Protein AF-A0AAD5TRG7-F1 (afdb_monomer_lite)

pLDDT: mean 75.19, std 20.37, range [29.38, 97.38]

Structure (mmCIF, N/CA/C/O backbone):
data_AF-A0AAD5TRG7-F1
#
_entry.id   AF-A0AAD5TRG7-F1
#
loop_
_atom_site.group_PDB
_atom_site.id
_atom_site.type_symbol
_atom_site.label_atom_id
_atom_site.label_alt_id
_atom_site.label_comp_id
_atom_site.label_asym_id
_atom_site.label_entity_id
_atom_site.label_seq_id
_atom_site.pdbx_PDB_ins_code
_atom_site.Cartn_x
_atom_site.Cartn_y
_atom_site.Cartn_z
_atom_site.occupancy
_atom_site.B_iso_or_equiv
_atom_site.auth_seq_id
_atom_site.auth_comp_id
_atom_site.auth_asym_id
_atom_site.auth_atom_id
_atom_site.pdbx_PDB_model_num
ATOM 1 N N . MET A 1 1 ? 11.381 8.758 -46.171 1.00 44.91 1 MET A N 1
ATOM 2 C CA . MET A 1 1 ? 11.960 9.950 -45.521 1.00 44.91 1 MET A CA 1
ATOM 3 C C . MET A 1 1 ? 13.436 9.941 -45.821 1.00 44.91 1 MET A C 1
ATOM 5 O O . MET A 1 1 ? 14.082 8.943 -45.521 1.00 44.91 1 MET A O 1
ATOM 9 N N . GLU A 1 2 ? 13.945 10.989 -46.456 1.00 61.06 2 GLU A N 1
ATOM 10 C CA . GLU A 1 2 ? 15.384 11.133 -46.651 1.00 61.06 2 GLU A CA 1
ATOM 11 C C . GLU A 1 2 ? 16.044 11.380 -45.291 1.00 61.06 2 GLU A C 1
ATOM 13 O O . GLU A 1 2 ? 15.563 12.167 -44.481 1.00 61.06 2 GLU A O 1
ATOM 18 N N . TYR A 1 3 ? 17.137 10.679 -45.004 1.00 60.59 3 TYR A N 1
ATOM 19 C CA . TYR A 1 3 ? 17.854 10.772 -43.727 1.00 60.59 3 TYR A CA 1
ATOM 20 C C . TYR A 1 3 ? 18.298 12.217 -43.397 1.00 60.59 3 TYR A C 1
ATOM 22 O O . TYR A 1 3 ? 18.387 12.605 -42.233 1.00 60.59 3 TYR A O 1
ATOM 30 N N . SER A 1 4 ? 18.499 13.035 -44.435 1.00 63.75 4 SER A N 1
ATOM 31 C CA . SER A 1 4 ? 18.755 14.478 -44.382 1.00 63.75 4 SER A CA 1
ATOM 32 C C . SER A 1 4 ? 17.608 15.272 -43.750 1.00 63.75 4 SER A C 1
ATOM 34 O O . SER A 1 4 ? 17.866 16.125 -42.903 1.00 63.75 4 SER A O 1
ATOM 36 N N . SER A 1 5 ? 16.348 14.977 -44.091 1.00 67.31 5 SER A N 1
ATOM 37 C CA . SER A 1 5 ? 15.188 15.696 -43.545 1.00 67.31 5 SER A CA 1
ATOM 38 C C . SER A 1 5 ? 15.029 15.441 -42.046 1.00 67.31 5 SER A C 1
ATOM 40 O O . SER A 1 5 ? 14.686 16.341 -41.290 1.00 67.31 5 SER A O 1
ATOM 42 N N . TYR A 1 6 ? 15.342 14.221 -41.606 1.00 65.19 6 TYR A N 1
ATOM 43 C CA . TYR A 1 6 ? 15.293 13.830 -40.200 1.00 65.19 6 TYR A CA 1
ATOM 44 C C . TYR A 1 6 ? 16.375 14.532 -39.359 1.00 65.19 6 TYR A C 1
ATOM 46 O O . TYR A 1 6 ? 16.110 14.999 -38.252 1.00 65.19 6 TYR A O 1
ATOM 54 N N . LEU A 1 7 ? 17.592 14.659 -39.891 1.00 64.44 7 LEU A N 1
ATOM 55 C CA . LEU A 1 7 ? 18.682 15.365 -39.215 1.00 64.44 7 LEU A CA 1
ATOM 56 C C . LEU A 1 7 ? 18.485 16.878 -39.181 1.00 64.44 7 LEU A C 1
ATOM 58 O O . LEU A 1 7 ? 18.868 17.504 -38.195 1.00 64.44 7 LEU A O 1
ATOM 62 N N . LEU A 1 8 ? 17.871 17.451 -40.219 1.00 70.19 8 LEU A N 1
ATOM 63 C CA . LEU A 1 8 ? 17.460 18.853 -40.224 1.00 70.19 8 LEU A CA 1
ATOM 64 C C . LEU A 1 8 ? 16.401 19.121 -39.151 1.00 70.19 8 LEU A C 1
ATOM 66 O O . LEU A 1 8 ? 16.556 20.070 -38.390 1.00 70.19 8 LEU A O 1
ATOM 70 N N . ASP A 1 9 ? 15.407 18.243 -39.004 1.00 65.50 9 ASP A N 1
ATOM 71 C CA . ASP A 1 9 ? 14.415 18.324 -37.921 1.00 65.50 9 ASP A CA 1
ATOM 72 C C . ASP A 1 9 ? 15.067 18.243 -36.527 1.00 65.50 9 ASP A C 1
ATOM 74 O O . ASP A 1 9 ? 14.677 18.953 -35.594 1.00 65.50 9 ASP A O 1
ATOM 78 N N . LEU A 1 10 ? 16.094 17.400 -36.378 1.00 61.62 10 LEU A N 1
ATOM 79 C CA . LEU A 1 10 ? 16.851 17.232 -35.133 1.00 61.62 10 LEU A CA 1
ATOM 80 C C . LEU A 1 10 ? 17.718 18.457 -34.824 1.00 61.62 10 LEU A C 1
ATOM 82 O O . LEU A 1 10 ? 17.729 18.937 -33.693 1.00 61.62 10 LEU A O 1
ATOM 86 N N . ALA A 1 11 ? 18.412 18.992 -35.829 1.00 70.69 11 ALA A N 1
ATOM 87 C CA . ALA A 1 11 ? 19.201 20.213 -35.709 1.00 70.69 11 ALA A CA 1
ATOM 88 C C . ALA A 1 11 ? 18.313 21.430 -35.403 1.00 70.69 11 ALA A C 1
ATOM 90 O O . ALA A 1 11 ? 18.676 22.251 -34.562 1.00 70.69 11 ALA A O 1
ATOM 91 N N . TRP A 1 12 ? 17.126 21.501 -36.013 1.00 71.94 12 TRP A N 1
ATOM 92 C CA . TRP A 1 12 ? 16.129 22.539 -35.755 1.00 71.94 12 TRP A CA 1
ATOM 93 C C . TRP A 1 12 ? 15.561 22.456 -34.335 1.00 71.94 12 TRP A C 1
ATOM 95 O O . TRP A 1 12 ? 15.418 23.466 -33.652 1.00 71.94 12 TRP A O 1
ATOM 105 N N . SER A 1 13 ? 15.290 21.240 -33.854 1.00 66.31 13 SER A N 1
ATOM 106 C CA . SER A 1 13 ? 14.778 21.009 -32.498 1.00 66.31 13 SER A CA 1
ATOM 107 C C . SER A 1 13 ? 15.827 21.271 -31.406 1.00 66.31 13 SER A C 1
ATOM 109 O O . SER A 1 13 ? 15.465 21.515 -30.255 1.00 66.31 13 SER A O 1
ATOM 111 N N . PHE A 1 14 ? 17.124 21.222 -31.740 1.00 70.44 14 PHE A N 1
ATOM 112 C CA . PHE A 1 14 ? 18.233 21.369 -30.791 1.00 70.44 14 PHE A CA 1
ATOM 113 C C . PHE A 1 14 ? 19.359 22.261 -31.349 1.00 70.44 14 PHE A C 1
ATOM 115 O O . PHE A 1 14 ? 20.471 21.775 -31.583 1.00 70.44 14 PHE A O 1
ATOM 122 N N . PRO A 1 15 ? 19.127 23.577 -31.509 1.00 81.12 15 PRO A N 1
ATOM 123 C CA . PRO A 1 15 ? 20.058 24.473 -32.203 1.00 81.12 15 PRO A CA 1
ATOM 124 C C . PRO A 1 15 ? 21.448 24.519 -31.549 1.00 81.12 15 PRO A C 1
ATOM 126 O O . PRO A 1 15 ? 22.464 24.492 -32.236 1.00 81.12 15 PRO A O 1
ATOM 129 N N . GLN A 1 16 ? 21.514 24.460 -30.215 1.00 83.50 16 GLN A N 1
ATOM 130 C CA . GLN A 1 16 ? 22.774 24.405 -29.458 1.00 83.50 16 GLN A CA 1
ATOM 131 C C . GLN A 1 16 ? 23.610 23.130 -29.699 1.00 83.50 16 GLN A C 1
ATOM 133 O O . GLN A 1 16 ? 24.803 23.106 -29.414 1.00 83.50 16 GLN A O 1
ATOM 138 N N . HIS A 1 17 ? 23.003 22.058 -30.218 1.00 80.00 17 HIS A N 1
ATOM 139 C CA . HIS A 1 17 ? 23.680 20.801 -30.552 1.00 80.00 17 HIS A CA 1
ATOM 140 C C . HIS A 1 17 ? 23.803 20.579 -32.066 1.00 80.00 17 HIS A C 1
ATOM 142 O O . HIS A 1 17 ? 24.417 19.596 -32.484 1.00 80.00 17 HIS A O 1
ATOM 148 N N . ALA A 1 18 ? 23.275 21.490 -32.891 1.00 80.19 18 ALA A N 1
ATOM 149 C CA . ALA A 1 18 ? 23.314 21.393 -34.346 1.00 80.19 18 ALA A CA 1
ATOM 150 C C . ALA A 1 18 ? 24.739 21.208 -34.912 1.00 80.19 18 ALA A C 1
ATOM 152 O O . ALA A 1 18 ? 24.901 20.336 -35.768 1.00 80.19 18 ALA A O 1
ATOM 153 N N . PRO A 1 19 ? 25.796 21.891 -34.410 1.00 87.38 19 PRO A N 1
ATOM 154 C CA . PRO A 1 19 ? 27.161 21.660 -34.893 1.00 87.38 19 PRO A CA 1
ATOM 155 C C . PRO A 1 19 ? 27.653 20.231 -34.630 1.00 87.38 19 PRO A C 1
ATOM 157 O O . PRO A 1 19 ? 28.277 19.615 -35.494 1.00 87.38 19 PRO A O 1
ATOM 160 N N . ALA A 1 20 ? 27.329 19.666 -33.461 1.00 78.31 20 ALA A N 1
ATOM 161 C CA . ALA A 1 20 ? 27.700 18.298 -33.111 1.00 78.31 20 ALA A CA 1
ATOM 162 C C . ALA A 1 20 ? 26.941 17.282 -33.978 1.00 78.31 20 ALA A C 1
ATOM 164 O O . ALA A 1 20 ? 27.562 16.379 -34.539 1.00 78.31 20 ALA A O 1
ATOM 165 N N . ILE A 1 21 ? 25.629 17.473 -34.156 1.00 71.06 21 ILE A N 1
ATOM 166 C CA . ILE A 1 21 ? 24.780 16.641 -35.023 1.00 71.06 21 ILE A CA 1
ATOM 167 C C . ILE A 1 21 ? 25.307 16.661 -36.463 1.00 71.06 21 ILE A C 1
ATOM 169 O O . ILE A 1 21 ? 25.491 15.603 -37.065 1.00 71.06 21 ILE A O 1
ATOM 173 N N . TYR A 1 22 ? 25.627 17.846 -36.990 1.00 82.50 22 TYR A N 1
ATOM 174 C CA . TYR A 1 22 ? 26.198 18.003 -38.324 1.00 82.50 22 TYR A CA 1
ATOM 175 C C . TYR A 1 22 ? 27.572 17.335 -38.447 1.00 82.50 22 TYR A C 1
ATOM 177 O O . TYR A 1 22 ? 27.841 16.675 -39.445 1.00 82.50 22 TYR A O 1
ATOM 185 N N . SER A 1 23 ? 28.426 17.436 -37.421 1.00 83.06 23 SER A N 1
ATOM 186 C CA . SER A 1 23 ? 29.747 16.792 -37.414 1.00 83.06 23 SER A CA 1
ATOM 187 C C . SER A 1 23 ? 29.665 15.260 -37.421 1.00 83.06 23 SER A C 1
ATOM 189 O O . SER A 1 23 ? 30.438 14.592 -38.105 1.00 83.06 23 SER A O 1
ATOM 191 N N . VAL A 1 24 ? 28.705 14.687 -36.688 1.00 74.06 24 VAL A N 1
ATOM 192 C CA . VAL A 1 24 ? 28.459 13.241 -36.674 1.00 74.06 24 VAL A CA 1
ATOM 193 C C . VAL A 1 24 ? 27.887 12.810 -38.016 1.00 74.06 24 VAL A C 1
ATOM 195 O O . VAL A 1 24 ? 28.336 11.810 -38.575 1.00 74.06 24 VAL A O 1
ATOM 198 N N . PHE A 1 25 ? 26.949 13.580 -38.570 1.00 79.88 25 PHE A N 1
ATOM 199 C CA . PHE A 1 25 ? 26.397 13.322 -39.893 1.00 79.88 25 PHE A CA 1
ATOM 200 C C . PHE A 1 25 ? 27.468 13.359 -40.980 1.00 79.88 25 PHE A C 1
ATOM 202 O O . PHE A 1 25 ? 27.561 12.407 -41.744 1.00 79.88 25 PHE A O 1
ATOM 209 N N . SER A 1 26 ? 28.301 14.398 -41.034 1.00 82.00 26 SER A N 1
ATOM 210 C CA . SER A 1 26 ? 29.326 14.537 -42.070 1.00 82.00 26 SER A CA 1
ATOM 211 C C . SER A 1 26 ? 30.368 13.423 -41.991 1.00 82.00 26 SER A C 1
ATOM 213 O O . SER A 1 26 ? 30.709 12.842 -43.020 1.00 82.00 26 SER A O 1
ATOM 215 N N . ARG A 1 27 ? 30.803 13.037 -40.782 1.00 83.31 27 ARG A N 1
ATOM 216 C CA . ARG A 1 27 ? 31.694 11.882 -40.569 1.00 83.31 27 ARG A CA 1
ATOM 217 C C . ARG A 1 27 ? 31.041 10.566 -40.976 1.00 83.31 27 ARG A C 1
ATOM 219 O O . ARG A 1 27 ? 31.675 9.755 -41.640 1.00 83.31 27 ARG A O 1
ATOM 226 N N . THR A 1 28 ? 29.777 10.364 -40.611 1.00 76.19 28 THR A N 1
ATOM 227 C CA . THR A 1 28 ? 29.028 9.152 -40.974 1.00 76.19 28 THR A CA 1
ATOM 228 C C . THR A 1 28 ? 28.806 9.091 -42.481 1.00 76.19 28 THR A C 1
ATOM 230 O O . THR A 1 28 ? 28.996 8.042 -43.079 1.00 76.19 28 THR A O 1
ATOM 233 N N . HIS A 1 29 ? 28.468 10.212 -43.116 1.00 82.25 29 HIS A N 1
ATOM 234 C CA . HIS A 1 29 ? 28.292 10.310 -44.559 1.00 82.25 29 HIS A CA 1
ATOM 235 C C . HIS A 1 29 ? 29.607 10.056 -45.297 1.00 82.25 29 HIS A C 1
ATOM 237 O O . HIS A 1 29 ? 29.609 9.286 -46.246 1.00 82.25 29 HIS A O 1
ATOM 243 N N . ALA A 1 30 ? 30.722 10.639 -44.842 1.00 85.00 30 ALA A N 1
ATOM 244 C CA . ALA A 1 30 ? 32.050 10.400 -45.408 1.00 85.00 30 ALA A CA 1
ATOM 245 C C . ALA A 1 30 ? 32.504 8.940 -45.244 1.00 85.00 30 ALA A C 1
ATOM 247 O O . ALA A 1 30 ? 33.086 8.361 -46.157 1.00 85.00 30 ALA A O 1
ATOM 248 N N . PHE A 1 31 ? 32.211 8.325 -44.096 1.00 84.88 31 PHE A N 1
ATOM 249 C CA . PHE A 1 31 ? 32.462 6.903 -43.875 1.00 84.88 31 PHE A CA 1
ATOM 250 C C . PHE A 1 31 ? 31.591 6.034 -44.785 1.00 84.88 31 PHE A C 1
ATOM 252 O O . PHE A 1 31 ? 32.095 5.151 -45.460 1.00 84.88 31 PHE A O 1
ATOM 259 N N . VAL A 1 32 ? 30.285 6.295 -44.855 1.00 76.38 32 VAL A N 1
ATOM 260 C CA . VAL A 1 32 ? 29.378 5.534 -45.721 1.00 76.38 32 VAL A CA 1
ATOM 261 C C . VAL A 1 32 ? 29.752 5.723 -47.187 1.00 76.38 32 VAL A C 1
ATOM 263 O O . VAL A 1 32 ? 29.713 4.757 -47.940 1.00 76.38 32 VAL A O 1
ATOM 266 N N . SER A 1 33 ? 30.145 6.927 -47.606 1.00 85.44 33 SER A N 1
ATOM 267 C CA . SER A 1 33 ? 30.532 7.204 -48.988 1.00 85.44 33 SER A CA 1
ATOM 268 C C . SER A 1 33 ? 31.862 6.557 -49.374 1.00 85.44 33 SER A C 1
ATOM 270 O O . SER A 1 33 ? 32.014 6.232 -50.552 1.00 85.44 33 SER A O 1
ATOM 272 N N . SER A 1 34 ? 32.768 6.309 -48.419 1.00 91.88 34 SER A N 1
ATOM 273 C CA . SER A 1 34 ? 34.026 5.589 -48.657 1.00 91.88 34 SER A CA 1
ATOM 274 C C . SER A 1 34 ? 33.858 4.070 -48.781 1.00 91.88 34 SER A C 1
ATOM 276 O O . SER A 1 34 ? 34.762 3.396 -49.276 1.00 91.88 34 SER A O 1
ATOM 278 N N . LEU A 1 35 ? 32.705 3.516 -48.388 1.00 89.38 35 LEU A N 1
ATOM 279 C CA . LEU A 1 35 ? 32.387 2.103 -48.600 1.00 89.38 35 LEU A CA 1
ATOM 280 C C . LEU A 1 35 ? 32.164 1.806 -50.091 1.00 89.38 35 LEU A C 1
ATOM 282 O O . LEU A 1 35 ? 31.644 2.635 -50.846 1.00 89.38 35 LEU A O 1
ATOM 286 N N . SER A 1 36 ? 32.497 0.581 -50.511 1.00 95.06 36 SER A N 1
ATOM 287 C CA . SER A 1 36 ? 32.238 0.129 -51.881 1.00 95.06 36 SER A CA 1
ATOM 288 C C . SER A 1 36 ? 30.732 0.151 -52.202 1.00 95.06 36 SER A C 1
ATOM 290 O O . SER A 1 36 ? 29.904 0.009 -51.293 1.00 95.06 36 SER A O 1
ATOM 292 N N . PRO A 1 37 ? 30.338 0.307 -53.483 1.00 92.69 37 PRO A N 1
ATOM 293 C CA . PRO A 1 37 ? 28.930 0.329 -53.886 1.00 92.69 37 PRO A CA 1
ATOM 294 C C . PRO A 1 37 ? 28.114 -0.853 -53.339 1.00 92.69 37 PRO A C 1
ATOM 296 O O . PRO A 1 37 ? 27.009 -0.650 -52.833 1.00 92.69 37 PRO A O 1
ATOM 299 N N . ASP A 1 38 ? 28.694 -2.055 -53.338 1.00 92.00 38 ASP A N 1
ATOM 300 C CA . ASP A 1 38 ? 28.055 -3.268 -52.821 1.00 92.00 38 ASP A CA 1
ATOM 301 C C . ASP A 1 38 ? 27.820 -3.213 -51.308 1.00 92.00 38 ASP A C 1
ATOM 303 O O . ASP A 1 38 ? 26.739 -3.560 -50.826 1.00 92.00 38 ASP A O 1
ATOM 307 N N . VAL A 1 39 ? 28.807 -2.739 -50.541 1.00 83.94 39 VAL A N 1
ATOM 308 C CA . VAL A 1 39 ? 28.686 -2.603 -49.082 1.00 83.94 39 VAL A CA 1
ATOM 309 C C . VAL A 1 39 ? 27.678 -1.509 -48.727 1.00 83.94 39 VAL A C 1
ATOM 311 O O . VAL A 1 39 ? 26.886 -1.695 -47.799 1.00 83.94 39 VAL A O 1
ATOM 314 N N . ARG A 1 40 ? 27.629 -0.407 -49.489 1.00 85.75 40 ARG A N 1
ATOM 315 C CA . ARG A 1 40 ? 26.602 0.640 -49.331 1.00 85.75 40 ARG A CA 1
ATOM 316 C C . ARG A 1 40 ? 25.201 0.103 -49.599 1.00 85.75 40 ARG A C 1
ATOM 318 O O . ARG A 1 40 ? 24.313 0.334 -48.785 1.00 85.75 40 ARG A O 1
ATOM 325 N N . SER A 1 41 ? 25.015 -0.653 -50.682 1.00 85.00 41 SER A N 1
ATOM 326 C CA . SER A 1 41 ? 23.733 -1.281 -51.029 1.00 85.00 41 SER A CA 1
ATOM 327 C C . SER A 1 41 ? 23.256 -2.244 -49.932 1.00 85.00 41 SER A C 1
ATOM 329 O O . SER A 1 41 ? 22.124 -2.138 -49.452 1.00 85.00 41 SER A O 1
ATOM 331 N N . ARG A 1 42 ? 24.145 -3.117 -49.433 1.00 84.19 42 ARG A N 1
ATOM 332 C CA . ARG A 1 42 ? 23.829 -4.043 -48.329 1.00 84.19 42 ARG A CA 1
ATOM 333 C C . ARG A 1 42 ? 23.514 -3.313 -47.025 1.00 84.19 42 ARG A C 1
ATOM 335 O O . ARG A 1 42 ? 22.559 -3.677 -46.345 1.00 84.19 42 ARG A O 1
ATOM 342 N N . SER A 1 43 ? 24.273 -2.269 -46.695 1.00 72.69 43 SER A N 1
ATOM 343 C CA . SER A 1 43 ? 24.054 -1.463 -45.487 1.00 72.69 43 SER A CA 1
ATOM 344 C C . SER A 1 43 ? 22.738 -0.685 -45.553 1.00 72.69 43 SER A C 1
ATOM 346 O O . SER A 1 43 ? 21.997 -0.653 -44.574 1.00 72.69 43 SER A O 1
ATOM 348 N N . ALA A 1 44 ? 22.401 -0.115 -46.715 1.00 77.31 44 ALA A N 1
ATOM 349 C CA . ALA A 1 44 ? 21.124 0.555 -46.948 1.00 77.31 44 ALA A CA 1
ATOM 350 C C . ALA A 1 44 ? 19.941 -0.423 -46.853 1.00 77.31 44 ALA A C 1
ATOM 352 O O . ALA A 1 44 ? 18.943 -0.118 -46.199 1.00 77.31 44 ALA A O 1
ATOM 353 N N . SER A 1 45 ? 20.071 -1.623 -47.428 1.00 79.56 45 SER A N 1
ATOM 354 C CA . SER A 1 45 ? 19.065 -2.682 -47.312 1.00 79.56 45 SER A CA 1
ATOM 355 C C . SER A 1 45 ? 18.892 -3.138 -45.856 1.00 79.56 45 SER A C 1
ATOM 357 O O . SER A 1 45 ? 17.769 -3.135 -45.352 1.00 79.56 45 SER A O 1
ATOM 359 N N . ALA A 1 46 ? 19.981 -3.404 -45.126 1.00 69.56 46 ALA A N 1
ATOM 360 C CA . ALA A 1 46 ? 19.941 -3.757 -43.705 1.00 69.56 46 ALA A CA 1
ATOM 361 C C . ALA A 1 46 ? 19.293 -2.659 -42.843 1.00 69.56 46 ALA A C 1
ATOM 363 O O . ALA A 1 46 ? 18.434 -2.957 -42.012 1.00 69.56 46 ALA A O 1
ATOM 364 N N . ALA A 1 47 ? 19.639 -1.388 -43.078 1.00 69.38 47 ALA A N 1
ATOM 365 C CA . ALA A 1 47 ? 19.023 -0.253 -42.398 1.00 69.38 47 ALA A CA 1
ATOM 366 C C . ALA A 1 47 ? 17.520 -0.150 -42.705 1.00 69.38 47 ALA A C 1
ATOM 368 O O . ALA A 1 47 ? 16.718 0.027 -41.789 1.00 69.38 47 ALA A O 1
ATOM 369 N N . SER A 1 48 ? 17.114 -0.325 -43.967 1.00 73.88 48 SER A N 1
ATOM 370 C CA . SER A 1 48 ? 15.698 -0.303 -44.358 1.00 73.88 48 SER A CA 1
ATOM 371 C C . SER A 1 48 ? 14.895 -1.439 -43.709 1.00 73.88 48 SER A C 1
ATOM 373 O O . SER A 1 48 ? 13.789 -1.211 -43.212 1.00 73.88 48 SER A O 1
ATOM 375 N N . THR A 1 49 ? 15.480 -2.638 -43.614 1.00 75.38 49 THR A N 1
ATOM 376 C CA . THR A 1 49 ? 14.884 -3.793 -42.933 1.00 75.38 49 THR A CA 1
ATOM 377 C C . THR A 1 49 ? 14.767 -3.543 -41.434 1.00 75.38 49 THR A C 1
ATOM 379 O O . THR A 1 49 ? 13.708 -3.794 -40.862 1.00 75.38 49 THR A O 1
ATOM 382 N N . ALA A 1 50 ? 15.802 -2.987 -40.798 1.00 62.19 50 ALA A N 1
ATOM 383 C CA . ALA A 1 50 ? 15.770 -2.627 -39.382 1.00 62.19 50 ALA A CA 1
ATOM 384 C C . ALA A 1 50 ? 14.683 -1.581 -39.084 1.00 62.19 50 ALA A C 1
ATOM 386 O O . ALA A 1 50 ? 13.912 -1.749 -38.140 1.00 62.19 50 ALA A O 1
ATOM 387 N N . VAL A 1 51 ? 14.557 -0.545 -39.923 1.00 69.44 51 VAL A N 1
ATOM 388 C CA . VAL A 1 51 ? 13.498 0.473 -39.811 1.00 69.44 51 VAL A CA 1
ATOM 389 C C . VAL A 1 51 ? 12.110 -0.146 -40.002 1.00 69.44 51 VAL A C 1
ATOM 391 O O . VAL A 1 51 ? 11.198 0.143 -39.225 1.00 69.44 51 VAL A O 1
ATOM 394 N N . SER A 1 52 ? 11.934 -1.026 -40.992 1.00 70.88 52 SER A N 1
ATOM 395 C CA . SER A 1 52 ? 10.666 -1.725 -41.235 1.00 70.88 52 SER A CA 1
ATOM 396 C C . SER A 1 52 ? 10.272 -2.609 -40.048 1.00 70.88 52 SER A C 1
ATOM 398 O O . SER A 1 52 ? 9.150 -2.499 -39.540 1.00 70.88 52 SER A O 1
ATOM 400 N N . LEU A 1 53 ? 11.211 -3.413 -39.540 1.00 65.44 53 LEU A N 1
ATOM 401 C CA . LEU A 1 53 ? 11.004 -4.313 -38.408 1.00 65.44 53 LEU A CA 1
ATOM 402 C C . LEU A 1 53 ? 10.695 -3.539 -37.124 1.00 65.44 53 LEU A C 1
ATOM 404 O O . LEU A 1 53 ? 9.726 -3.872 -36.441 1.00 65.44 53 LEU A O 1
ATOM 408 N N . ALA A 1 54 ? 11.429 -2.454 -36.859 1.00 60.59 54 ALA A N 1
ATOM 409 C CA . ALA A 1 54 ? 11.123 -1.531 -35.772 1.00 60.59 54 ALA A CA 1
ATOM 410 C C . ALA A 1 54 ? 9.702 -0.969 -35.922 1.00 60.59 54 ALA A C 1
ATOM 412 O O . ALA A 1 54 ? 8.899 -1.107 -35.006 1.00 60.59 54 ALA A O 1
ATOM 413 N N . SER A 1 55 ? 9.335 -0.443 -37.098 1.00 66.56 55 SER A N 1
ATOM 414 C CA . SER A 1 55 ? 8.001 0.130 -37.342 1.00 66.56 55 SER A CA 1
ATOM 415 C C . SER A 1 55 ? 6.852 -0.881 -37.200 1.00 66.56 55 SER A C 1
ATOM 417 O O . SER A 1 55 ? 5.742 -0.516 -36.800 1.00 66.56 55 SER A O 1
ATOM 419 N N . SER A 1 56 ? 7.094 -2.152 -37.534 1.00 72.56 56 SER A N 1
ATOM 420 C CA . SER A 1 56 ? 6.121 -3.240 -37.400 1.00 72.56 56 SER A CA 1
ATOM 421 C C . SER A 1 56 ? 5.969 -3.658 -35.939 1.00 72.56 56 SER A C 1
ATOM 423 O O . SER A 1 56 ? 4.846 -3.720 -35.431 1.00 72.56 56 SER A O 1
ATOM 425 N N . ALA A 1 57 ? 7.089 -3.850 -35.233 1.00 65.12 57 ALA A N 1
ATOM 426 C CA . ALA A 1 57 ? 7.110 -4.134 -33.801 1.00 65.12 57 ALA A CA 1
ATOM 427 C C . ALA A 1 57 ? 6.410 -3.026 -33.004 1.00 65.12 57 ALA A C 1
ATOM 429 O O . ALA A 1 57 ? 5.594 -3.313 -32.135 1.00 65.12 57 ALA A O 1
ATOM 430 N N . THR A 1 58 ? 6.628 -1.764 -33.373 1.00 67.00 58 THR A N 1
ATOM 431 C CA . THR A 1 58 ? 5.897 -0.616 -32.836 1.00 67.00 58 THR A CA 1
ATOM 432 C C . THR A 1 58 ? 4.398 -0.715 -33.040 1.00 67.00 58 THR A C 1
ATOM 434 O O . THR A 1 58 ? 3.645 -0.524 -32.093 1.00 67.00 58 THR A O 1
ATOM 437 N N . ARG A 1 59 ? 3.943 -0.916 -34.285 1.00 71.62 59 ARG A N 1
ATOM 438 C CA . ARG A 1 59 ? 2.509 -0.901 -34.602 1.00 71.62 59 ARG A CA 1
ATOM 439 C C . ARG A 1 59 ? 1.791 -2.012 -33.852 1.00 71.62 59 ARG A C 1
ATOM 441 O O . ARG A 1 59 ? 0.750 -1.757 -33.252 1.00 71.62 59 ARG A O 1
ATOM 448 N N . LYS A 1 60 ? 2.400 -3.200 -33.807 1.00 75.50 60 LYS A N 1
ATOM 449 C CA . LYS A 1 60 ? 1.926 -4.316 -32.985 1.00 75.50 60 LYS A CA 1
ATOM 450 C C . LYS A 1 60 ? 1.950 -3.961 -31.500 1.00 75.50 60 LYS A C 1
ATOM 452 O O . LYS A 1 60 ? 0.952 -4.165 -30.826 1.00 75.50 60 LYS A O 1
ATOM 457 N N . GLY A 1 61 ? 3.033 -3.362 -31.008 1.00 71.88 61 GLY A N 1
ATOM 458 C CA . GLY A 1 61 ? 3.154 -2.906 -29.624 1.00 71.88 61 GLY A CA 1
ATOM 459 C C . GLY A 1 61 ? 2.085 -1.885 -29.234 1.00 71.88 61 GLY A C 1
ATOM 460 O O . GLY A 1 61 ? 1.496 -2.013 -28.170 1.00 71.88 61 GLY A O 1
ATOM 461 N N . ARG A 1 62 ? 1.764 -0.923 -30.107 1.00 71.94 62 ARG A N 1
ATOM 462 C CA . ARG A 1 62 ? 0.699 0.065 -29.894 1.00 71.94 62 ARG A CA 1
ATOM 463 C C . ARG A 1 62 ? -0.680 -0.574 -29.922 1.00 71.94 62 ARG A C 1
ATOM 465 O O . ARG A 1 62 ? -1.490 -0.229 -29.078 1.00 71.94 62 ARG A O 1
ATOM 472 N N . TYR A 1 63 ? -0.929 -1.488 -30.857 1.00 76.38 63 TYR A N 1
ATOM 473 C CA . TYR A 1 63 ? -2.184 -2.234 -30.905 1.00 76.38 63 TYR A CA 1
ATOM 474 C C . TYR A 1 63 ? -2.381 -3.068 -29.635 1.00 76.38 63 TYR A C 1
ATOM 476 O O . TYR A 1 63 ? -3.448 -3.033 -29.039 1.00 76.38 63 TYR A O 1
ATOM 484 N N . VAL A 1 64 ? -1.336 -3.766 -29.177 1.00 72.94 64 VAL A N 1
ATOM 485 C CA . VAL A 1 64 ? -1.361 -4.514 -27.913 1.00 72.94 64 VAL A CA 1
ATOM 486 C C . VAL A 1 64 ? -1.537 -3.563 -26.732 1.00 72.94 64 VAL A C 1
ATOM 488 O O . VAL A 1 64 ? -2.360 -3.831 -25.869 1.00 72.94 64 VAL A O 1
ATOM 491 N N . TYR A 1 65 ? -0.826 -2.432 -26.702 1.00 75.62 65 TYR A N 1
ATOM 492 C CA . TYR A 1 65 ? -0.983 -1.404 -25.673 1.00 75.62 65 TYR A CA 1
ATOM 493 C C . TYR A 1 65 ? -2.425 -0.906 -25.612 1.00 75.62 65 TYR A C 1
ATOM 495 O O . TYR A 1 65 ? -3.009 -0.923 -24.536 1.00 75.62 65 TYR A O 1
ATOM 503 N N . SER A 1 66 ? -3.001 -0.473 -26.740 1.00 76.88 66 SER A N 1
ATOM 504 C CA . SER A 1 66 ? -4.365 0.055 -26.785 1.00 76.88 66 SER A CA 1
ATOM 505 C C . SER A 1 66 ? -5.361 -1.029 -26.418 1.00 76.88 66 SER A C 1
ATOM 507 O O . SER A 1 66 ? -6.116 -0.836 -25.481 1.00 76.88 66 SER A O 1
ATOM 509 N N . ALA A 1 67 ? -5.266 -2.216 -27.024 1.00 80.19 67 ALA A N 1
ATOM 510 C CA . ALA A 1 67 ? -6.146 -3.337 -26.707 1.00 80.19 67 ALA A CA 1
ATOM 511 C C . ALA A 1 67 ? -6.101 -3.704 -25.216 1.00 80.19 67 ALA A C 1
ATOM 513 O O . ALA A 1 67 ? -7.139 -3.935 -24.604 1.00 80.19 67 ALA A O 1
ATOM 514 N N . VAL A 1 68 ? -4.909 -3.709 -24.610 1.00 75.50 68 VAL A N 1
ATOM 515 C CA . VAL A 1 68 ? -4.762 -3.941 -23.173 1.00 75.50 68 VAL A CA 1
ATOM 516 C C . VAL A 1 68 ? -5.359 -2.779 -22.385 1.00 75.50 68 VAL A C 1
ATOM 518 O O . VAL A 1 68 ? -6.118 -3.010 -21.456 1.00 75.50 68 VAL A O 1
ATOM 521 N N . MET A 1 69 ? -5.050 -1.528 -22.706 1.00 78.94 69 MET A N 1
ATOM 522 C CA . MET A 1 69 ? -5.518 -0.370 -21.933 1.00 78.94 69 MET A CA 1
ATOM 523 C C . MET A 1 69 ? -7.026 -0.117 -22.048 1.00 78.94 69 MET A C 1
ATOM 525 O O . MET A 1 69 ? -7.610 0.395 -21.086 1.00 78.94 69 MET A O 1
ATOM 529 N N . ASP A 1 70 ? -7.623 -0.530 -23.165 1.00 82.88 70 ASP A N 1
ATOM 530 C CA . ASP A 1 70 ? -9.049 -0.445 -23.485 1.00 82.88 70 ASP A CA 1
ATOM 531 C C . ASP A 1 70 ? -9.868 -1.568 -22.835 1.00 82.88 70 ASP A C 1
ATOM 533 O O . ASP A 1 70 ? -11.100 -1.532 -22.889 1.00 82.88 70 ASP A O 1
ATOM 537 N N . PHE A 1 71 ? -9.228 -2.550 -22.178 1.00 82.00 71 PHE A N 1
ATOM 538 C CA . PHE A 1 71 ? -9.972 -3.524 -21.383 1.00 82.00 71 PHE A CA 1
ATOM 539 C C . PHE A 1 71 ? -10.863 -2.800 -20.362 1.00 82.00 71 PHE A C 1
ATOM 541 O O . PHE A 1 71 ? -10.400 -1.873 -19.678 1.00 82.00 71 PHE A O 1
ATOM 548 N N . PRO A 1 72 ? -12.140 -3.214 -20.251 1.00 79.88 72 PRO A N 1
ATOM 549 C CA . PRO A 1 72 ? -13.116 -2.523 -19.433 1.00 79.88 72 PRO A CA 1
ATOM 550 C C . PRO A 1 72 ? -12.630 -2.460 -17.990 1.00 79.88 72 PRO A C 1
ATOM 552 O O . PRO A 1 72 ? -12.243 -3.462 -17.389 1.00 79.88 72 PRO A O 1
ATOM 555 N N . GLN A 1 73 ? -12.643 -1.252 -17.434 1.00 80.56 73 GLN A N 1
ATOM 556 C CA . GLN A 1 73 ? -12.266 -1.050 -16.047 1.00 80.56 73 GLN A CA 1
ATOM 557 C C . GLN A 1 73 ? -13.429 -1.473 -15.165 1.00 80.56 73 GLN A C 1
ATOM 559 O O . GLN A 1 73 ? -14.522 -0.916 -15.265 1.00 80.56 73 GLN A O 1
ATOM 564 N N . THR A 1 74 ? -13.185 -2.419 -14.266 1.00 82.62 74 THR A N 1
ATOM 565 C CA . THR A 1 74 ? -14.132 -2.708 -13.194 1.00 82.62 74 THR A CA 1
ATOM 566 C C . THR A 1 74 ? -14.229 -1.467 -12.306 1.00 82.62 74 THR A C 1
ATOM 568 O O . THR A 1 74 ? -13.199 -1.030 -11.778 1.00 82.62 74 THR A O 1
ATOM 571 N N . PRO A 1 75 ? -15.426 -0.873 -12.128 1.00 86.31 75 PRO A N 1
ATOM 572 C CA . PRO A 1 75 ? -15.605 0.210 -11.173 1.00 86.31 75 PRO A CA 1
ATOM 573 C C . PRO A 1 75 ? -15.062 -0.217 -9.801 1.00 86.31 75 PRO A C 1
ATOM 575 O O . PRO A 1 75 ? -15.268 -1.372 -9.423 1.00 86.31 75 PRO A O 1
ATOM 578 N N . PRO A 1 76 ? -14.379 0.664 -9.047 1.00 84.56 76 PRO A N 1
ATOM 579 C CA . PRO A 1 76 ? -13.741 0.289 -7.782 1.00 84.56 76 PRO A CA 1
ATOM 580 C C . PRO A 1 76 ? -14.692 -0.392 -6.788 1.00 84.56 76 PRO A C 1
ATOM 582 O O . PRO A 1 76 ? -14.291 -1.338 -6.121 1.00 84.56 76 PRO A O 1
ATOM 585 N N . GLU A 1 77 ? -15.954 0.038 -6.767 1.00 85.56 77 GLU A N 1
ATOM 586 C CA . GLU A 1 77 ? -17.041 -0.482 -5.921 1.00 85.56 77 GLU A CA 1
ATOM 587 C C . GLU A 1 77 ? -17.593 -1.840 -6.376 1.00 85.56 77 GLU A C 1
ATOM 589 O O . GLU A 1 77 ? -18.285 -2.520 -5.630 1.00 85.56 77 GLU A O 1
ATOM 594 N N . LYS A 1 78 ? -17.318 -2.243 -7.621 1.00 89.62 78 LYS A N 1
ATOM 595 C CA . LYS A 1 78 ? -17.736 -3.539 -8.182 1.00 89.62 78 LYS A CA 1
ATOM 596 C C . LYS A 1 78 ? -16.604 -4.558 -8.179 1.00 89.62 78 LYS A C 1
ATOM 598 O O . LYS A 1 78 ? -16.743 -5.637 -8.760 1.00 89.62 78 LYS A O 1
ATOM 603 N N . TRP A 1 79 ? -15.464 -4.217 -7.584 1.00 94.62 79 TRP A N 1
ATOM 604 C CA . TRP A 1 79 ? -14.339 -5.128 -7.533 1.00 94.62 79 TRP A CA 1
ATOM 605 C C . TRP A 1 79 ? -14.674 -6.349 -6.682 1.00 94.62 79 TRP A C 1
ATOM 607 O O . TRP A 1 79 ? -15.268 -6.256 -5.606 1.00 94.62 79 TRP A O 1
ATOM 617 N N . ARG A 1 80 ? -14.255 -7.511 -7.175 1.00 94.94 80 ARG A N 1
ATOM 618 C CA . ARG A 1 80 ? -14.362 -8.773 -6.459 1.00 94.94 80 ARG A CA 1
ATOM 619 C C . ARG A 1 80 ? -12.969 -9.270 -6.149 1.00 94.94 80 ARG A C 1
ATOM 621 O O . ARG A 1 80 ? -12.115 -9.319 -7.032 1.00 94.94 80 ARG A O 1
ATOM 628 N N . GLN A 1 81 ? -12.781 -9.660 -4.898 1.00 95.44 81 GLN A N 1
ATOM 629 C CA . GLN A 1 81 ? -11.557 -10.296 -4.460 1.00 95.44 81 GLN A CA 1
ATOM 630 C C . GLN A 1 81 ? -11.281 -11.549 -5.303 1.00 95.44 81 GLN A C 1
ATOM 632 O O . GLN A 1 81 ? -12.196 -12.356 -5.507 1.00 95.44 81 GLN A O 1
ATOM 637 N N . PRO A 1 82 ? -10.036 -11.745 -5.769 1.00 95.81 82 PRO A N 1
ATOM 638 C CA . PRO A 1 82 ? -9.643 -12.987 -6.410 1.00 95.81 82 PRO A CA 1
ATOM 639 C C . PRO A 1 82 ? -9.900 -14.216 -5.532 1.00 95.81 82 PRO A C 1
ATOM 641 O O . PRO A 1 82 ? -9.963 -14.142 -4.302 1.00 95.81 82 PRO A O 1
ATOM 644 N N . SER A 1 83 ? -10.037 -15.380 -6.165 1.00 96.38 83 SER A N 1
ATOM 645 C CA . SER A 1 83 ? -10.356 -16.609 -5.441 1.00 96.38 83 SER A CA 1
ATOM 646 C C . SER A 1 83 ? -9.277 -16.962 -4.410 1.00 96.38 83 SER A C 1
ATOM 648 O O . SER A 1 83 ? -8.078 -16.740 -4.611 1.00 96.38 83 SER A O 1
ATOM 650 N N . ARG A 1 84 ? -9.699 -17.585 -3.302 1.00 96.56 84 ARG A N 1
ATOM 651 C CA . ARG A 1 84 ? -8.789 -18.066 -2.250 1.00 96.56 84 ARG A CA 1
ATOM 652 C C . ARG A 1 84 ? -7.738 -19.045 -2.777 1.00 96.56 84 ARG A C 1
ATOM 654 O O . ARG A 1 84 ? -6.617 -19.058 -2.274 1.00 96.56 84 ARG A O 1
ATOM 661 N N . LEU A 1 85 ? -8.088 -19.814 -3.810 1.00 95.69 85 LEU A N 1
ATOM 662 C CA . LEU A 1 85 ? -7.183 -20.746 -4.486 1.00 95.69 85 LEU A CA 1
ATOM 663 C C . LEU A 1 85 ? -5.989 -20.042 -5.139 1.00 95.69 85 LEU A C 1
ATOM 665 O O . LEU A 1 85 ? -4.922 -20.635 -5.217 1.00 95.69 85 LEU A O 1
ATOM 669 N N . VAL A 1 86 ? -6.147 -18.789 -5.572 1.00 94.81 86 VAL A N 1
ATOM 670 C CA . VAL A 1 86 ? -5.055 -17.989 -6.146 1.00 94.81 86 VAL A CA 1
ATOM 671 C C . VAL A 1 86 ? -4.331 -17.198 -5.059 1.00 94.81 86 VAL A C 1
ATOM 673 O O . VAL A 1 86 ? -3.104 -17.222 -4.990 1.00 94.81 86 VAL A O 1
ATOM 676 N N . LEU A 1 87 ? -5.074 -16.514 -4.184 1.00 95.94 87 LEU A N 1
ATOM 677 C CA . LEU A 1 87 ? -4.475 -15.596 -3.210 1.00 95.94 87 LEU A CA 1
ATOM 678 C C . LEU A 1 87 ? -3.698 -16.306 -2.104 1.00 95.94 87 LEU A C 1
ATOM 680 O O . LEU A 1 87 ? -2.648 -15.818 -1.704 1.00 95.94 87 LEU A O 1
ATOM 684 N N . SER A 1 88 ? -4.166 -17.455 -1.611 1.00 97.00 88 SER A N 1
ATOM 685 C CA . SER A 1 88 ? -3.486 -18.165 -0.521 1.00 97.00 88 SER A CA 1
ATOM 686 C C . SER A 1 88 ? -2.082 -18.664 -0.885 1.00 97.00 88 SER A C 1
ATOM 688 O O . SER A 1 88 ? -1.149 -18.350 -0.138 1.00 97.00 88 SER A O 1
ATOM 690 N N . PRO A 1 89 ? -1.869 -19.389 -2.003 1.00 97.38 89 PRO A N 1
ATOM 691 C CA . PRO A 1 89 ? -0.518 -19.778 -2.392 1.00 97.38 89 PRO A CA 1
ATOM 692 C C . PRO A 1 89 ? 0.334 -18.560 -2.746 1.00 97.38 89 PRO A C 1
ATOM 694 O O . PRO A 1 89 ? 1.491 -18.506 -2.339 1.00 97.38 89 PRO A O 1
ATOM 697 N N . LEU A 1 90 ? -0.231 -17.555 -3.423 1.00 95.62 90 LEU A N 1
ATOM 698 C CA . LEU A 1 90 ? 0.509 -16.345 -3.772 1.00 95.62 90 LEU A CA 1
ATOM 699 C C . LEU A 1 90 ? 0.990 -15.587 -2.529 1.00 95.62 90 LEU A C 1
ATOM 701 O O . LEU A 1 90 ? 2.165 -15.250 -2.451 1.00 95.62 90 LEU A O 1
ATOM 705 N N . ALA A 1 91 ? 0.125 -15.375 -1.535 1.00 96.75 91 ALA A N 1
ATOM 706 C CA . ALA A 1 91 ? 0.487 -14.723 -0.279 1.00 96.75 91 ALA A CA 1
ATOM 707 C C . ALA A 1 91 ? 1.618 -15.475 0.438 1.00 96.75 91 ALA A C 1
ATOM 709 O O . ALA A 1 91 ? 2.569 -14.864 0.915 1.00 96.75 91 ALA A O 1
ATOM 710 N N . ARG A 1 92 ? 1.573 -16.813 0.454 1.00 96.50 92 ARG A N 1
ATOM 711 C CA . ARG A 1 92 ? 2.649 -17.636 1.030 1.00 96.50 92 ARG A CA 1
ATOM 712 C C . ARG A 1 92 ? 3.953 -17.540 0.241 1.00 96.50 92 ARG A C 1
ATOM 714 O O . ARG A 1 92 ? 5.010 -17.515 0.856 1.00 96.50 92 ARG A O 1
ATOM 721 N N . ILE A 1 93 ? 3.896 -17.462 -1.089 1.00 94.75 93 ILE A N 1
ATOM 722 C CA . ILE A 1 93 ? 5.080 -17.239 -1.935 1.00 94.75 93 ILE A CA 1
ATOM 723 C C . ILE A 1 93 ? 5.676 -15.856 -1.660 1.00 94.75 93 ILE A C 1
ATOM 725 O O . ILE A 1 93 ? 6.890 -15.733 -1.510 1.00 94.75 93 ILE A O 1
ATOM 729 N N . VAL A 1 94 ? 4.832 -14.829 -1.541 1.00 94.06 94 VAL A N 1
ATOM 730 C CA . VAL A 1 94 ? 5.275 -13.479 -1.181 1.00 94.06 94 VAL A CA 1
ATOM 731 C C . VAL A 1 94 ? 5.960 -13.494 0.180 1.00 94.06 94 VAL A C 1
ATOM 733 O O . VAL A 1 94 ? 7.065 -12.985 0.275 1.00 94.06 94 VAL A O 1
ATOM 736 N N . LEU A 1 95 ? 5.382 -14.134 1.201 1.00 94.06 95 LEU A N 1
ATOM 737 C CA . LEU A 1 95 ? 5.991 -14.213 2.537 1.00 94.06 95 LEU A CA 1
ATOM 738 C C . LEU A 1 95 ? 7.197 -15.157 2.622 1.00 94.06 95 LEU A C 1
ATOM 740 O O . LEU A 1 95 ? 8.029 -15.015 3.513 1.00 94.06 95 LEU A O 1
ATOM 744 N N . LEU A 1 96 ? 7.328 -16.107 1.695 1.00 90.88 96 LEU A N 1
ATOM 745 C CA . LEU A 1 96 ? 8.552 -16.892 1.537 1.00 90.88 96 LEU A CA 1
ATOM 746 C C . LEU A 1 96 ? 9.701 -16.008 1.037 1.00 90.88 96 LEU A C 1
ATOM 748 O O . LEU A 1 96 ? 10.839 -16.177 1.474 1.00 90.88 96 LEU A O 1
ATOM 752 N N . TRP A 1 97 ? 9.405 -15.086 0.117 1.00 88.94 97 TRP A N 1
ATOM 753 C CA . TRP A 1 97 ? 10.375 -14.119 -0.392 1.00 88.94 97 TRP A CA 1
ATOM 754 C C . TRP A 1 97 ? 10.607 -12.987 0.614 1.00 88.94 97 TRP A C 1
ATOM 756 O O . TRP A 1 97 ? 11.736 -12.602 0.856 1.00 88.94 97 TRP A O 1
ATOM 766 N N . MET A 1 98 ? 9.560 -12.500 1.268 1.00 92.12 98 MET A N 1
ATOM 767 C CA . MET A 1 98 ? 9.580 -11.384 2.208 1.00 92.12 98 MET A CA 1
ATOM 768 C C . MET A 1 98 ? 9.153 -11.894 3.585 1.00 92.12 98 MET A C 1
ATOM 770 O O . MET A 1 98 ? 7.982 -11.761 3.939 1.00 92.12 98 MET A O 1
ATOM 774 N N . PRO A 1 99 ? 10.053 -12.527 4.356 1.00 93.12 99 PRO A N 1
ATOM 775 C CA . PRO A 1 99 ? 9.682 -13.093 5.644 1.00 93.12 99 PRO A CA 1
ATOM 776 C C . PRO A 1 99 ? 9.254 -11.984 6.605 1.00 93.12 99 PRO A C 1
ATOM 778 O O . PRO A 1 99 ? 9.995 -11.025 6.814 1.00 93.12 99 PRO A O 1
ATOM 781 N N . VAL A 1 100 ? 8.073 -12.137 7.205 1.00 95.44 100 VAL A N 1
ATOM 782 C CA . VAL A 1 100 ? 7.508 -11.185 8.171 1.00 95.44 100 VAL A CA 1
ATOM 783 C C . VAL A 1 100 ? 7.286 -11.873 9.515 1.00 95.44 100 VAL A C 1
ATOM 785 O O . VAL A 1 100 ? 6.679 -12.944 9.574 1.00 95.44 100 VAL A O 1
ATOM 788 N N . VAL A 1 101 ? 7.741 -11.244 10.596 1.00 96.31 101 VAL A N 1
ATOM 789 C CA . VAL A 1 101 ? 7.252 -11.486 11.957 1.00 96.31 101 VAL A CA 1
ATOM 790 C C . VAL A 1 101 ? 6.083 -10.539 12.182 1.00 96.31 101 VAL A C 1
ATOM 792 O O . VAL A 1 101 ? 6.228 -9.336 11.991 1.00 96.31 101 VAL A O 1
ATOM 795 N N . GLN A 1 102 ? 4.916 -11.073 12.527 1.00 96.06 102 GLN A N 1
ATOM 796 C CA . GLN A 1 102 ? 3.711 -10.272 12.717 1.00 96.06 102 GLN A CA 1
ATOM 797 C C . GLN A 1 102 ? 3.160 -10.430 14.130 1.00 96.06 102 GLN A C 1
ATOM 799 O O . GLN A 1 102 ? 3.074 -11.548 14.638 1.00 96.06 102 GLN A O 1
ATOM 804 N N . GLU A 1 103 ? 2.714 -9.324 14.712 1.00 96.88 103 GLU A N 1
ATOM 805 C CA . GLU A 1 103 ? 2.057 -9.280 16.014 1.00 96.88 103 GLU A CA 1
ATOM 806 C C . GLU A 1 103 ? 0.724 -8.547 15.943 1.00 96.88 103 GLU A C 1
ATOM 808 O O . GLU A 1 103 ? 0.559 -7.579 15.201 1.00 96.88 103 GLU A O 1
ATOM 813 N N . TRP A 1 104 ? -0.233 -9.028 16.729 1.00 96.38 104 TRP A N 1
ATOM 814 C CA . TRP A 1 104 ? -1.601 -8.533 16.758 1.00 96.38 104 TRP A CA 1
ATOM 815 C C . TRP A 1 104 ? -2.005 -8.329 18.215 1.00 96.38 104 TRP A C 1
ATOM 817 O O . TRP A 1 104 ? -2.030 -9.296 18.971 1.00 96.38 104 TRP A O 1
ATOM 827 N N . GLU A 1 105 ? -2.313 -7.093 18.604 1.00 93.62 105 GLU A N 1
ATOM 828 C CA . GLU A 1 105 ? -2.737 -6.781 19.980 1.00 93.62 105 GLU A CA 1
ATOM 829 C C . GLU A 1 105 ? -4.196 -7.180 20.249 1.00 93.62 105 GLU A C 1
ATOM 831 O O . GLU A 1 105 ? -4.549 -7.511 21.377 1.00 93.62 105 GLU A O 1
ATOM 836 N N . GLY A 1 106 ? -5.046 -7.158 19.216 1.00 85.31 106 GLY A N 1
ATOM 837 C CA . GLY A 1 106 ? -6.481 -7.427 19.322 1.00 85.31 106 GLY A CA 1
ATOM 838 C C . GLY A 1 106 ? -6.947 -8.670 18.561 1.00 85.31 106 GLY A C 1
ATOM 839 O O . GLY A 1 106 ? -6.262 -9.193 17.675 1.00 85.31 106 GLY A O 1
ATOM 840 N N . THR A 1 107 ? -8.161 -9.122 18.879 1.00 83.38 107 THR A N 1
ATOM 841 C CA . THR A 1 107 ? -8.866 -10.146 18.103 1.00 83.38 107 THR A CA 1
ATOM 842 C C . THR A 1 107 ? -9.366 -9.567 16.780 1.00 83.38 107 THR A C 1
ATOM 844 O O . THR A 1 107 ? -9.772 -8.410 16.683 1.00 83.38 107 THR A O 1
ATOM 847 N N . THR A 1 108 ? -9.326 -10.378 15.723 1.00 80.75 108 THR A N 1
ATOM 848 C CA . THR A 1 108 ? -9.774 -9.969 14.383 1.00 80.75 108 THR A CA 1
ATOM 849 C C . THR A 1 108 ? -11.255 -10.218 14.137 1.00 80.75 108 THR A C 1
ATOM 851 O O . THR A 1 108 ? -11.745 -9.827 13.086 1.00 80.75 108 THR A O 1
ATOM 854 N N . THR A 1 109 ? -11.966 -10.831 15.087 1.00 79.06 109 THR A N 1
ATOM 855 C CA . THR A 1 109 ? -13.391 -11.181 14.975 1.00 79.06 109 THR A CA 1
ATOM 856 C C . THR A 1 109 ? -14.252 -9.972 14.620 1.00 79.06 109 THR A C 1
ATOM 858 O O . THR A 1 109 ? -15.084 -10.055 13.724 1.00 79.06 109 THR A O 1
ATOM 861 N N . ASP A 1 110 ? -13.974 -8.813 15.219 1.00 73.25 110 ASP A N 1
ATOM 862 C CA . ASP A 1 110 ? -14.730 -7.581 14.952 1.00 73.25 110 ASP A CA 1
ATOM 863 C C . ASP A 1 110 ? -14.457 -6.983 13.563 1.00 73.25 110 ASP A C 1
ATOM 865 O O . ASP A 1 110 ? -15.219 -6.146 13.080 1.00 73.25 110 ASP A O 1
ATOM 869 N N . LEU A 1 111 ? -13.351 -7.377 12.925 1.00 82.62 111 LEU A N 1
ATOM 870 C CA . LEU A 1 111 ? -12.954 -6.885 11.606 1.00 82.62 111 LEU A CA 1
ATOM 871 C C . LEU A 1 111 ? -13.607 -7.690 10.476 1.00 82.62 111 LEU A C 1
ATOM 873 O O . LEU A 1 111 ? -13.554 -7.264 9.330 1.00 82.62 111 LEU A O 1
ATOM 877 N N . GLU A 1 112 ? -14.182 -8.862 10.752 1.00 74.62 112 GLU A N 1
ATOM 878 C CA . GLU A 1 112 ? -14.693 -9.745 9.694 1.00 74.62 112 GLU A CA 1
ATOM 879 C C . GLU A 1 112 ? -16.031 -9.272 9.111 1.00 74.62 112 GLU A C 1
ATOM 881 O O . GLU A 1 112 ? -16.306 -9.506 7.928 1.00 74.62 112 GLU A O 1
ATOM 886 N N . GLU A 1 113 ? -16.843 -8.585 9.920 1.00 77.06 113 GLU A N 1
ATOM 887 C CA . GLU A 1 113 ? -18.191 -8.145 9.543 1.00 77.06 113 GLU A CA 1
ATOM 888 C C . GLU A 1 113 ? -18.220 -6.763 8.887 1.00 77.06 113 GLU A C 1
ATOM 890 O O . GLU A 1 113 ? -19.023 -6.515 7.986 1.00 77.06 113 GLU A O 1
ATOM 895 N N . LYS A 1 114 ? -17.346 -5.853 9.326 1.00 79.25 114 LYS A N 1
ATOM 896 C CA . LYS A 1 114 ? -17.285 -4.469 8.851 1.00 79.25 114 LYS A CA 1
ATOM 897 C C . LYS A 1 114 ? -15.893 -4.199 8.297 1.00 79.25 114 LYS A C 1
ATOM 899 O O . LYS A 1 114 ? -14.901 -4.533 8.937 1.00 79.25 114 LYS A O 1
ATOM 904 N N . GLY A 1 115 ? -15.819 -3.590 7.111 1.00 92.69 115 GLY A N 1
ATOM 905 C CA . GLY A 1 115 ? -14.544 -3.169 6.525 1.00 92.69 115 GLY A CA 1
ATOM 906 C C . GLY A 1 115 ? -13.712 -2.360 7.527 1.00 92.69 115 GLY A C 1
ATOM 907 O O . GLY A 1 115 ? -14.261 -1.706 8.410 1.00 92.69 115 GLY A O 1
ATOM 908 N N . ALA A 1 116 ? -12.388 -2.413 7.405 1.00 96.31 116 ALA A N 1
ATOM 909 C CA . ALA A 1 116 ? -11.468 -1.751 8.329 1.00 96.31 116 ALA A CA 1
ATOM 910 C C . ALA A 1 116 ? -10.491 -0.833 7.595 1.00 96.31 116 ALA A C 1
ATOM 912 O O . ALA A 1 116 ? -10.060 -1.147 6.482 1.00 96.31 116 ALA A O 1
ATOM 913 N N . LEU A 1 117 ? -10.104 0.267 8.241 1.00 97.12 117 LEU A N 1
ATOM 914 C CA . LEU A 1 117 ? -9.095 1.191 7.733 1.00 97.12 117 LEU A CA 1
ATOM 915 C C . LEU A 1 117 ? -7.760 0.951 8.444 1.00 97.12 117 LEU A C 1
ATOM 917 O O . LEU A 1 117 ? -7.560 1.391 9.574 1.00 97.12 117 LEU A O 1
ATOM 921 N N . TYR A 1 118 ? -6.840 0.257 7.783 1.00 97.06 118 TYR A N 1
ATOM 922 C CA . TYR A 1 118 ? -5.479 0.047 8.270 1.00 97.06 118 TYR A CA 1
ATOM 923 C C . TYR A 1 118 ? -4.643 1.290 7.989 1.00 97.06 118 TYR A C 1
ATOM 925 O O . TYR A 1 118 ? -4.502 1.689 6.834 1.00 97.06 118 TYR A O 1
ATOM 933 N N . VAL A 1 119 ? -4.090 1.898 9.035 1.00 96.44 119 VAL A N 1
ATOM 934 C CA . VAL A 1 119 ? -3.330 3.147 8.923 1.00 96.44 119 VAL A CA 1
ATOM 935 C C . VAL A 1 119 ? -1.885 2.898 9.303 1.00 96.44 119 VAL A C 1
ATOM 937 O O . VAL A 1 119 ? -1.611 2.470 10.421 1.00 96.44 119 VAL A O 1
ATOM 940 N N . LEU A 1 120 ? -0.980 3.195 8.374 1.00 95.00 120 LEU A N 1
ATOM 941 C CA . LEU A 1 120 ? 0.466 3.077 8.551 1.00 95.00 120 LEU A CA 1
ATOM 942 C C . LEU A 1 120 ? 1.134 4.445 8.463 1.00 95.00 120 LEU A C 1
ATOM 944 O O . LEU A 1 120 ? 0.552 5.387 7.927 1.00 95.00 120 LEU A O 1
ATOM 948 N N . GLU A 1 121 ? 2.357 4.570 8.971 1.00 91.00 121 GLU A N 1
ATOM 949 C CA . GLU A 1 121 ? 3.155 5.780 8.771 1.00 91.00 121 GLU A CA 1
ATOM 950 C C . GLU A 1 121 ? 3.676 5.875 7.332 1.00 91.00 121 GLU A C 1
ATOM 952 O O . GLU A 1 121 ? 4.046 4.883 6.700 1.00 91.00 121 GLU A O 1
ATOM 957 N N . GLU A 1 122 ? 3.727 7.095 6.801 1.00 79.81 122 GLU A N 1
ATOM 958 C CA . GLU A 1 122 ? 4.398 7.372 5.537 1.00 79.81 122 GLU A CA 1
ATOM 959 C C . GLU A 1 122 ? 5.922 7.362 5.747 1.00 79.81 122 GLU A C 1
ATOM 961 O O . GLU A 1 122 ? 6.535 8.363 6.105 1.00 79.81 122 GLU A O 1
ATOM 966 N N . GLY A 1 123 ? 6.545 6.198 5.566 1.00 68.25 123 GLY A N 1
ATOM 967 C CA . GLY A 1 123 ? 8.002 6.054 5.698 1.00 68.25 123 GLY A CA 1
ATOM 968 C C . GLY A 1 123 ? 8.594 4.824 5.011 1.00 68.25 123 GLY A C 1
ATOM 969 O O . GLY A 1 123 ? 9.810 4.618 5.022 1.00 68.25 123 GLY A O 1
ATOM 970 N N . HIS A 1 124 ? 7.756 3.991 4.399 1.00 66.12 124 HIS A N 1
ATOM 971 C CA . HIS A 1 124 ? 8.204 2.770 3.746 1.00 66.12 124 HIS A CA 1
ATOM 972 C C . HIS A 1 124 ? 8.693 3.070 2.330 1.00 66.12 124 HIS A C 1
ATOM 974 O O . HIS A 1 124 ? 8.109 3.885 1.616 1.00 66.12 124 HIS A O 1
ATOM 980 N N . VAL A 1 125 ? 9.794 2.426 1.925 1.00 61.78 125 VAL A N 1
ATOM 981 C CA . VAL A 1 125 ? 10.419 2.599 0.605 1.00 61.78 125 VAL A CA 1
ATOM 982 C C . VAL A 1 125 ? 9.402 2.260 -0.485 1.00 61.78 125 VAL A C 1
ATOM 984 O O . VAL A 1 125 ? 9.224 1.104 -0.852 1.00 61.78 125 VAL A O 1
ATOM 987 N N . TYR A 1 126 ? 8.736 3.299 -0.995 1.00 69.00 126 TYR A N 1
ATOM 988 C CA . TYR A 1 126 ? 7.939 3.313 -2.221 1.00 69.00 126 TYR A CA 1
ATOM 989 C C . TYR A 1 126 ? 6.885 2.192 -2.323 1.00 69.00 126 TYR A C 1
ATOM 991 O O . TYR A 1 126 ? 6.610 1.697 -3.415 1.00 69.00 126 TYR A O 1
ATOM 999 N N . GLY A 1 127 ? 6.309 1.772 -1.191 1.00 81.06 127 GLY A N 1
ATOM 1000 C CA . GLY A 1 127 ? 5.307 0.702 -1.139 1.00 81.06 127 GLY A CA 1
ATOM 1001 C C . GLY A 1 127 ? 5.863 -0.706 -1.383 1.00 81.06 127 GLY A C 1
ATOM 1002 O O . GLY A 1 127 ? 5.101 -1.616 -1.706 1.00 81.06 127 GLY A O 1
ATOM 1003 N N . LEU A 1 128 ? 7.178 -0.922 -1.261 1.00 87.62 128 LEU A N 1
ATOM 1004 C CA . LEU A 1 128 ? 7.781 -2.256 -1.394 1.00 87.62 128 LEU A CA 1
ATOM 1005 C C . LEU A 1 128 ? 7.411 -3.203 -0.248 1.00 87.62 128 LEU A C 1
ATOM 1007 O O . LEU A 1 128 ? 7.492 -4.415 -0.412 1.00 87.62 128 LEU A O 1
ATOM 1011 N N . ASP A 1 129 ? 6.998 -2.667 0.894 1.00 90.62 129 ASP A N 1
ATOM 1012 C CA . ASP A 1 129 ? 6.392 -3.387 2.014 1.00 90.62 129 ASP A CA 1
ATOM 1013 C C . ASP A 1 129 ? 4.965 -3.859 1.695 1.00 90.62 129 ASP A C 1
ATOM 1015 O O . ASP A 1 129 ? 4.500 -4.853 2.260 1.00 90.62 129 ASP A O 1
ATOM 1019 N N . ALA A 1 130 ? 4.280 -3.194 0.755 1.00 92.31 130 ALA A N 1
ATOM 1020 C CA . ALA A 1 130 ? 2.876 -3.442 0.470 1.00 92.31 130 ALA A CA 1
ATOM 1021 C C . ALA A 1 130 ? 2.590 -4.912 0.119 1.00 92.31 130 ALA A C 1
ATOM 1023 O O . ALA A 1 130 ? 1.671 -5.462 0.719 1.00 92.31 130 ALA A O 1
ATOM 1024 N N . PRO A 1 131 ? 3.330 -5.617 -0.762 1.00 94.25 131 PRO A N 1
ATOM 1025 C CA . PRO A 1 131 ? 3.045 -7.026 -1.042 1.00 94.25 131 PRO A CA 1
ATOM 1026 C C . PRO A 1 131 ? 3.052 -7.907 0.214 1.00 94.25 131 PRO A C 1
ATOM 1028 O O . PRO A 1 131 ? 2.151 -8.729 0.392 1.00 94.25 131 PRO A O 1
ATOM 1031 N N . ALA A 1 132 ? 4.032 -7.713 1.102 1.00 95.00 132 ALA A N 1
ATOM 1032 C CA . ALA A 1 132 ? 4.142 -8.462 2.349 1.00 95.00 132 ALA A CA 1
ATOM 1033 C C . ALA A 1 132 ? 3.001 -8.108 3.317 1.00 95.00 132 ALA A C 1
ATOM 1035 O O . ALA A 1 132 ? 2.372 -9.007 3.875 1.00 95.00 132 ALA A O 1
ATOM 1036 N N . LEU A 1 133 ? 2.673 -6.818 3.437 1.00 95.75 133 LEU A N 1
ATOM 1037 C CA . LEU A 1 133 ? 1.560 -6.324 4.246 1.00 95.75 133 LEU A CA 1
ATOM 1038 C C . LEU A 1 133 ? 0.217 -6.904 3.775 1.00 95.75 133 LEU A C 1
ATOM 1040 O O . LEU A 1 133 ? -0.539 -7.452 4.573 1.00 95.75 133 LEU A O 1
ATOM 1044 N N . HIS A 1 134 ? -0.061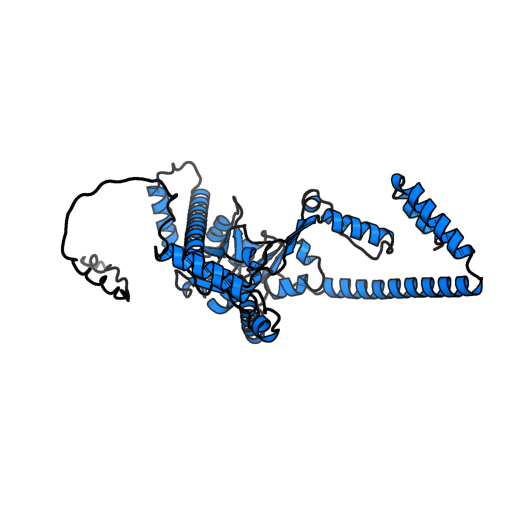 -6.855 2.470 1.00 95.81 134 HIS A N 1
ATOM 1045 C CA . HIS A 1 134 ? -1.282 -7.412 1.881 1.00 95.81 134 HIS A CA 1
ATOM 1046 C C . HIS A 1 134 ? -1.373 -8.922 2.100 1.00 95.81 134 HIS A C 1
ATOM 1048 O O . HIS A 1 134 ? -2.451 -9.431 2.404 1.00 95.81 134 HIS A O 1
ATOM 1054 N N . ALA A 1 135 ? -0.256 -9.642 1.965 1.00 97.12 135 ALA A N 1
ATOM 1055 C CA . ALA A 1 135 ? -0.204 -11.078 2.207 1.00 97.12 135 ALA A CA 1
ATOM 1056 C C . ALA A 1 135 ? -0.489 -11.422 3.678 1.00 97.12 135 ALA A C 1
ATOM 1058 O O . ALA A 1 135 ? -1.274 -12.332 3.946 1.00 97.12 135 ALA A O 1
ATOM 1059 N N . VAL A 1 136 ? 0.102 -10.677 4.618 1.00 97.31 136 VAL A N 1
ATOM 1060 C CA . VAL A 1 136 ? -0.151 -10.799 6.061 1.00 97.31 136 VAL A CA 1
ATOM 1061 C C . VAL A 1 136 ? -1.626 -10.562 6.379 1.00 97.31 136 VAL A C 1
ATOM 1063 O O . VAL A 1 136 ? -2.270 -11.429 6.972 1.00 97.31 136 VAL A O 1
ATOM 1066 N N . LEU A 1 137 ? -2.176 -9.431 5.929 1.00 96.31 137 LEU A N 1
ATOM 1067 C CA . LEU A 1 137 ? -3.570 -9.067 6.170 1.00 96.31 137 LEU A CA 1
ATOM 1068 C C . LEU A 1 137 ? -4.516 -10.115 5.583 1.00 96.31 137 LEU A C 1
ATOM 1070 O O . LEU A 1 137 ? -5.377 -10.624 6.293 1.00 96.31 137 LEU A O 1
ATOM 1074 N N . TYR A 1 138 ? -4.295 -10.523 4.331 1.00 96.94 138 TYR A N 1
ATOM 1075 C CA . TYR A 1 138 ? -5.113 -11.534 3.670 1.00 96.94 138 TYR A CA 1
ATOM 1076 C C . TYR A 1 138 ? -5.086 -12.887 4.388 1.00 96.94 138 TYR A C 1
ATOM 1078 O O . TYR A 1 138 ? -6.128 -13.518 4.554 1.00 96.94 138 TYR A O 1
ATOM 1086 N N . LEU A 1 139 ? -3.912 -13.362 4.812 1.00 96.69 139 LEU A N 1
ATOM 1087 C CA . LEU A 1 139 ? -3.813 -14.642 5.517 1.00 96.69 139 LEU A CA 1
ATOM 1088 C C . LEU A 1 139 ? -4.430 -14.583 6.915 1.00 96.69 139 LEU A C 1
ATOM 1090 O O . LEU A 1 139 ? -4.907 -15.613 7.391 1.00 96.69 139 LEU A O 1
ATOM 1094 N N . LYS A 1 140 ? -4.431 -13.409 7.556 1.00 95.56 140 LYS A N 1
ATOM 1095 C CA . LYS A 1 140 ? -5.036 -13.214 8.873 1.00 95.56 140 LYS A CA 1
ATOM 1096 C C . LYS A 1 140 ? -6.559 -13.090 8.804 1.00 95.56 140 LYS A C 1
ATOM 1098 O O . LYS A 1 140 ? -7.236 -13.726 9.599 1.00 95.56 140 LYS A O 1
ATOM 1103 N N . THR A 1 141 ? -7.086 -12.281 7.889 1.00 94.56 141 THR A N 1
ATOM 1104 C CA . THR A 1 141 ? -8.515 -11.914 7.854 1.00 94.56 141 THR A CA 1
ATOM 1105 C C . THR A 1 141 ? -9.306 -12.656 6.777 1.00 94.56 141 THR A C 1
ATOM 1107 O O . THR A 1 141 ? -10.529 -12.586 6.734 1.00 94.56 141 THR A O 1
ATOM 1110 N N . GLY A 1 142 ? -8.631 -13.317 5.832 1.00 95.50 142 GLY A N 1
ATOM 1111 C CA . GLY A 1 142 ? -9.256 -13.873 4.626 1.00 95.50 142 GLY A CA 1
ATOM 1112 C C . GLY A 1 142 ? -9.724 -12.815 3.615 1.00 95.50 142 GLY A C 1
ATOM 1113 O O . GLY A 1 142 ? -10.245 -13.174 2.550 1.00 95.50 142 GLY A O 1
ATOM 1114 N N . LYS A 1 143 ? -9.529 -11.525 3.917 1.00 95.62 143 LYS A N 1
ATOM 1115 C CA . LYS A 1 143 ? -9.960 -10.380 3.112 1.00 95.62 143 LYS A CA 1
ATOM 1116 C C . LYS A 1 143 ? -8.740 -9.663 2.548 1.00 95.62 143 LYS A C 1
ATOM 1118 O O . LYS A 1 143 ? -7.819 -9.293 3.270 1.00 95.62 143 LYS A O 1
ATOM 1123 N N . LEU A 1 144 ? -8.726 -9.474 1.237 1.00 96.06 144 LEU A N 1
ATOM 1124 C CA . LEU A 1 144 ? -7.695 -8.707 0.560 1.00 96.06 144 LEU A CA 1
ATOM 1125 C C . LEU A 1 144 ? -8.049 -7.226 0.669 1.00 96.06 144 LEU A C 1
ATOM 1127 O O . LEU A 1 144 ? -9.148 -6.808 0.299 1.00 96.06 144 LEU A O 1
ATOM 1131 N N . VAL A 1 145 ? -7.109 -6.451 1.190 1.00 96.31 145 VAL A N 1
ATOM 1132 C CA . VAL A 1 145 ? -7.289 -5.018 1.389 1.00 96.31 145 VAL A CA 1
ATOM 1133 C C . VAL A 1 145 ? -7.149 -4.255 0.073 1.00 96.31 145 VAL A C 1
ATOM 1135 O O . VAL A 1 145 ? -6.393 -4.632 -0.823 1.00 96.31 145 VAL A O 1
ATOM 1138 N N . ARG A 1 146 ? -7.923 -3.183 -0.052 1.00 96.31 146 ARG A N 1
ATOM 1139 C CA . ARG A 1 146 ? -7.818 -2.182 -1.110 1.00 96.31 146 ARG A CA 1
ATOM 1140 C C . ARG A 1 146 ? -6.750 -1.175 -0.711 1.00 96.31 146 ARG A C 1
ATOM 1142 O O . ARG A 1 146 ? -6.539 -0.930 0.472 1.00 96.31 146 ARG A O 1
ATOM 1149 N N . PHE A 1 147 ? -6.094 -0.570 -1.685 1.00 94.69 147 PHE A N 1
ATOM 1150 C CA . PHE A 1 147 ? -5.032 0.391 -1.407 1.00 94.69 147 PHE A CA 1
ATOM 1151 C C . PHE A 1 147 ? -4.945 1.430 -2.512 1.00 94.69 147 PHE A C 1
ATOM 1153 O O . PHE A 1 147 ? -5.195 1.138 -3.687 1.00 94.69 147 PHE A O 1
ATOM 1160 N N . SER A 1 148 ? -4.597 2.648 -2.128 1.00 92.25 148 SER A N 1
ATOM 1161 C CA . SER A 1 148 ? -4.332 3.720 -3.073 1.00 92.25 148 SER A CA 1
ATOM 1162 C C . SER A 1 148 ? -2.936 3.573 -3.656 1.00 92.25 148 SER A C 1
ATOM 1164 O O . SER A 1 148 ? -1.967 3.319 -2.944 1.00 92.25 148 SER A O 1
ATOM 1166 N N . VAL A 1 149 ? -2.824 3.760 -4.965 1.00 90.38 149 VAL A N 1
ATOM 1167 C CA . VAL A 1 149 ? -1.541 3.811 -5.669 1.00 90.38 149 VAL A CA 1
ATOM 1168 C C . VAL A 1 149 ? -1.498 5.081 -6.503 1.00 90.38 149 VAL A C 1
ATOM 1170 O O . VAL A 1 149 ? -2.529 5.525 -7.023 1.00 90.38 149 VAL A O 1
ATOM 1173 N N . ASP A 1 150 ? -0.301 5.652 -6.654 1.00 86.69 150 ASP A N 1
ATOM 1174 C CA . ASP A 1 150 ? -0.083 6.803 -7.526 1.00 86.69 150 ASP A CA 1
ATOM 1175 C C . ASP A 1 150 ? -0.679 6.525 -8.927 1.00 86.69 150 ASP A C 1
ATOM 1177 O O . ASP A 1 150 ? -0.359 5.488 -9.534 1.00 86.69 150 ASP A O 1
ATOM 1181 N N . PRO A 1 151 ? -1.526 7.431 -9.460 1.00 86.88 151 PRO A N 1
ATOM 1182 C CA . PRO A 1 151 ? -2.133 7.307 -10.782 1.00 86.88 151 PRO A CA 1
ATOM 1183 C C . PRO A 1 151 ? -1.160 6.978 -11.925 1.00 86.88 151 PRO A C 1
ATOM 1185 O O . PRO A 1 151 ? -1.588 6.406 -12.930 1.00 86.88 151 PRO A O 1
ATOM 1188 N N . VAL A 1 152 ? 0.134 7.299 -11.803 1.00 82.19 152 VAL A N 1
ATOM 1189 C CA . VAL A 1 152 ? 1.159 6.948 -12.798 1.00 82.19 152 VAL A CA 1
ATOM 1190 C C . VAL A 1 152 ? 1.250 5.440 -13.037 1.00 82.19 152 VAL A C 1
ATOM 1192 O O . VAL A 1 152 ? 1.399 5.012 -14.182 1.00 82.19 152 VAL A O 1
ATOM 1195 N N . HIS A 1 153 ? 1.065 4.617 -12.001 1.00 84.19 153 HIS A N 1
ATOM 1196 C CA . HIS A 1 153 ? 1.127 3.160 -12.127 1.00 84.19 153 HIS A CA 1
ATOM 1197 C C . HIS A 1 153 ? -0.015 2.616 -12.996 1.00 84.19 153 HIS A C 1
ATOM 1199 O O . HIS A 1 153 ? 0.159 1.633 -13.714 1.00 84.19 153 HIS A O 1
ATOM 1205 N N . PHE A 1 154 ? -1.161 3.301 -13.026 1.00 85.50 154 PHE A N 1
ATOM 1206 C CA . PHE A 1 154 ? -2.302 2.927 -13.866 1.00 85.50 154 PHE A CA 1
ATOM 1207 C C . PHE A 1 154 ? -2.115 3.294 -15.344 1.00 85.50 154 PHE A C 1
ATOM 1209 O O . PHE A 1 154 ? -2.989 3.000 -16.159 1.00 85.50 154 PHE A O 1
ATOM 1216 N N . ARG A 1 155 ? -0.989 3.919 -15.712 1.00 81.25 155 ARG A N 1
ATOM 1217 C CA . ARG A 1 155 ? -0.621 4.218 -17.106 1.00 81.25 155 ARG A CA 1
ATOM 1218 C C . ARG A 1 155 ? 0.279 3.149 -17.731 1.00 81.25 155 ARG A C 1
ATOM 1220 O O . ARG A 1 155 ? 0.493 3.176 -18.944 1.00 81.25 155 ARG A O 1
ATOM 1227 N N . ILE A 1 156 ? 0.797 2.224 -16.920 1.00 77.62 156 ILE A N 1
ATOM 1228 C CA . ILE A 1 156 ? 1.665 1.131 -17.362 1.00 77.62 156 ILE A CA 1
ATOM 1229 C C . ILE A 1 156 ? 0.780 -0.064 -17.777 1.00 77.62 156 ILE A C 1
ATOM 1231 O O . ILE A 1 156 ? 0.019 -0.573 -16.946 1.00 77.62 156 ILE A O 1
ATOM 1235 N N . PRO A 1 157 ? 0.850 -0.534 -19.038 1.00 74.25 157 PRO A N 1
ATOM 1236 C CA . PRO A 1 157 ? 0.052 -1.660 -19.526 1.00 74.25 157 PRO A CA 1
ATOM 1237 C C . PRO A 1 157 ? 0.314 -2.929 -18.744 1.00 74.25 157 PRO A C 1
ATOM 1239 O O . PRO A 1 157 ? 1.442 -3.162 -18.314 1.00 74.25 157 PRO A O 1
ATOM 1242 N N . ALA A 1 158 ? -0.717 -3.769 -18.630 1.00 83.25 158 ALA A N 1
ATOM 1243 C CA . ALA A 1 158 ? -0.747 -4.995 -17.827 1.00 83.25 158 ALA A CA 1
ATOM 1244 C C . ALA A 1 158 ? -0.545 -4.759 -16.320 1.00 83.25 158 ALA A C 1
ATOM 1246 O O . ALA A 1 158 ? -1.333 -5.269 -15.532 1.00 83.25 158 ALA A O 1
ATOM 1247 N N . TRP A 1 159 ? 0.417 -3.927 -15.915 1.00 86.88 159 TRP A N 1
ATOM 1248 C CA . TRP A 1 159 ? 0.643 -3.512 -14.535 1.00 86.88 159 TRP A CA 1
ATOM 1249 C C . TRP A 1 159 ? -0.593 -2.854 -13.923 1.00 86.88 159 TRP A C 1
ATOM 1251 O O . TRP A 1 159 ? -1.011 -3.245 -12.839 1.00 86.88 159 TRP A O 1
ATOM 1261 N N . LYS A 1 160 ? -1.256 -1.949 -14.655 1.00 88.00 160 LYS A N 1
ATOM 1262 C CA . LYS A 1 160 ? -2.563 -1.395 -14.273 1.00 88.00 160 LYS A CA 1
ATOM 1263 C C . LYS A 1 160 ? -3.572 -2.490 -13.910 1.00 88.00 160 LYS A C 1
ATOM 1265 O O . LYS A 1 160 ? -4.201 -2.419 -12.861 1.00 88.00 160 LYS A O 1
ATOM 1270 N N . HIS A 1 161 ? -3.738 -3.485 -14.780 1.00 87.75 161 HIS A N 1
ATOM 1271 C CA . HIS A 1 161 ? -4.727 -4.553 -14.595 1.00 87.75 161 HIS A CA 1
ATOM 1272 C C . HIS A 1 161 ? -4.348 -5.484 -13.461 1.00 87.75 161 HIS A C 1
ATOM 1274 O O . HIS A 1 161 ? -5.214 -5.898 -12.703 1.00 87.75 161 HIS A O 1
ATOM 1280 N N . LEU A 1 162 ? -3.055 -5.764 -13.310 1.00 90.25 162 LEU A N 1
ATOM 1281 C CA . LEU A 1 162 ? -2.524 -6.532 -12.196 1.00 90.25 162 LEU A CA 1
ATOM 1282 C C . LEU A 1 162 ? -2.800 -5.821 -10.865 1.00 90.25 162 LEU A C 1
ATOM 1284 O O . LEU A 1 162 ? -3.329 -6.425 -9.938 1.00 90.25 162 LEU A O 1
ATOM 1288 N N . LEU A 1 163 ? -2.521 -4.519 -10.794 1.00 93.00 163 LEU A N 1
ATOM 1289 C CA . LEU A 1 163 ? -2.829 -3.684 -9.638 1.00 93.00 163 LEU A CA 1
ATOM 1290 C C . LEU A 1 163 ? -4.335 -3.669 -9.339 1.00 93.00 163 LEU A C 1
ATOM 1292 O O . LEU A 1 163 ? -4.739 -3.928 -8.207 1.00 93.00 163 LEU A O 1
ATOM 1296 N N . GLN A 1 164 ? -5.179 -3.432 -10.348 1.00 93.06 164 GLN A N 1
ATOM 1297 C CA . GLN A 1 164 ? -6.640 -3.450 -10.194 1.00 93.06 164 GLN A CA 1
ATOM 1298 C C . GLN A 1 164 ? -7.157 -4.818 -9.734 1.00 93.06 164 GLN A C 1
ATOM 1300 O O . GLN A 1 164 ? -8.030 -4.879 -8.868 1.00 93.06 164 GLN A O 1
ATOM 1305 N N . TYR A 1 165 ? -6.601 -5.906 -10.272 1.00 92.38 165 TYR A N 1
ATOM 1306 C CA . TYR A 1 165 ? -6.907 -7.275 -9.867 1.00 92.38 165 TYR A CA 1
ATOM 1307 C C . TYR A 1 165 ? -6.617 -7.491 -8.377 1.00 92.38 165 TYR A C 1
ATOM 1309 O O . TYR A 1 165 ? -7.441 -8.081 -7.681 1.00 92.38 165 TYR A O 1
ATOM 1317 N N . PHE A 1 166 ? -5.515 -6.933 -7.865 1.00 94.62 166 PHE A N 1
ATOM 1318 C CA . PHE A 1 166 ? -5.106 -7.065 -6.464 1.00 94.62 166 PHE A CA 1
ATOM 1319 C C . PHE A 1 166 ? -5.705 -6.067 -5.481 1.00 94.62 166 PHE A C 1
ATOM 1321 O O . PHE A 1 166 ? -5.397 -6.162 -4.300 1.00 94.62 166 PHE A O 1
ATOM 1328 N N . GLY A 1 167 ? -6.560 -5.140 -5.903 1.00 94.12 167 GLY A N 1
ATOM 1329 C CA . GLY A 1 167 ? -7.167 -4.217 -4.942 1.00 94.12 167 GLY A CA 1
ATOM 1330 C C . GLY A 1 167 ? -6.865 -2.741 -5.164 1.00 94.12 167 GLY A C 1
ATOM 1331 O O . GLY A 1 167 ? -7.466 -1.902 -4.495 1.00 94.12 167 GLY A O 1
ATOM 1332 N N . ALA A 1 168 ? -5.940 -2.410 -6.064 1.00 94.81 168 ALA A N 1
ATOM 1333 C CA . ALA A 1 168 ? -5.420 -1.057 -6.166 1.00 94.81 168 ALA A CA 1
ATOM 1334 C C . ALA A 1 168 ? -6.444 -0.082 -6.756 1.00 94.81 168 ALA A C 1
ATOM 1336 O O . ALA A 1 168 ? -7.181 -0.398 -7.701 1.00 94.81 168 ALA A O 1
ATOM 1337 N N . VAL A 1 169 ? -6.422 1.147 -6.249 1.00 94.12 169 VAL A N 1
ATOM 1338 C CA . VAL A 1 169 ? -7.256 2.259 -6.704 1.00 94.12 169 VAL A CA 1
ATOM 1339 C C . VAL A 1 169 ? -6.373 3.477 -6.997 1.00 94.12 169 VAL A C 1
ATOM 1341 O O . VAL A 1 169 ? -5.401 3.710 -6.283 1.00 94.12 169 VAL A O 1
ATOM 1344 N N . PRO A 1 170 ? -6.641 4.240 -8.073 1.00 91.56 170 PRO A N 1
ATOM 1345 C CA . PRO A 1 170 ? -5.853 5.428 -8.382 1.00 91.56 170 PRO A CA 1
ATOM 1346 C C . PRO A 1 170 ? -6.171 6.559 -7.397 1.00 91.56 170 PRO A C 1
ATOM 1348 O O . PRO A 1 170 ? -7.255 7.144 -7.474 1.00 91.56 170 PRO A O 1
ATOM 1351 N N . GLY A 1 171 ? -5.203 6.877 -6.534 1.00 86.44 171 GLY A N 1
ATOM 1352 C CA . GLY A 1 171 ? -5.272 7.958 -5.546 1.00 86.44 171 GLY A CA 1
ATOM 1353 C C . GLY A 1 171 ? -6.292 7.763 -4.414 1.00 86.44 171 GLY A C 1
ATOM 1354 O O . GLY A 1 171 ? -7.089 6.828 -4.411 1.00 86.44 171 GLY A O 1
ATOM 1355 N N . ASP A 1 172 ? -6.280 8.711 -3.475 1.00 81.88 172 ASP A N 1
ATOM 1356 C CA . ASP A 1 172 ? -6.985 8.614 -2.186 1.00 81.88 172 ASP A CA 1
ATOM 1357 C C . ASP A 1 172 ? -8.440 9.093 -2.195 1.00 81.88 172 ASP A C 1
ATOM 1359 O O . ASP A 1 172 ? -9.211 8.781 -1.291 1.00 81.88 172 ASP A O 1
ATOM 1363 N N . ALA A 1 173 ? -8.861 9.827 -3.229 1.00 80.62 173 ALA A N 1
ATOM 1364 C CA . ALA A 1 173 ? -10.192 10.444 -3.288 1.00 80.62 173 ALA A CA 1
ATOM 1365 C C . ALA A 1 173 ? -11.358 9.433 -3.247 1.00 80.62 173 ALA A C 1
ATOM 1367 O O . ALA A 1 173 ? -12.513 9.815 -3.088 1.00 80.62 173 ALA A O 1
ATOM 1368 N N . LYS A 1 174 ? -11.065 8.143 -3.420 1.00 88.75 174 LYS A N 1
ATOM 1369 C CA . LYS A 1 174 ? -12.049 7.056 -3.458 1.00 88.75 174 LYS A CA 1
ATOM 1370 C C . LYS A 1 174 ? -12.127 6.271 -2.151 1.00 88.75 174 LYS A C 1
ATOM 1372 O O . LYS A 1 174 ? -12.986 5.406 -2.029 1.00 88.75 174 LYS A O 1
ATOM 1377 N N . THR A 1 175 ? -11.267 6.552 -1.175 1.00 92.88 175 THR A N 1
ATOM 1378 C CA . THR A 1 175 ? -11.234 5.808 0.090 1.00 92.88 175 THR A CA 1
ATOM 1379 C C . THR A 1 175 ? -12.582 5.809 0.827 1.00 92.88 175 THR A C 1
ATOM 1381 O O . THR A 1 175 ? -13.027 4.721 1.192 1.00 92.88 175 THR A O 1
ATOM 1384 N N . PRO A 1 176 ? -13.312 6.936 0.968 1.00 93.94 176 PRO A N 1
ATOM 1385 C CA . PRO A 1 176 ? -14.615 6.936 1.643 1.00 93.94 176 PRO A CA 1
ATOM 1386 C C . PRO A 1 176 ? -15.657 6.029 0.984 1.00 93.94 176 PRO A C 1
ATOM 1388 O O . PRO A 1 176 ? -16.392 5.331 1.683 1.00 93.94 176 PRO A O 1
ATOM 1391 N N . SER A 1 177 ? -15.715 5.987 -0.354 1.00 93.88 177 SER A N 1
ATOM 1392 C CA . SER A 1 177 ? -16.682 5.130 -1.051 1.00 93.88 177 SER A CA 1
ATOM 1393 C C . SER A 1 177 ? -16.321 3.650 -0.935 1.00 93.88 177 SER A C 1
ATOM 1395 O O . SER A 1 177 ? -17.209 2.814 -0.786 1.00 93.88 177 SER A O 1
ATOM 1397 N N . LEU A 1 178 ? -15.025 3.316 -0.910 1.00 95.25 178 LEU A N 1
ATOM 1398 C CA . LEU A 1 178 ? -14.563 1.949 -0.652 1.00 95.25 178 LEU A CA 1
ATOM 1399 C C . LEU A 1 178 ? -14.912 1.489 0.768 1.00 95.25 178 LEU A C 1
ATOM 1401 O O . LEU A 1 178 ? -15.410 0.378 0.942 1.00 95.25 178 LEU A O 1
ATOM 1405 N N . LEU A 1 179 ? -14.684 2.341 1.769 1.00 95.25 179 LEU A N 1
ATOM 1406 C CA . LEU A 1 179 ? -15.027 2.048 3.162 1.00 95.25 179 LEU A CA 1
ATOM 1407 C C . LEU A 1 179 ? -16.544 1.897 3.341 1.00 95.25 179 LEU A C 1
ATOM 1409 O O . LEU A 1 179 ? -16.994 0.935 3.957 1.00 95.25 179 LEU A O 1
ATOM 1413 N N . SER A 1 180 ? -17.333 2.776 2.717 1.00 94.25 180 SER A N 1
ATOM 1414 C CA . SER A 1 180 ? -18.804 2.697 2.719 1.00 94.25 180 SER A CA 1
ATOM 1415 C C . SER A 1 180 ? -19.328 1.415 2.062 1.00 94.25 180 SER A C 1
ATOM 1417 O O . SER A 1 180 ? -20.349 0.878 2.478 1.00 94.25 180 SER A O 1
ATOM 1419 N N . ALA A 1 181 ? -18.618 0.893 1.057 1.00 93.50 181 ALA A N 1
ATOM 1420 C CA . ALA A 1 181 ? -18.924 -0.388 0.421 1.00 93.50 181 ALA A CA 1
ATOM 1421 C C . ALA A 1 181 ? -18.458 -1.612 1.242 1.00 93.50 181 ALA A C 1
ATOM 1423 O O . ALA A 1 181 ? -18.597 -2.748 0.785 1.00 93.50 181 ALA A O 1
ATOM 1424 N N . GLY A 1 182 ? -17.901 -1.402 2.439 1.00 94.31 182 GLY A N 1
ATOM 1425 C CA . GLY A 1 182 ? -17.462 -2.464 3.344 1.00 94.31 182 GLY A CA 1
ATOM 1426 C C . GLY A 1 182 ? -16.107 -3.077 2.988 1.00 94.31 182 GLY A C 1
ATOM 1427 O O . GLY A 1 182 ? -15.766 -4.143 3.500 1.00 94.31 182 GLY A O 1
ATOM 1428 N N . TYR A 1 183 ? -15.315 -2.440 2.120 1.00 96.12 183 TYR A N 1
ATOM 1429 C CA . TYR A 1 183 ? -13.967 -2.919 1.834 1.00 96.12 183 TYR A CA 1
ATOM 1430 C C . TYR A 1 183 ? -13.002 -2.583 2.971 1.00 96.12 183 TYR A C 1
ATOM 1432 O O . TYR A 1 183 ? -13.063 -1.518 3.580 1.00 96.12 183 TYR A O 1
ATOM 1440 N N . HIS A 1 184 ? -12.037 -3.472 3.193 1.00 96.94 184 HIS A N 1
ATOM 1441 C CA . HIS A 1 184 ? -10.847 -3.140 3.963 1.00 96.94 184 HIS A CA 1
ATOM 1442 C C . HIS A 1 184 ? -9.930 -2.255 3.127 1.00 96.94 184 HIS A C 1
ATOM 1444 O O . HIS A 1 184 ? -9.716 -2.554 1.951 1.00 96.94 184 HIS A O 1
ATOM 1450 N N . VAL A 1 185 ? -9.364 -1.208 3.718 1.00 96.75 185 VAL A N 1
ATOM 1451 C CA . VAL A 1 185 ? -8.484 -0.265 3.023 1.00 96.75 185 VAL A CA 1
ATOM 1452 C C . VAL A 1 185 ? -7.191 -0.081 3.808 1.00 96.75 185 VAL A C 1
ATOM 1454 O O . VAL A 1 185 ? -7.223 0.067 5.024 1.00 96.75 185 VAL A O 1
ATOM 1457 N N . VAL A 1 186 ? -6.057 -0.077 3.113 1.00 96.25 186 VAL A N 1
ATOM 1458 C CA . VAL A 1 186 ? -4.762 0.362 3.639 1.00 96.25 186 VAL A CA 1
ATOM 1459 C C . VAL A 1 186 ? -4.519 1.806 3.221 1.00 96.25 186 VAL A C 1
ATOM 1461 O O . VAL A 1 186 ? -4.613 2.139 2.038 1.00 96.25 186 VAL A O 1
ATOM 1464 N N . HIS A 1 187 ? -4.177 2.645 4.197 1.00 95.06 187 HIS A N 1
ATOM 1465 C CA . HIS A 1 187 ? -3.838 4.050 4.013 1.00 95.06 187 HIS A CA 1
ATOM 1466 C C . HIS A 1 187 ? -2.488 4.370 4.661 1.00 95.06 187 HIS A C 1
ATOM 1468 O O . HIS A 1 187 ? -2.300 4.162 5.861 1.00 95.06 187 HIS A O 1
ATOM 1474 N N . TYR A 1 188 ? -1.563 4.936 3.888 1.00 92.62 188 TYR A N 1
ATOM 1475 C CA . TYR A 1 188 ? -0.306 5.471 4.412 1.00 92.62 188 TYR A CA 1
ATOM 1476 C C . TYR A 1 188 ? -0.528 6.930 4.834 1.00 92.62 188 TYR A C 1
ATOM 1478 O O . TYR A 1 188 ? -0.822 7.810 4.025 1.00 92.62 188 TYR A O 1
ATOM 1486 N N . SER A 1 189 ? -0.489 7.187 6.137 1.00 90.19 189 SER A N 1
ATOM 1487 C CA . SER A 1 189 ? -0.833 8.476 6.727 1.00 90.19 189 SER A CA 1
ATOM 1488 C C . SER A 1 189 ? 0.338 9.452 6.683 1.00 90.19 189 SER A C 1
ATOM 1490 O O . SER A 1 189 ? 1.239 9.391 7.517 1.00 90.19 189 SER A O 1
ATOM 1492 N N . ALA A 1 190 ? 0.211 10.462 5.827 1.00 86.62 190 ALA A N 1
ATOM 1493 C CA . ALA A 1 190 ? 0.946 11.717 5.931 1.00 86.62 190 ALA A CA 1
ATOM 1494 C C . ALA A 1 190 ? 0.441 12.590 7.100 1.00 86.62 190 ALA A C 1
ATOM 1496 O O . ALA A 1 190 ? -0.686 12.436 7.600 1.00 86.62 190 ALA A O 1
ATOM 1497 N N . ARG A 1 191 ? 1.234 13.592 7.505 1.00 81.06 191 ARG A N 1
ATOM 1498 C CA . ARG A 1 191 ? 0.738 14.672 8.379 1.00 81.06 191 ARG A CA 1
ATOM 1499 C C . ARG A 1 191 ? -0.436 15.381 7.696 1.00 81.06 191 ARG A C 1
ATOM 1501 O O . ARG A 1 191 ? -0.327 15.802 6.553 1.00 81.06 191 ARG A O 1
ATOM 1508 N N . GLY A 1 192 ? -1.552 15.518 8.413 1.00 84.38 192 GLY A N 1
ATOM 1509 C CA . GLY A 1 192 ? -2.772 16.135 7.876 1.00 84.38 192 GLY A CA 1
ATOM 1510 C C . GLY A 1 192 ? -3.636 15.216 7.004 1.00 84.38 192 GLY A C 1
ATOM 1511 O O . GLY A 1 192 ? -4.602 15.698 6.423 1.00 84.38 192 GLY A O 1
ATOM 1512 N N . SER A 1 193 ? -3.334 13.912 6.923 1.00 87.94 193 SER A N 1
ATOM 1513 C CA . SER A 1 193 ? -4.209 12.962 6.224 1.00 87.94 193 SER A CA 1
ATOM 1514 C C . SER A 1 193 ? -5.634 12.958 6.820 1.00 87.94 193 SER A C 1
ATOM 1516 O O . SER A 1 193 ? -5.774 12.894 8.046 1.00 87.94 193 SER A O 1
ATOM 1518 N N . PRO A 1 194 ? -6.687 12.974 5.979 1.00 94.50 194 PRO A N 1
ATOM 1519 C CA . PRO A 1 194 ? -8.091 13.009 6.401 1.00 94.50 194 PRO A CA 1
ATOM 1520 C C . PRO A 1 194 ? -8.656 11.635 6.817 1.00 94.50 194 PRO A C 1
ATOM 1522 O O . PRO A 1 194 ? -9.869 11.485 6.945 1.00 94.50 194 PRO A O 1
ATOM 1525 N N . PHE A 1 195 ? -7.811 10.622 7.049 1.00 95.62 195 PHE A N 1
ATOM 1526 C CA . PHE A 1 195 ? -8.253 9.251 7.348 1.00 95.62 195 PHE A CA 1
ATOM 1527 C C . PHE A 1 195 ? -9.225 9.155 8.537 1.00 95.62 195 PHE A C 1
ATOM 1529 O O . PHE A 1 195 ? -10.137 8.332 8.524 1.00 95.62 195 PHE A O 1
ATOM 1536 N N . ALA A 1 196 ? -9.049 10.001 9.558 1.00 95.94 196 ALA A N 1
ATOM 1537 C CA . ALA A 1 196 ? -9.919 10.019 10.730 1.00 95.94 196 ALA A CA 1
ATOM 1538 C C . ALA A 1 196 ? -11.332 10.512 10.385 1.00 95.94 196 ALA A C 1
ATOM 1540 O O . ALA A 1 196 ? -12.306 9.962 10.892 1.00 95.94 196 ALA A O 1
ATOM 1541 N N . ALA A 1 197 ? -11.446 11.497 9.486 1.00 95.44 197 ALA A N 1
ATOM 1542 C CA . ALA A 1 197 ? -12.732 11.963 8.977 1.00 95.44 197 ALA A CA 1
ATOM 1543 C C . ALA A 1 197 ? -13.449 10.836 8.230 1.00 95.44 197 ALA A C 1
ATOM 1545 O O . ALA A 1 197 ? -14.582 10.507 8.566 1.00 95.44 197 ALA A O 1
ATOM 1546 N N . TRP A 1 198 ? -12.748 10.158 7.314 1.00 96.06 198 TRP A N 1
ATOM 1547 C CA . TRP A 1 198 ? -13.309 9.029 6.568 1.00 96.06 198 TRP A CA 1
ATOM 1548 C C . TRP A 1 198 ? -13.799 7.911 7.490 1.00 96.06 198 TRP A C 1
ATOM 1550 O O . TRP A 1 198 ? -14.874 7.352 7.274 1.00 96.06 198 TRP A O 1
ATOM 1560 N N . ALA A 1 199 ? -13.027 7.589 8.530 1.00 95.69 199 ALA A N 1
ATOM 1561 C CA . ALA A 1 199 ? -13.374 6.536 9.473 1.00 95.69 199 ALA A CA 1
ATOM 1562 C C . ALA A 1 199 ? -14.583 6.887 10.353 1.00 95.69 199 ALA A C 1
ATOM 1564 O O . ALA A 1 199 ? -15.382 6.007 10.663 1.00 95.69 199 ALA A O 1
ATOM 1565 N N . LEU A 1 200 ? -14.737 8.157 10.740 1.00 94.50 200 LEU A N 1
ATOM 1566 C CA . LEU A 1 200 ? -15.899 8.643 11.491 1.00 94.50 200 LEU A CA 1
ATOM 1567 C C . LEU A 1 200 ? -17.157 8.708 10.617 1.00 94.50 200 LEU A C 1
ATOM 1569 O O . LEU A 1 200 ? -18.217 8.270 11.051 1.00 94.50 200 LEU A O 1
ATOM 1573 N N . GLU A 1 201 ? -17.037 9.197 9.381 1.00 94.38 201 GLU A N 1
ATOM 1574 C CA . GLU A 1 201 ? -18.150 9.298 8.425 1.00 94.38 201 GLU A CA 1
ATOM 1575 C C . GLU A 1 201 ? -18.716 7.926 8.049 1.00 94.38 201 GLU A C 1
ATOM 1577 O O . GLU A 1 201 ? -19.928 7.735 8.000 1.00 94.38 201 GLU A O 1
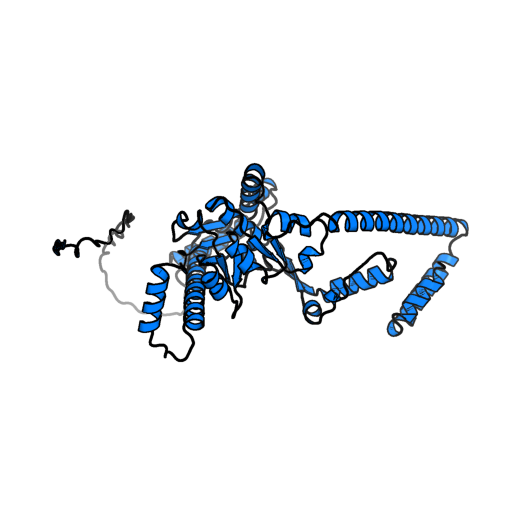ATOM 1582 N N . THR A 1 202 ? -17.835 6.958 7.795 1.00 94.81 202 THR A N 1
ATOM 1583 C CA . THR A 1 202 ? -18.229 5.601 7.379 1.00 94.81 202 THR A CA 1
ATOM 1584 C C . THR A 1 202 ? -18.424 4.650 8.553 1.00 94.81 202 THR A C 1
ATOM 1586 O O . THR A 1 202 ? -19.025 3.587 8.403 1.00 94.81 202 THR A O 1
ATOM 1589 N N . GLY A 1 203 ? -17.926 5.024 9.732 1.00 94.00 203 GLY A N 1
ATOM 1590 C CA . GLY A 1 203 ? -18.032 4.226 10.941 1.00 94.00 203 GLY A CA 1
ATOM 1591 C C . GLY A 1 203 ? -17.172 2.972 10.991 1.00 94.00 203 GLY A C 1
ATOM 1592 O O . GLY A 1 203 ? -17.427 2.078 11.801 1.00 94.00 203 GLY A O 1
ATOM 1593 N N . VAL A 1 204 ? -16.185 2.882 10.104 1.00 95.50 204 VAL A N 1
ATOM 1594 C CA . VAL A 1 204 ? -15.229 1.777 10.076 1.00 95.50 204 VAL A CA 1
ATOM 1595 C C . VAL A 1 204 ? -14.172 1.964 11.164 1.00 95.50 204 VAL A C 1
ATOM 1597 O O . VAL A 1 204 ? -13.704 3.086 11.388 1.00 95.50 204 VAL A O 1
ATOM 1600 N N . PRO A 1 205 ? -13.742 0.886 11.836 1.00 95.94 205 PRO A N 1
ATOM 1601 C CA . PRO A 1 205 ? -12.659 0.979 12.795 1.00 95.94 205 PRO A CA 1
ATOM 1602 C C . PRO A 1 205 ? -11.336 1.325 12.101 1.00 95.94 205 PRO A C 1
ATOM 1604 O O . PRO A 1 205 ? -11.035 0.846 11.002 1.00 95.94 205 PRO A O 1
ATOM 1607 N N . VAL A 1 206 ? -10.519 2.122 12.787 1.00 96.38 206 VAL A N 1
ATOM 1608 C CA . VAL A 1 206 ? -9.136 2.399 12.386 1.00 96.38 206 VAL A CA 1
ATOM 1609 C C . VAL A 1 206 ? -8.223 1.385 13.058 1.00 96.38 206 VAL A C 1
ATOM 1611 O O . VAL A 1 206 ? -8.251 1.256 14.277 1.00 96.38 206 VAL A O 1
ATOM 1614 N N . VAL A 1 207 ? -7.392 0.688 12.289 1.00 97.06 207 VAL A N 1
ATOM 1615 C CA . VAL A 1 207 ? -6.387 -0.251 12.801 1.00 97.06 207 VAL A CA 1
ATOM 1616 C C . VAL A 1 207 ? -5.005 0.368 12.600 1.00 97.06 207 VAL A C 1
ATOM 1618 O O . VAL A 1 207 ? -4.490 0.345 11.478 1.00 97.06 207 VAL A O 1
ATOM 1621 N N . PRO A 1 208 ? -4.395 0.950 13.647 1.00 97.31 208 PRO A N 1
ATOM 1622 C CA . PRO A 1 208 ? -3.034 1.455 13.561 1.00 97.31 208 PRO A CA 1
ATOM 1623 C C . PRO A 1 208 ? -2.075 0.286 13.328 1.00 97.31 208 PRO A C 1
ATOM 1625 O O . PRO A 1 208 ? -2.125 -0.716 14.044 1.00 97.31 208 PRO A O 1
ATOM 1628 N N . ALA A 1 209 ? -1.216 0.403 12.326 1.00 96.69 209 ALA A N 1
ATOM 1629 C CA . ALA A 1 209 ? -0.264 -0.630 11.965 1.00 96.69 209 ALA A CA 1
ATOM 1630 C C . ALA A 1 209 ? 1.108 -0.021 11.680 1.00 96.69 209 ALA A C 1
ATOM 1632 O O . ALA A 1 209 ? 1.219 1.081 11.147 1.00 96.69 209 ALA A O 1
ATOM 1633 N N . THR A 1 210 ? 2.155 -0.762 12.015 1.00 96.00 210 THR A N 1
ATOM 1634 C CA . THR A 1 210 ? 3.538 -0.348 11.766 1.00 96.00 210 THR A CA 1
ATOM 1635 C C . THR A 1 210 ? 4.289 -1.489 11.110 1.00 96.00 210 THR A C 1
ATOM 1637 O O . THR A 1 210 ? 4.126 -2.641 11.512 1.00 96.00 210 THR A O 1
ATOM 1640 N N . ALA A 1 211 ? 5.116 -1.170 10.114 1.00 95.12 211 ALA A N 1
ATOM 1641 C CA . ALA A 1 211 ? 6.014 -2.110 9.458 1.00 95.12 211 ALA A CA 1
ATOM 1642 C C . ALA A 1 211 ? 7.472 -1.633 9.571 1.00 95.12 211 ALA A C 1
ATOM 1644 O O . ALA A 1 211 ? 7.774 -0.460 9.382 1.00 95.12 211 ALA A O 1
ATOM 1645 N N . LEU A 1 212 ? 8.403 -2.539 9.854 1.00 94.06 212 LEU A N 1
ATOM 1646 C CA . LEU A 1 212 ? 9.832 -2.253 9.991 1.00 94.06 212 LEU A CA 1
ATOM 1647 C C . LEU A 1 212 ? 10.649 -3.302 9.222 1.00 94.06 212 LEU A C 1
ATOM 1649 O O . LEU A 1 212 ? 10.229 -4.449 9.085 1.00 94.06 212 LEU A O 1
ATOM 1653 N N . GLY A 1 213 ? 11.834 -2.930 8.732 1.00 91.81 213 GLY A N 1
ATOM 1654 C CA . GLY A 1 213 ? 12.820 -3.871 8.174 1.00 91.81 213 GLY A CA 1
ATOM 1655 C C . GLY A 1 213 ? 12.920 -3.909 6.645 1.00 91.81 213 GLY A C 1
ATOM 1656 O O . GLY A 1 213 ? 13.909 -4.409 6.111 1.00 91.81 213 GLY A O 1
ATOM 1657 N N . ILE A 1 214 ? 11.953 -3.348 5.906 1.00 91.31 214 ILE A N 1
ATOM 1658 C CA . ILE A 1 214 ? 11.999 -3.350 4.429 1.00 91.31 214 ILE A CA 1
ATOM 1659 C C . ILE A 1 214 ? 13.213 -2.582 3.886 1.00 91.31 214 ILE A C 1
ATOM 1661 O O . ILE A 1 214 ? 13.844 -3.026 2.930 1.00 91.31 214 ILE A O 1
ATOM 1665 N N . ASN A 1 215 ? 13.586 -1.478 4.539 1.00 89.25 215 ASN A N 1
ATOM 1666 C CA . ASN A 1 215 ? 14.724 -0.638 4.152 1.00 89.25 215 ASN A CA 1
ATOM 1667 C C . ASN A 1 215 ? 16.062 -1.351 4.353 1.00 89.25 215 ASN A C 1
ATOM 1669 O O . ASN A 1 215 ? 17.038 -1.038 3.679 1.00 89.25 215 ASN A O 1
ATOM 1673 N N . ASP A 1 216 ? 16.104 -2.308 5.271 1.00 88.12 216 ASP A N 1
ATOM 1674 C CA . ASP A 1 216 ? 17.298 -3.086 5.579 1.00 88.12 216 ASP A CA 1
ATOM 1675 C C . ASP A 1 216 ? 17.439 -4.268 4.633 1.00 88.12 216 ASP A C 1
ATOM 1677 O O . ASP A 1 216 ? 18.538 -4.574 4.176 1.00 88.12 216 ASP A O 1
ATOM 1681 N N . MET A 1 217 ? 16.309 -4.885 4.279 1.00 86.50 217 MET A N 1
ATOM 1682 C CA . MET A 1 217 ? 16.276 -5.940 3.277 1.00 86.50 217 MET A CA 1
ATOM 1683 C C . MET A 1 217 ? 16.608 -5.387 1.884 1.00 86.50 217 MET A C 1
ATOM 1685 O O . MET A 1 217 ? 17.410 -5.968 1.151 1.00 86.50 217 MET A O 1
ATOM 1689 N N . LEU A 1 218 ? 16.008 -4.249 1.527 1.00 88.19 218 LEU A N 1
ATOM 1690 C CA . LEU A 1 218 ? 16.063 -3.626 0.205 1.00 88.19 218 LEU A CA 1
ATOM 1691 C C . LEU A 1 218 ? 16.517 -2.157 0.300 1.00 88.19 218 LEU A C 1
ATOM 1693 O O . LEU A 1 218 ? 15.748 -1.253 -0.044 1.00 88.19 218 LEU A O 1
ATOM 1697 N N . PRO A 1 219 ? 17.756 -1.873 0.737 1.00 87.12 219 PRO A N 1
ATOM 1698 C CA . PRO A 1 219 ? 18.226 -0.503 0.825 1.00 87.12 219 PRO A CA 1
ATOM 1699 C C . PRO A 1 219 ? 18.294 0.126 -0.560 1.00 87.12 219 PRO A C 1
ATOM 1701 O O . PRO A 1 219 ? 18.717 -0.487 -1.549 1.00 87.12 219 PRO A O 1
ATOM 1704 N N . VAL A 1 220 ? 17.927 1.401 -0.609 1.00 87.31 220 VAL A N 1
ATOM 1705 C CA . VAL A 1 220 ? 18.087 2.229 -1.800 1.00 87.31 220 VAL A CA 1
ATOM 1706 C C . VAL A 1 220 ? 19.584 2.426 -2.045 1.00 87.31 220 VAL A C 1
ATOM 1708 O O . VAL A 1 220 ? 20.270 3.088 -1.271 1.00 87.31 220 VAL A O 1
ATOM 1711 N N . ARG A 1 221 ? 20.108 1.825 -3.116 1.00 88.75 221 ARG A N 1
ATOM 1712 C CA . ARG A 1 221 ? 21.528 1.913 -3.503 1.00 88.75 221 ARG A CA 1
ATOM 1713 C C . ARG A 1 221 ? 21.819 3.109 -4.388 1.00 88.75 221 ARG A C 1
ATOM 1715 O O . ARG A 1 221 ? 22.917 3.652 -4.347 1.00 88.75 221 ARG A O 1
ATOM 1722 N N . ALA A 1 222 ? 20.841 3.497 -5.191 1.00 88.81 222 ALA A N 1
ATOM 1723 C CA . ALA A 1 222 ? 20.910 4.677 -6.028 1.00 88.81 222 ALA A CA 1
ATOM 1724 C C . ALA A 1 222 ? 19.519 5.288 -6.164 1.00 88.81 222 ALA A C 1
ATOM 1726 O O . ALA A 1 222 ? 18.509 4.597 -6.053 1.00 88.81 222 ALA A O 1
ATOM 1727 N N . ARG A 1 223 ? 19.475 6.586 -6.434 1.00 88.25 223 ARG A N 1
ATOM 1728 C CA . ARG A 1 223 ? 18.271 7.319 -6.817 1.00 88.25 223 ARG A CA 1
ATOM 1729 C C . ARG A 1 223 ? 18.502 7.816 -8.230 1.00 88.25 223 ARG A C 1
ATOM 1731 O O . ARG A 1 223 ? 19.472 8.523 -8.484 1.00 88.25 223 ARG A O 1
ATOM 1738 N N . ILE A 1 224 ? 17.673 7.370 -9.165 1.00 85.62 224 ILE A N 1
ATOM 1739 C CA . ILE A 1 224 ? 17.748 7.796 -10.560 1.00 85.62 224 ILE A CA 1
ATOM 1740 C C . ILE A 1 224 ? 16.713 8.904 -10.744 1.00 85.62 224 ILE A C 1
ATOM 1742 O O . ILE A 1 224 ? 15.518 8.611 -10.689 1.00 85.62 224 ILE A O 1
ATOM 1746 N N . PRO A 1 225 ? 17.118 10.158 -11.002 1.00 84.38 225 PRO A N 1
ATOM 1747 C CA . PRO A 1 225 ? 16.167 11.226 -11.275 1.00 84.38 225 PRO A CA 1
ATOM 1748 C C . PRO A 1 225 ? 15.289 10.852 -12.471 1.00 84.38 225 PRO A C 1
ATOM 1750 O O . PRO A 1 225 ? 15.804 10.536 -13.551 1.00 84.38 225 PRO A O 1
ATOM 1753 N N . ILE A 1 226 ? 13.964 10.933 -12.319 1.00 79.38 226 ILE A N 1
ATOM 1754 C CA . ILE A 1 226 ? 13.012 10.653 -13.405 1.00 79.38 226 ILE A CA 1
ATOM 1755 C C . ILE A 1 226 ? 13.300 11.558 -14.598 1.00 79.38 226 ILE A C 1
ATOM 1757 O O . ILE A 1 226 ? 13.175 11.124 -15.741 1.00 79.38 226 ILE A O 1
ATOM 1761 N N . ARG A 1 227 ? 13.794 12.780 -14.367 1.00 77.75 227 ARG A N 1
ATOM 1762 C CA . ARG A 1 227 ? 14.245 13.677 -15.435 1.00 77.75 227 ARG A CA 1
ATOM 1763 C C . ARG A 1 227 ? 15.289 13.040 -16.353 1.00 77.75 227 ARG A C 1
ATOM 1765 O O . ARG A 1 227 ? 15.229 13.275 -17.559 1.00 77.75 227 ARG A O 1
ATOM 1772 N N . LEU A 1 228 ? 16.230 12.247 -15.836 1.00 77.88 228 LEU A N 1
ATOM 1773 C CA . LEU A 1 228 ? 17.245 11.584 -16.660 1.00 77.88 228 LEU A CA 1
ATOM 1774 C C . LEU A 1 228 ? 16.615 10.476 -17.506 1.00 77.88 228 LEU A C 1
ATOM 1776 O O . LEU A 1 228 ? 16.886 10.400 -18.705 1.00 77.88 228 LEU A O 1
ATOM 1780 N N . VAL A 1 229 ? 15.709 9.690 -16.918 1.00 73.62 229 VAL A N 1
ATOM 1781 C CA . VAL A 1 229 ? 14.926 8.674 -17.638 1.00 73.62 229 VAL A CA 1
ATOM 1782 C C . VAL A 1 229 ? 14.075 9.327 -18.721 1.00 73.62 229 VAL A C 1
ATOM 1784 O O . VAL A 1 229 ? 14.121 8.899 -19.866 1.00 73.62 229 VAL A O 1
ATOM 1787 N N . HIS A 1 230 ? 13.378 10.416 -18.403 1.00 70.44 230 HIS A N 1
ATOM 1788 C CA . HIS A 1 230 ? 12.551 11.163 -19.342 1.00 70.44 230 HIS A CA 1
ATOM 1789 C C . HIS A 1 230 ? 13.385 11.810 -20.449 1.00 70.44 230 HIS A C 1
ATOM 1791 O O . HIS A 1 230 ? 12.993 11.759 -21.604 1.00 70.44 230 HIS A O 1
ATOM 1797 N N . THR A 1 231 ? 14.537 12.408 -20.135 1.00 72.69 231 THR A N 1
ATOM 1798 C CA . THR A 1 231 ? 15.418 13.033 -21.142 1.00 72.69 231 THR A CA 1
ATOM 1799 C C . THR A 1 231 ? 16.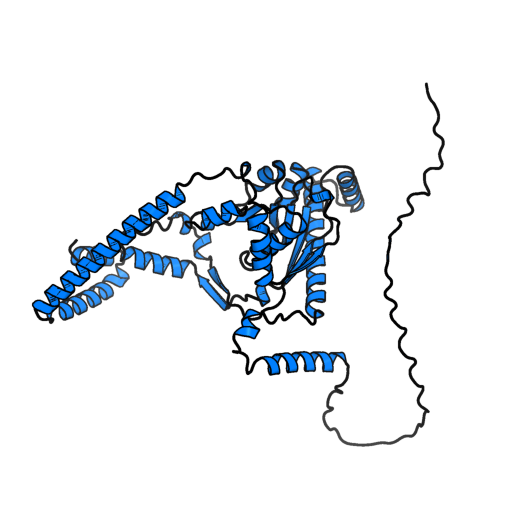027 11.980 -22.062 1.00 72.69 231 THR A C 1
ATOM 1801 O O . THR A 1 231 ? 16.162 12.193 -23.263 1.00 72.69 231 THR A O 1
ATOM 1804 N N . THR A 1 232 ? 16.379 10.821 -21.511 1.00 71.69 232 THR A N 1
ATOM 1805 C CA . THR A 1 232 ? 16.890 9.697 -22.297 1.00 71.69 232 THR A CA 1
ATOM 1806 C C . THR A 1 232 ? 15.776 9.120 -23.162 1.00 71.69 232 THR A C 1
ATOM 1808 O O . THR A 1 232 ? 15.955 8.987 -24.366 1.00 71.69 232 THR A O 1
ATOM 1811 N N . ALA A 1 233 ? 14.594 8.882 -22.591 1.00 66.12 233 ALA A N 1
ATOM 1812 C CA . ALA A 1 233 ? 13.415 8.423 -23.314 1.00 66.12 233 ALA A CA 1
ATOM 1813 C C . ALA A 1 233 ? 12.961 9.426 -24.383 1.00 66.12 233 ALA A C 1
ATOM 1815 O O . ALA A 1 233 ? 12.556 8.995 -25.456 1.00 66.12 233 ALA A O 1
ATOM 1816 N N . SER A 1 234 ? 13.072 10.737 -24.132 1.00 65.06 234 SER A N 1
ATOM 1817 C CA . SER A 1 234 ? 12.701 11.791 -25.080 1.00 65.06 234 SER A CA 1
ATOM 1818 C C . SER A 1 234 ? 13.706 11.923 -26.220 1.00 65.06 234 SER A C 1
ATOM 1820 O O . SER A 1 234 ? 13.311 12.111 -27.365 1.00 65.06 234 SER A O 1
ATOM 1822 N N . ARG A 1 235 ? 15.006 11.770 -25.936 1.00 68.06 235 ARG A N 1
ATOM 1823 C CA . ARG A 1 235 ? 16.058 11.679 -26.960 1.00 68.06 235 ARG A CA 1
ATOM 1824 C C . ARG A 1 235 ? 15.908 10.410 -27.789 1.00 68.06 235 ARG A C 1
ATOM 1826 O O . ARG A 1 235 ? 15.989 10.477 -29.010 1.00 68.06 235 ARG A O 1
ATOM 1833 N N . ILE A 1 236 ? 15.617 9.278 -27.145 1.00 63.09 236 ILE A N 1
ATOM 1834 C CA . ILE A 1 236 ? 15.287 8.031 -27.838 1.00 63.09 236 ILE A CA 1
ATOM 1835 C C . ILE A 1 236 ? 14.040 8.247 -28.697 1.00 63.09 236 ILE A C 1
ATOM 1837 O O . ILE A 1 236 ? 14.080 7.919 -29.868 1.00 63.09 236 ILE A O 1
ATOM 1841 N N . SER A 1 237 ? 12.975 8.875 -28.192 1.00 58.06 237 SER A N 1
ATOM 1842 C CA . SER A 1 237 ? 11.758 9.163 -28.969 1.00 58.06 237 SER A CA 1
ATOM 1843 C C . SER A 1 237 ? 11.880 10.311 -29.967 1.00 58.06 237 SER A C 1
ATOM 1845 O O . SER A 1 237 ? 10.954 10.548 -30.731 1.00 58.06 237 SER A O 1
ATOM 1847 N N . ALA A 1 238 ? 12.972 11.072 -29.950 1.00 60.44 238 ALA A N 1
ATOM 1848 C CA . ALA A 1 238 ? 13.296 11.958 -31.058 1.00 60.44 238 ALA A CA 1
ATOM 1849 C C . ALA A 1 238 ? 13.769 11.096 -32.235 1.00 60.44 238 ALA A C 1
ATOM 1851 O O . ALA A 1 238 ? 13.235 11.239 -33.328 1.00 60.44 238 ALA A O 1
ATOM 1852 N N . VAL A 1 239 ? 14.671 10.139 -31.953 1.00 58.25 239 VAL A N 1
ATOM 1853 C CA . VAL A 1 239 ? 15.237 9.125 -32.877 1.00 58.25 239 VAL A CA 1
ATOM 1854 C C . VAL A 1 239 ? 14.220 8.092 -33.344 1.00 58.25 239 VAL A C 1
ATOM 1856 O O . VAL A 1 239 ? 14.270 7.610 -34.473 1.00 58.25 239 VAL A O 1
ATOM 1859 N N . VAL A 1 240 ? 13.270 7.773 -32.483 1.00 51.56 240 VAL A N 1
ATOM 1860 C CA . VAL A 1 240 ? 12.250 6.758 -32.687 1.00 51.56 240 VAL A CA 1
ATOM 1861 C C . VAL A 1 240 ? 10.944 7.496 -33.029 1.00 51.56 240 VAL A C 1
ATOM 1863 O O . VAL A 1 240 ? 10.495 8.290 -32.214 1.00 51.56 240 VAL A O 1
ATOM 1866 N N . PRO A 1 241 ? 10.331 7.289 -34.212 1.00 51.69 241 PRO A N 1
ATOM 1867 C CA . PRO A 1 241 ? 9.272 8.144 -34.763 1.00 51.69 241 PRO A CA 1
ATOM 1868 C C . PRO A 1 241 ? 8.201 8.601 -33.755 1.00 51.69 241 PRO A C 1
ATOM 1870 O O . PRO A 1 241 ? 7.688 7.776 -33.015 1.00 51.69 241 PRO A O 1
ATOM 1873 N N . ARG A 1 242 ? 7.769 9.875 -33.781 1.00 48.62 242 ARG A N 1
ATOM 1874 C CA . ARG A 1 242 ? 6.820 10.507 -32.818 1.00 48.62 242 ARG A CA 1
ATOM 1875 C C . ARG A 1 242 ? 5.566 9.689 -32.434 1.00 48.62 242 ARG A C 1
ATOM 1877 O O . ARG A 1 242 ? 4.982 9.929 -31.385 1.00 48.62 242 ARG A O 1
ATOM 1884 N N . PHE A 1 243 ? 5.147 8.713 -33.241 1.00 48.97 243 PHE A N 1
ATOM 1885 C CA . PHE A 1 243 ? 4.046 7.790 -32.930 1.00 48.97 243 PHE A CA 1
ATOM 1886 C C . PHE A 1 243 ? 4.403 6.637 -31.963 1.00 48.97 243 PHE A C 1
ATOM 1888 O O . PHE A 1 243 ? 3.519 5.841 -31.641 1.00 48.97 243 PHE A O 1
ATOM 1895 N N . LEU A 1 244 ? 5.664 6.536 -31.521 1.00 43.84 244 LEU A N 1
ATOM 1896 C CA . LEU A 1 244 ? 6.218 5.479 -30.663 1.00 43.84 244 LEU A CA 1
ATOM 1897 C C . LEU A 1 244 ? 6.209 5.758 -29.168 1.00 43.84 244 LEU A C 1
ATOM 1899 O O . LEU A 1 244 ? 6.420 4.826 -28.398 1.00 43.84 244 LEU A O 1
ATOM 1903 N N . ASN A 1 245 ? 6.004 7.003 -28.750 1.00 47.94 245 ASN A N 1
ATOM 1904 C CA . ASN A 1 245 ? 6.091 7.339 -27.338 1.00 47.94 245 ASN A CA 1
ATOM 1905 C C . ASN A 1 245 ? 5.063 8.416 -26.987 1.00 47.94 245 ASN A C 1
ATOM 1907 O O . ASN A 1 245 ? 5.333 9.604 -27.166 1.00 47.94 245 ASN A O 1
ATOM 1911 N N . PRO A 1 246 ? 3.885 8.045 -26.462 1.00 48.41 246 PRO A N 1
ATOM 1912 C CA . PRO A 1 246 ? 3.061 8.990 -25.746 1.00 48.41 246 PRO A CA 1
ATOM 1913 C C . PRO A 1 246 ? 3.662 9.092 -24.346 1.00 48.41 246 PRO A C 1
ATOM 1915 O O . PRO A 1 246 ? 3.098 8.552 -23.401 1.00 48.41 246 PRO A O 1
ATOM 1918 N N . VAL A 1 247 ? 4.831 9.726 -24.191 1.00 53.78 247 VAL A N 1
ATOM 1919 C CA . VAL A 1 247 ? 5.203 10.180 -22.849 1.00 53.78 247 VAL A CA 1
ATOM 1920 C C . VAL A 1 247 ? 4.155 11.236 -22.513 1.00 53.78 247 VAL A C 1
ATOM 1922 O O . VAL A 1 247 ? 4.107 12.259 -23.200 1.00 53.78 247 VAL A O 1
ATOM 1925 N N . PRO A 1 248 ? 3.233 10.978 -21.569 1.00 57.00 248 PRO A N 1
ATOM 1926 C CA . PRO A 1 248 ? 2.132 11.891 -21.333 1.00 57.00 248 PRO A CA 1
ATOM 1927 C C . PRO A 1 248 ? 2.722 13.243 -20.948 1.00 57.00 248 PRO A C 1
ATOM 1929 O O . PRO A 1 248 ? 3.536 13.309 -20.033 1.00 57.00 248 PRO A O 1
ATOM 1932 N N . THR A 1 249 ? 2.301 14.325 -21.598 1.00 55.72 249 THR A N 1
ATOM 1933 C CA . THR A 1 249 ? 2.701 15.695 -21.230 1.00 55.72 249 THR A CA 1
ATOM 1934 C C . THR A 1 249 ? 2.349 16.024 -19.776 1.00 55.72 249 THR A C 1
ATOM 1936 O O . THR A 1 249 ? 2.981 16.860 -19.151 1.00 55.72 249 THR A O 1
ATOM 1939 N N . SER A 1 250 ? 1.411 15.298 -19.164 1.00 52.53 250 SER A N 1
ATOM 1940 C CA . SER A 1 250 ? 1.156 15.388 -17.721 1.00 52.53 250 SER A CA 1
ATOM 1941 C C . SER A 1 250 ? 2.299 14.870 -16.832 1.00 52.53 250 SER A C 1
ATOM 1943 O O . SER A 1 250 ? 2.296 15.173 -15.645 1.00 52.53 250 SER A O 1
ATOM 1945 N N . LEU A 1 251 ? 3.286 14.137 -17.370 1.00 52.09 251 LEU A N 1
ATOM 1946 C CA . LEU A 1 251 ? 4.525 13.774 -16.664 1.00 52.09 251 LEU A CA 1
ATOM 1947 C C . LEU A 1 251 ? 5.566 14.906 -16.647 1.00 52.09 251 LEU A C 1
ATOM 1949 O O . LEU A 1 251 ? 6.613 14.754 -16.026 1.00 52.09 251 LEU A O 1
ATOM 1953 N N . THR A 1 252 ? 5.308 16.042 -17.306 1.00 52.59 252 THR A N 1
ATOM 1954 C CA . THR A 1 252 ? 6.200 17.213 -17.258 1.00 52.59 252 THR A CA 1
ATOM 1955 C C . THR A 1 252 ? 5.792 18.245 -16.208 1.00 52.59 252 THR A C 1
ATOM 1957 O O . THR A 1 252 ? 6.344 19.347 -16.215 1.00 52.59 252 THR A O 1
ATOM 1960 N N . SER A 1 253 ? 4.839 17.928 -15.321 1.00 58.69 253 SER A N 1
ATOM 1961 C CA . SER A 1 253 ? 4.552 18.789 -14.170 1.00 58.69 253 SER A CA 1
ATOM 1962 C C . SER A 1 253 ? 5.818 18.954 -13.320 1.00 58.69 253 SER A C 1
ATOM 1964 O O . SER A 1 253 ? 6.657 18.052 -13.246 1.00 58.69 253 SER A O 1
ATOM 1966 N N . SER A 1 254 ? 5.988 20.123 -12.697 1.00 56.69 254 SER A N 1
ATOM 1967 C CA . SER A 1 254 ? 7.149 20.412 -11.841 1.00 56.69 254 SER A CA 1
ATOM 1968 C C . SER A 1 254 ? 7.336 19.355 -10.748 1.00 56.69 254 SER A C 1
ATOM 1970 O O . SER A 1 254 ? 8.463 18.952 -10.497 1.00 56.69 254 SER A O 1
ATOM 1972 N N . ALA A 1 255 ? 6.241 18.819 -10.201 1.00 58.09 255 ALA A N 1
ATOM 1973 C CA . ALA A 1 255 ? 6.263 17.768 -9.184 1.00 58.09 255 ALA A CA 1
ATOM 1974 C C . ALA A 1 255 ? 6.919 16.452 -9.652 1.00 58.09 255 ALA A C 1
ATOM 1976 O O . ALA A 1 255 ? 7.527 15.751 -8.852 1.00 58.09 255 ALA A O 1
ATOM 1977 N N . ILE A 1 256 ? 6.835 16.112 -10.943 1.00 63.69 256 ILE A N 1
ATOM 1978 C CA . ILE A 1 256 ? 7.426 14.875 -11.487 1.00 63.69 256 ILE A CA 1
ATOM 1979 C C . ILE A 1 256 ? 8.879 15.099 -11.930 1.00 63.69 256 ILE A C 1
ATOM 1981 O O . ILE A 1 256 ? 9.656 14.147 -12.011 1.00 63.69 256 ILE A O 1
ATOM 1985 N N . ARG A 1 257 ? 9.290 16.351 -12.182 1.00 62.72 257 ARG A N 1
ATOM 1986 C CA . ARG A 1 257 ? 10.680 16.663 -12.558 1.00 62.72 257 ARG A CA 1
ATOM 1987 C C . ARG A 1 257 ? 11.686 16.293 -11.474 1.00 62.72 257 ARG A C 1
ATOM 1989 O O . ARG A 1 257 ? 12.776 15.844 -11.831 1.00 62.72 257 ARG A O 1
ATOM 1996 N N . ASP A 1 258 ? 11.302 16.457 -10.213 1.00 68.44 258 ASP A N 1
ATOM 1997 C CA . ASP A 1 258 ? 12.170 16.214 -9.057 1.00 68.44 258 ASP A CA 1
ATOM 1998 C C . ASP A 1 258 ? 11.971 14.818 -8.453 1.00 68.44 258 ASP A C 1
ATOM 2000 O O . ASP A 1 258 ? 12.654 14.439 -7.506 1.00 68.44 258 ASP A O 1
ATOM 2004 N N . ALA A 1 259 ? 11.060 14.020 -9.015 1.00 74.25 259 ALA A N 1
ATOM 2005 C CA . ALA A 1 259 ? 10.852 12.655 -8.572 1.00 74.25 259 ALA A CA 1
ATOM 2006 C C . ALA A 1 259 ? 12.056 11.768 -8.937 1.00 74.25 259 ALA A C 1
ATOM 2008 O O . ALA A 1 259 ? 12.654 11.879 -10.012 1.00 74.25 259 ALA A O 1
ATOM 2009 N N . GLU A 1 260 ? 1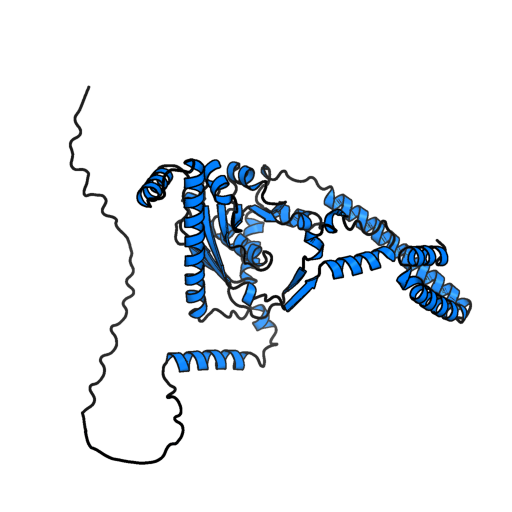2.395 10.847 -8.040 1.00 82.12 260 GLU A N 1
ATOM 2010 C CA . GLU A 1 260 ? 13.508 9.911 -8.184 1.00 82.12 260 GLU A CA 1
ATOM 2011 C C . GLU A 1 260 ? 12.990 8.474 -8.140 1.00 82.12 260 GLU A C 1
ATOM 2013 O O . GLU A 1 260 ? 12.180 8.121 -7.282 1.00 82.12 260 GLU A O 1
ATOM 2018 N N . ILE A 1 261 ? 13.487 7.632 -9.046 1.00 82.25 261 ILE A N 1
ATOM 2019 C CA . ILE A 1 261 ? 13.262 6.188 -9.011 1.00 82.25 261 ILE A CA 1
ATOM 2020 C C . ILE A 1 261 ? 14.344 5.572 -8.121 1.00 82.25 261 ILE A C 1
ATOM 2022 O O . ILE A 1 261 ? 15.530 5.644 -8.467 1.00 82.25 261 ILE A O 1
ATOM 2026 N N . PRO A 1 262 ? 13.979 4.953 -6.992 1.00 82.38 262 PRO A N 1
ATOM 2027 C CA . PRO A 1 262 ? 14.931 4.229 -6.169 1.00 82.38 262 PRO A CA 1
ATOM 2028 C C . PRO A 1 262 ? 15.370 2.954 -6.896 1.00 82.38 262 PRO A C 1
ATOM 2030 O O . PRO A 1 262 ? 14.560 2.153 -7.357 1.00 82.38 262 PRO A O 1
ATOM 2033 N N . VAL A 1 263 ? 16.673 2.726 -6.959 1.00 85.38 263 VAL A N 1
ATOM 2034 C CA . VAL A 1 263 ? 17.230 1.417 -7.288 1.00 85.38 263 VAL A CA 1
ATOM 2035 C C . VAL A 1 263 ? 17.493 0.714 -5.973 1.00 85.38 263 VAL A C 1
ATOM 2037 O O . VAL A 1 263 ? 18.453 1.023 -5.264 1.00 85.38 263 VAL A O 1
ATOM 2040 N N . VAL A 1 264 ? 16.611 -0.219 -5.642 1.00 84.88 264 VAL A N 1
ATOM 2041 C CA . VAL A 1 264 ? 16.770 -1.098 -4.489 1.00 84.88 264 VAL A CA 1
ATOM 2042 C C . VAL A 1 264 ? 17.474 -2.375 -4.917 1.00 84.88 264 VAL A C 1
ATOM 2044 O O . VAL A 1 264 ? 17.160 -2.955 -5.956 1.00 84.88 264 VAL A O 1
ATOM 2047 N N . LEU A 1 265 ? 18.443 -2.815 -4.122 1.00 82.12 265 LEU A N 1
ATOM 2048 C CA . LEU A 1 265 ? 19.083 -4.113 -4.305 1.00 82.12 265 LEU A CA 1
ATOM 2049 C C . LEU A 1 265 ? 19.074 -4.843 -2.968 1.00 82.12 265 LEU A C 1
ATOM 2051 O O . LEU A 1 265 ? 19.417 -4.217 -1.961 1.00 82.12 265 LEU A O 1
ATOM 2055 N N . PRO A 1 266 ? 18.738 -6.143 -2.947 1.00 82.94 266 PRO A N 1
ATOM 2056 C CA . PRO A 1 266 ? 18.765 -6.915 -1.718 1.00 82.94 266 PRO A CA 1
ATOM 2057 C C . PRO A 1 266 ? 20.175 -6.902 -1.124 1.00 82.94 266 PRO A C 1
ATOM 2059 O O . PRO A 1 266 ? 21.130 -7.345 -1.764 1.00 82.94 266 PRO A O 1
ATOM 2062 N N . SER A 1 267 ? 20.319 -6.350 0.081 1.00 79.00 267 SER A N 1
ATOM 2063 C CA . SER A 1 267 ? 21.602 -6.309 0.800 1.00 79.00 267 SER A CA 1
ATOM 2064 C C . SER A 1 267 ? 21.699 -7.357 1.887 1.00 79.00 267 SER A C 1
ATOM 2066 O O . SER A 1 267 ? 22.770 -7.917 2.111 1.00 79.00 267 SER A O 1
ATOM 2068 N N . SER A 1 268 ? 20.586 -7.610 2.562 1.00 78.38 268 SER A N 1
ATOM 2069 C CA . SER A 1 268 ? 20.446 -8.627 3.586 1.00 78.38 268 SER A CA 1
ATOM 2070 C C . SER A 1 268 ? 19.073 -9.272 3.428 1.00 78.38 268 SER A C 1
ATOM 2072 O O . SER A 1 268 ? 18.134 -8.664 2.929 1.00 78.38 268 SER A O 1
ATOM 2074 N N . TRP A 1 269 ? 18.959 -10.540 3.804 1.00 77.75 269 TRP A N 1
ATOM 2075 C CA . TRP A 1 269 ? 17.667 -11.219 3.906 1.00 77.75 269 TRP A CA 1
ATOM 2076 C C . TRP A 1 269 ? 17.195 -11.128 5.352 1.00 77.75 269 TRP A C 1
ATOM 2078 O O . TRP A 1 269 ? 17.131 -12.122 6.076 1.00 77.75 269 TRP A O 1
ATOM 2088 N N . GLU A 1 270 ? 16.981 -9.899 5.805 1.00 88.19 270 GLU A N 1
ATOM 2089 C CA . GLU A 1 270 ? 16.410 -9.648 7.121 1.00 88.19 270 GLU A CA 1
ATOM 2090 C C . GLU A 1 270 ? 14.897 -9.843 7.096 1.00 88.19 270 GLU A C 1
ATOM 2092 O O . GLU A 1 270 ? 14.239 -9.615 6.079 1.00 88.19 270 GLU A O 1
ATOM 2097 N N . ARG A 1 271 ? 14.343 -10.287 8.225 1.00 91.88 271 ARG A N 1
ATOM 2098 C CA . ARG A 1 271 ? 12.894 -10.305 8.412 1.00 91.88 271 ARG A CA 1
ATOM 2099 C C . ARG A 1 271 ? 12.366 -8.885 8.485 1.00 91.88 271 ARG A C 1
ATOM 2101 O O . ARG A 1 271 ? 12.998 -7.994 9.047 1.00 91.88 271 ARG A O 1
ATOM 2108 N N . GLN A 1 272 ? 11.171 -8.712 7.951 1.00 94.25 272 GLN A N 1
ATOM 2109 C CA . GLN A 1 272 ? 10.329 -7.582 8.283 1.00 94.25 272 GLN A CA 1
ATOM 2110 C C . GLN A 1 272 ? 9.577 -7.876 9.577 1.00 94.25 272 GLN A C 1
ATOM 2112 O O . GLN A 1 272 ? 9.320 -9.033 9.910 1.00 94.25 272 GLN A O 1
ATOM 2117 N N . TYR A 1 273 ? 9.195 -6.822 10.279 1.00 95.81 273 TYR A N 1
ATOM 2118 C CA . TYR A 1 273 ? 8.399 -6.895 11.492 1.00 95.81 273 TYR A CA 1
ATOM 2119 C C . TYR A 1 273 ? 7.163 -6.036 11.290 1.00 95.81 273 TYR A C 1
ATOM 2121 O O . TYR A 1 273 ? 7.268 -4.921 10.784 1.00 95.81 273 TYR A O 1
ATOM 2129 N N . MET A 1 274 ? 5.994 -6.558 11.632 1.00 97.19 274 MET A N 1
ATOM 2130 C CA . MET A 1 274 ? 4.730 -5.842 11.524 1.00 97.19 274 MET A CA 1
ATOM 2131 C C . MET A 1 274 ? 3.963 -5.978 12.828 1.00 97.19 274 MET A C 1
ATOM 2133 O O . MET A 1 274 ? 3.880 -7.071 13.385 1.00 97.19 274 MET A O 1
ATOM 2137 N N . ARG A 1 275 ? 3.370 -4.886 13.298 1.00 96.75 275 ARG A N 1
ATOM 2138 C CA . ARG A 1 275 ? 2.500 -4.896 14.474 1.00 96.75 275 ARG A CA 1
ATOM 2139 C C . ARG A 1 275 ? 1.205 -4.171 14.163 1.00 96.75 275 ARG A C 1
ATOM 2141 O O . ARG A 1 275 ? 1.228 -3.080 13.595 1.00 96.75 275 ARG A O 1
ATOM 2148 N N . PHE A 1 276 ? 0.095 -4.800 14.530 1.00 97.38 276 PHE A N 1
ATOM 2149 C CA . PHE A 1 276 ? -1.259 -4.291 14.358 1.00 97.38 276 PHE A CA 1
ATOM 2150 C C . PHE A 1 276 ? -1.870 -4.056 15.736 1.00 97.38 276 PHE A C 1
ATOM 2152 O O . PHE A 1 276 ? -2.042 -4.999 16.515 1.00 97.38 276 PHE A O 1
ATOM 2159 N N . SER A 1 277 ? -2.185 -2.799 16.031 1.00 96.75 277 SER A N 1
ATOM 2160 C CA . SER A 1 277 ? -2.781 -2.419 17.307 1.00 96.75 277 SER A CA 1
ATOM 2161 C C . SER A 1 277 ? -4.259 -2.769 17.390 1.00 96.75 277 SER A C 1
ATOM 2163 O O . SER A 1 277 ? -4.922 -3.041 16.385 1.00 96.75 277 SER A O 1
ATOM 2165 N N . THR A 1 278 ? -4.793 -2.701 18.608 1.00 95.12 278 THR A N 1
ATOM 2166 C CA . THR A 1 278 ? -6.231 -2.829 18.854 1.00 95.12 278 THR A CA 1
ATOM 2167 C C . THR A 1 278 ? -7.022 -1.811 18.017 1.00 95.12 278 THR A C 1
ATOM 2169 O O . THR A 1 278 ? -6.676 -0.623 18.016 1.00 95.12 278 THR A O 1
ATOM 2172 N N . PRO A 1 279 ? -8.092 -2.234 17.315 1.00 95.44 279 PRO A N 1
ATOM 2173 C CA . PRO A 1 279 ? -8.888 -1.335 16.488 1.00 95.44 279 PRO A CA 1
ATOM 2174 C C . PRO A 1 279 ? -9.517 -0.187 17.292 1.00 95.44 279 PRO A C 1
ATOM 2176 O O . PRO A 1 279 ? -10.185 -0.398 18.305 1.00 95.44 279 PRO A O 1
ATOM 2179 N N . ILE A 1 280 ? -9.360 1.041 16.803 1.00 94.38 280 ILE A N 1
ATOM 2180 C CA . ILE A 1 280 ? -10.030 2.234 17.323 1.00 94.38 280 ILE A CA 1
ATOM 2181 C C . ILE A 1 280 ? -11.417 2.291 16.686 1.00 94.38 280 ILE A C 1
ATOM 2183 O O . ILE A 1 280 ? -11.567 2.632 15.510 1.00 94.38 280 ILE A O 1
ATOM 2187 N N . ARG A 1 281 ? -12.441 1.927 17.459 1.00 93.62 281 ARG A N 1
ATOM 2188 C CA . ARG A 1 281 ? -13.837 1.956 17.010 1.00 93.62 281 ARG A CA 1
ATOM 2189 C C . ARG A 1 281 ? -14.333 3.402 16.902 1.00 93.62 281 ARG A C 1
ATOM 2191 O O . ARG A 1 281 ? -14.185 4.181 17.838 1.00 93.62 281 ARG A O 1
ATOM 2198 N N . THR A 1 282 ? -14.962 3.734 15.779 1.00 92.44 282 THR A N 1
ATOM 2199 C CA . THR A 1 282 ? -15.478 5.080 15.463 1.00 92.44 282 THR A CA 1
ATOM 2200 C C . THR A 1 282 ? -17.002 5.194 15.595 1.00 92.44 282 THR A C 1
ATOM 2202 O O . THR A 1 282 ? -17.580 6.222 15.257 1.00 92.44 282 THR A O 1
ATOM 2205 N N . GLN A 1 283 ? -17.667 4.155 16.113 1.00 90.75 283 GLN A N 1
ATOM 2206 C CA . GLN A 1 283 ? -19.116 4.111 16.331 1.00 90.75 283 GLN A CA 1
ATOM 2207 C C . GLN A 1 283 ? -19.481 3.532 17.702 1.00 90.75 283 GLN A C 1
ATOM 2209 O O . GLN A 1 283 ? -18.674 2.884 18.374 1.00 90.75 283 GLN A O 1
ATOM 2214 N N . GLY A 1 284 ? -20.749 3.717 18.081 1.00 88.62 284 GLY A N 1
ATOM 2215 C CA . GLY A 1 284 ? -21.354 3.075 19.246 1.00 88.62 284 GLY A CA 1
ATOM 2216 C C . GLY A 1 284 ? -20.826 3.615 20.583 1.00 88.62 284 GLY A C 1
ATOM 2217 O O . GLY A 1 284 ? -20.439 4.783 20.665 1.00 88.62 284 GLY A O 1
ATOM 2218 N N . PRO A 1 285 ? -20.800 2.788 21.646 1.00 85.94 285 PRO A N 1
ATOM 2219 C CA . PRO A 1 285 ? -20.339 3.201 22.976 1.00 85.94 285 PRO A CA 1
ATOM 2220 C C . PRO A 1 285 ? -18.901 3.734 22.996 1.00 85.94 285 PRO A C 1
ATOM 2222 O O . PRO A 1 285 ? -18.591 4.641 23.763 1.00 85.94 285 PRO A O 1
ATOM 2225 N N . ALA A 1 286 ? -18.037 3.236 22.106 1.00 81.69 286 ALA A N 1
ATOM 2226 C CA . ALA A 1 286 ? -16.656 3.696 21.994 1.00 81.69 286 ALA A CA 1
ATOM 2227 C C . ALA A 1 286 ? -16.557 5.184 21.621 1.00 81.69 286 ALA A C 1
ATOM 2229 O O . ALA A 1 286 ? -15.678 5.881 22.119 1.00 81.69 286 ALA A O 1
ATOM 2230 N N . LEU A 1 287 ? -17.493 5.699 20.816 1.00 81.88 287 LEU A N 1
ATOM 2231 C CA . LEU A 1 287 ? -17.542 7.123 20.482 1.00 81.88 287 LEU A CA 1
ATOM 2232 C C . LEU A 1 287 ? -17.882 7.982 21.711 1.00 81.88 287 LEU A C 1
ATOM 2234 O O . LEU A 1 287 ? -17.342 9.074 21.867 1.00 81.88 287 LEU A O 1
ATOM 2238 N N . LYS A 1 288 ? -18.725 7.473 22.622 1.00 84.88 288 LYS A N 1
ATOM 2239 C CA . LYS A 1 288 ? -19.022 8.152 23.895 1.00 84.88 288 LYS A CA 1
ATOM 2240 C C . LYS A 1 288 ? -17.790 8.203 24.797 1.00 84.88 288 LYS A C 1
ATOM 2242 O O . LYS A 1 288 ? -17.525 9.238 25.394 1.00 84.88 288 LYS A O 1
ATOM 2247 N N . LEU A 1 289 ? -17.015 7.118 24.857 1.00 82.62 289 LEU A N 1
ATOM 2248 C CA . LEU A 1 289 ? -15.757 7.090 25.610 1.00 82.62 289 LEU A CA 1
ATOM 2249 C C . LEU A 1 289 ? -14.734 8.081 25.043 1.00 82.62 289 LEU A C 1
ATOM 2251 O O . LEU A 1 289 ? -14.092 8.788 25.812 1.00 82.62 289 LEU A O 1
ATOM 2255 N N . LEU A 1 290 ? -14.640 8.192 23.713 1.00 79.88 290 LEU A N 1
ATOM 2256 C CA . LEU A 1 290 ? -13.811 9.210 23.061 1.00 79.88 290 LEU A CA 1
ATOM 2257 C C . LEU A 1 290 ? -14.257 10.635 23.436 1.00 79.88 290 LEU A C 1
ATOM 2259 O O . LEU A 1 290 ? -13.414 11.486 23.700 1.00 79.88 290 LEU A O 1
ATOM 2263 N N . ALA A 1 291 ? -15.568 10.885 23.529 1.00 80.56 291 ALA A N 1
ATOM 2264 C CA . ALA A 1 291 ? -16.101 12.185 23.946 1.00 80.56 291 ALA A CA 1
ATOM 2265 C C . ALA A 1 291 ? -15.749 12.525 25.403 1.00 80.56 291 ALA A C 1
ATOM 2267 O O . ALA A 1 291 ? -15.433 13.672 25.718 1.00 80.56 291 ALA A O 1
ATOM 2268 N N . ILE A 1 292 ? -15.773 11.526 26.290 1.00 83.88 292 ILE A N 1
ATOM 2269 C CA . ILE A 1 292 ? -15.377 11.687 27.694 1.00 83.88 292 ILE A CA 1
ATOM 2270 C C . ILE A 1 292 ? -13.871 11.958 27.795 1.00 83.88 292 ILE A C 1
ATOM 2272 O O . ILE A 1 292 ? -13.472 12.887 28.490 1.00 83.88 292 ILE A O 1
ATOM 2276 N N . GLU A 1 293 ? -13.034 11.199 27.080 1.00 81.31 293 GLU A N 1
ATOM 2277 C CA . GLU A 1 293 ? -11.574 11.392 27.050 1.00 81.31 293 GLU A CA 1
ATOM 2278 C C . GLU A 1 293 ? -11.204 12.818 26.609 1.00 81.31 293 GLU A C 1
ATOM 2280 O O . GLU A 1 293 ? -10.322 13.459 27.190 1.00 81.31 293 GLU A O 1
ATOM 2285 N N . GLU A 1 294 ? -11.922 13.347 25.618 1.00 79.88 294 GLU A N 1
ATOM 2286 C CA . GLU A 1 294 ? -11.764 14.725 25.168 1.00 79.88 294 GLU A CA 1
ATOM 2287 C C . GLU A 1 294 ? -12.177 15.751 26.230 1.00 79.88 294 GLU A C 1
ATOM 2289 O O . GLU A 1 294 ? -11.414 16.681 26.502 1.00 79.88 294 GLU A O 1
ATOM 2294 N N . ALA A 1 295 ? -13.334 15.558 26.873 1.00 80.44 295 ALA A N 1
ATOM 2295 C CA . ALA A 1 295 ? -13.809 16.433 27.944 1.00 80.44 295 ALA A CA 1
ATOM 2296 C C . ALA A 1 295 ? -12.830 16.479 29.132 1.00 80.44 295 ALA A C 1
ATOM 2298 O O . ALA A 1 295 ? -12.562 17.549 29.681 1.00 80.44 295 ALA A O 1
ATOM 2299 N N . VAL A 1 296 ? -12.245 15.332 29.491 1.00 84.50 296 VAL A N 1
ATOM 2300 C CA . VAL A 1 296 ? -11.249 15.205 30.569 1.00 84.50 296 VAL A CA 1
ATOM 2301 C C . VAL A 1 296 ? -9.924 15.875 30.197 1.00 84.50 296 VAL A C 1
ATOM 2303 O O . VAL A 1 296 ? -9.262 16.458 31.052 1.00 84.50 296 VAL A O 1
ATOM 2306 N N . SER A 1 297 ? -9.541 15.852 28.918 1.00 80.06 297 SER A N 1
ATOM 2307 C CA . SER A 1 297 ? -8.269 16.412 28.440 1.00 80.06 297 SER A CA 1
ATOM 2308 C C . SER A 1 297 ? -8.208 17.949 28.458 1.00 80.06 297 SER A C 1
ATOM 2310 O O . SER A 1 297 ? -7.204 18.521 28.027 1.00 80.06 297 SER A O 1
ATOM 2312 N N . GLY A 1 298 ? -9.264 18.637 28.912 1.00 71.50 298 GLY A N 1
ATOM 2313 C CA . GLY A 1 298 ? -9.268 20.083 29.168 1.00 71.50 298 GLY A CA 1
ATOM 2314 C C . GLY A 1 298 ? -9.041 20.965 27.935 1.00 71.50 298 GLY A C 1
ATOM 2315 O O . GLY A 1 298 ? -8.764 22.158 28.069 1.00 71.50 298 GLY A O 1
ATOM 2316 N N . HIS A 1 299 ? -9.133 20.407 26.725 1.00 69.38 299 HIS A N 1
ATOM 2317 C CA . HIS A 1 299 ? -8.983 21.177 25.496 1.00 69.38 299 HIS A CA 1
ATOM 2318 C C . HIS A 1 299 ? -10.251 22.013 25.287 1.00 69.38 299 HIS A C 1
ATOM 2320 O O . HIS A 1 299 ? -11.320 21.482 25.002 1.00 69.38 299 HIS A O 1
ATOM 2326 N N . GLN A 1 300 ? -10.128 23.332 25.471 1.00 56.56 300 GLN A N 1
ATOM 2327 C CA . GLN A 1 300 ? -11.239 24.282 25.390 1.00 56.56 300 GLN A CA 1
ATOM 2328 C C . GLN A 1 300 ? -12.086 24.091 24.121 1.00 56.56 300 GLN A C 1
ATOM 2330 O O . GLN A 1 300 ? -11.569 24.009 23.003 1.00 56.56 300 GLN A O 1
ATOM 2335 N N . ALA A 1 301 ? -13.406 24.085 24.324 1.00 55.25 301 ALA A N 1
ATOM 2336 C CA . ALA A 1 301 ? -14.482 23.817 23.369 1.00 55.25 301 ALA A CA 1
ATOM 2337 C C . ALA A 1 301 ? -14.670 24.884 22.264 1.00 55.25 301 ALA A C 1
ATOM 2339 O O . ALA A 1 301 ? -15.789 25.251 21.924 1.00 55.25 301 ALA A O 1
ATOM 2340 N N . SER A 1 302 ? -13.582 25.420 21.707 1.00 60.47 302 SER A N 1
ATOM 2341 C CA . SER A 1 302 ? -13.632 26.451 20.658 1.00 60.47 302 SER A CA 1
ATOM 2342 C C . SER A 1 302 ? -13.784 25.865 19.242 1.00 60.47 302 SER A C 1
ATOM 2344 O O . SER A 1 302 ? -14.142 26.567 18.300 1.00 60.47 302 SER A O 1
ATOM 2346 N N . ARG A 1 303 ? -13.543 24.558 19.063 1.00 63.62 303 ARG A N 1
ATOM 2347 C CA . ARG A 1 303 ? -13.719 23.863 17.777 1.00 63.62 303 ARG A CA 1
ATOM 2348 C C . ARG A 1 303 ? -15.058 23.133 17.738 1.00 63.62 303 ARG A C 1
ATOM 2350 O O . ARG A 1 303 ? -15.521 22.619 18.748 1.00 63.62 303 ARG A O 1
ATOM 2357 N N . SER A 1 304 ? -15.662 23.044 16.554 1.00 71.94 304 SER A N 1
ATOM 2358 C CA . SER A 1 304 ? -16.857 22.222 16.342 1.00 71.94 304 SER A CA 1
ATOM 2359 C C . SER A 1 304 ? -16.568 20.756 16.693 1.00 71.94 304 SER A C 1
ATOM 2361 O O . SER A 1 304 ? -15.565 20.216 16.215 1.00 71.94 304 SER A O 1
ATOM 2363 N N . ALA A 1 305 ? -17.472 20.105 17.433 1.00 70.00 305 ALA A N 1
ATOM 2364 C CA . ALA A 1 305 ? -17.350 18.713 17.885 1.00 70.00 305 ALA A CA 1
ATOM 2365 C C . ALA A 1 305 ? -16.848 17.704 16.817 1.00 70.00 305 ALA A C 1
ATOM 2367 O O . ALA A 1 305 ? -16.012 16.867 17.144 1.00 70.00 305 ALA A O 1
ATOM 2368 N N . PRO A 1 306 ? -17.238 17.776 15.523 1.00 78.00 306 PRO A N 1
ATOM 2369 C CA . PRO A 1 306 ? -16.740 16.831 14.517 1.00 78.00 306 PRO A CA 1
ATOM 2370 C C . PRO A 1 306 ? -15.222 16.896 14.288 1.00 78.00 306 PRO A C 1
ATOM 2372 O O . PRO A 1 306 ? -14.579 15.863 14.121 1.00 78.00 306 PRO A O 1
ATOM 2375 N N . LEU A 1 307 ? -14.635 18.098 14.301 1.00 81.50 307 LEU A N 1
ATOM 2376 C CA . LEU A 1 307 ? -13.191 18.295 14.094 1.00 81.50 307 LEU A CA 1
ATOM 2377 C C . LEU A 1 307 ? -12.379 17.815 15.301 1.00 81.50 307 LEU A C 1
ATOM 2379 O O . LEU A 1 307 ? -11.279 17.291 15.160 1.00 81.50 307 LEU A O 1
ATOM 2383 N N . GLN A 1 308 ? -12.961 17.969 16.483 1.00 83.12 308 GLN A N 1
ATOM 2384 C CA . GLN A 1 308 ? -12.433 17.520 17.764 1.00 83.12 308 GLN A CA 1
ATOM 2385 C C . GLN A 1 308 ? -12.251 15.990 17.809 1.00 83.12 308 GLN A C 1
ATOM 2387 O O . GLN A 1 308 ? -11.135 15.494 18.007 1.00 83.12 308 GLN A O 1
ATOM 2392 N N . PHE A 1 309 ? -13.294 15.235 17.441 1.00 86.94 309 PHE A N 1
ATOM 2393 C CA . PHE A 1 309 ? -13.213 13.775 17.324 1.00 86.94 309 PHE A CA 1
ATOM 2394 C C . PHE A 1 309 ? -12.207 13.309 16.268 1.00 86.94 309 PHE A C 1
ATOM 2396 O O . PHE A 1 309 ? -11.471 12.345 16.498 1.00 86.94 309 PHE A O 1
ATOM 2403 N N . GLN A 1 310 ? -12.144 13.989 15.118 1.00 92.00 310 GLN A N 1
ATOM 2404 C CA . GLN A 1 310 ? -11.163 13.681 14.073 1.00 92.00 310 GLN A CA 1
ATOM 2405 C C . GLN A 1 310 ? -9.729 13.821 14.599 1.00 92.00 310 GLN A C 1
ATOM 2407 O O . GLN A 1 310 ? -8.912 12.913 14.417 1.00 92.00 310 GLN A O 1
ATOM 2412 N N . ASP A 1 311 ? -9.438 14.918 15.302 1.00 90.06 311 ASP A N 1
ATOM 2413 C CA . ASP A 1 311 ? -8.131 15.166 15.911 1.00 90.06 311 ASP A CA 1
ATOM 2414 C C . ASP A 1 311 ? -7.793 14.115 16.980 1.00 90.06 311 ASP A C 1
ATOM 2416 O O . ASP A 1 311 ? -6.648 13.661 17.066 1.00 90.06 311 ASP A O 1
ATOM 2420 N N . LEU A 1 312 ? -8.763 13.697 17.799 1.00 90.56 312 LEU A N 1
ATOM 2421 C CA . LEU A 1 312 ? -8.558 12.658 18.811 1.00 90.56 312 LEU A CA 1
ATOM 2422 C C . LEU A 1 312 ? -8.240 11.291 18.184 1.00 90.56 312 LEU A C 1
ATOM 2424 O O . LEU A 1 312 ? -7.218 10.691 18.525 1.00 90.56 312 LEU A O 1
ATOM 2428 N N . VAL A 1 313 ? -9.056 10.823 17.230 1.00 93.50 313 VAL A N 1
ATOM 2429 C CA . VAL A 1 313 ? -8.831 9.547 16.523 1.00 93.50 313 VAL A CA 1
ATOM 2430 C C . VAL A 1 313 ? -7.477 9.562 15.812 1.00 93.50 313 VAL A C 1
ATOM 2432 O O . VAL A 1 313 ? -6.700 8.611 15.938 1.00 93.50 313 VAL A O 1
ATOM 2435 N N . ALA A 1 314 ? -7.146 10.660 15.126 1.00 94.31 314 ALA A N 1
ATOM 2436 C CA . ALA A 1 314 ? -5.866 10.802 14.445 1.00 94.31 314 ALA A CA 1
ATOM 2437 C C . ALA A 1 314 ? -4.676 10.784 15.420 1.00 94.31 314 ALA A C 1
ATOM 2439 O O . ALA A 1 314 ? -3.670 10.125 15.147 1.00 94.31 314 ALA A O 1
ATOM 2440 N N . ARG A 1 315 ? -4.774 11.480 16.564 1.00 92.50 315 ARG A N 1
ATOM 2441 C CA . ARG A 1 315 ? -3.732 11.482 17.607 1.00 92.50 315 ARG A CA 1
ATOM 2442 C C . ARG A 1 315 ? -3.533 10.096 18.207 1.00 92.50 315 ARG A C 1
ATOM 2444 O O . ARG A 1 315 ? -2.389 9.664 18.329 1.00 92.50 315 ARG A O 1
ATOM 2451 N N . ARG A 1 316 ? -4.616 9.387 18.533 1.00 93.88 316 ARG A N 1
ATOM 2452 C CA . ARG A 1 316 ? -4.553 8.032 19.094 1.00 93.88 316 ARG A CA 1
ATOM 2453 C C . ARG A 1 316 ? -3.914 7.054 18.113 1.00 93.88 316 ARG A C 1
ATOM 2455 O O . ARG A 1 316 ? -2.975 6.364 18.491 1.00 93.88 316 ARG A O 1
ATOM 2462 N N . ALA A 1 317 ? -4.342 7.067 16.849 1.00 95.62 317 ALA A N 1
ATOM 2463 C CA . ALA A 1 317 ? -3.760 6.214 15.815 1.00 95.62 317 ALA A CA 1
ATOM 2464 C C . ALA A 1 317 ? -2.257 6.475 15.635 1.00 95.62 317 ALA A C 1
ATOM 2466 O O . ALA A 1 317 ? -1.463 5.539 15.663 1.00 95.62 317 ALA A O 1
ATOM 2467 N N . ARG A 1 318 ? -1.841 7.745 15.532 1.00 94.88 318 ARG A N 1
ATOM 2468 C CA . ARG A 1 318 ? -0.417 8.107 15.407 1.00 94.88 318 ARG A CA 1
ATOM 2469 C C . ARG A 1 318 ? 0.397 7.725 16.641 1.00 94.88 318 ARG A C 1
ATOM 2471 O O . ARG A 1 318 ? 1.514 7.242 16.497 1.00 94.88 318 ARG A O 1
ATOM 2478 N N . ARG A 1 319 ? -0.155 7.903 17.846 1.00 95.00 319 ARG A N 1
ATOM 2479 C CA . ARG A 1 319 ? 0.496 7.476 19.091 1.00 95.00 319 ARG A CA 1
ATOM 2480 C C . ARG A 1 319 ? 0.704 5.961 19.111 1.00 95.00 319 ARG A C 1
ATOM 2482 O O . ARG A 1 319 ? 1.800 5.523 19.436 1.00 95.00 319 ARG A O 1
ATOM 2489 N N . SER A 1 320 ? -0.304 5.176 18.726 1.00 95.94 320 SER A N 1
ATOM 2490 C CA . SER A 1 320 ? -0.180 3.717 18.610 1.00 95.94 320 SER A CA 1
ATOM 2491 C C . SER A 1 320 ? 0.866 3.308 17.572 1.00 95.94 320 SER A C 1
ATOM 2493 O O . SER A 1 320 ? 1.685 2.444 17.857 1.00 95.94 320 SER A O 1
ATOM 2495 N N . ILE A 1 321 ? 0.905 3.964 16.408 1.00 95.81 321 ILE A N 1
ATOM 2496 C CA . ILE A 1 321 ? 1.923 3.711 15.374 1.00 95.81 321 ILE A CA 1
ATOM 2497 C C . ILE A 1 321 ? 3.338 3.973 15.909 1.00 95.81 321 ILE A C 1
ATOM 2499 O O . ILE A 1 321 ? 4.221 3.140 15.710 1.00 95.81 321 ILE A O 1
ATOM 2503 N N . ALA A 1 322 ? 3.540 5.079 16.632 1.00 95.12 322 ALA A N 1
ATOM 2504 C CA . ALA A 1 322 ? 4.831 5.422 17.228 1.00 95.12 322 ALA A CA 1
ATOM 2505 C C . ALA A 1 322 ? 5.260 4.429 18.324 1.00 95.12 322 ALA A C 1
ATOM 2507 O O . ALA A 1 322 ? 6.421 4.030 18.373 1.00 95.12 322 ALA A O 1
ATOM 2508 N N . LEU A 1 323 ? 4.327 3.989 19.176 1.00 96.69 323 LEU A N 1
ATOM 2509 C CA . LEU A 1 323 ? 4.598 2.958 20.186 1.00 96.69 323 LEU A CA 1
ATOM 2510 C C . LEU A 1 323 ? 4.940 1.612 19.539 1.00 96.69 323 LEU A C 1
ATOM 2512 O O . LEU A 1 323 ? 5.911 0.972 19.934 1.00 96.69 323 LEU A O 1
ATOM 2516 N N . ASN A 1 324 ? 4.195 1.216 18.506 1.00 96.38 324 ASN A N 1
ATOM 2517 C CA . ASN A 1 324 ? 4.501 0.024 17.724 1.00 96.38 324 ASN A CA 1
ATOM 2518 C C . ASN A 1 324 ? 5.877 0.126 17.061 1.00 96.38 324 ASN A C 1
ATOM 2520 O O . ASN A 1 324 ? 6.586 -0.869 17.014 1.00 96.38 324 ASN A O 1
ATOM 2524 N N . ALA A 1 325 ? 6.271 1.300 16.558 1.00 95.31 325 ALA A N 1
ATOM 2525 C CA . ALA A 1 325 ? 7.593 1.497 15.968 1.00 95.31 325 ALA A CA 1
ATOM 2526 C C . ALA A 1 325 ? 8.705 1.250 16.997 1.00 95.31 325 ALA A C 1
ATOM 2528 O O . ALA A 1 325 ? 9.579 0.428 16.738 1.00 95.31 325 ALA A O 1
ATOM 2529 N N . ALA A 1 326 ? 8.615 1.871 18.178 1.00 96.38 326 ALA A N 1
ATOM 2530 C CA . ALA A 1 326 ? 9.580 1.669 19.261 1.00 96.38 326 ALA A CA 1
ATOM 2531 C C . ALA A 1 326 ? 9.650 0.196 19.704 1.00 96.38 326 ALA A C 1
ATOM 2533 O O . ALA A 1 326 ? 10.734 -0.371 19.823 1.00 96.38 326 ALA A O 1
ATOM 2534 N N . TYR A 1 327 ? 8.492 -0.449 19.864 1.00 96.62 327 TYR A N 1
ATOM 2535 C CA . TYR A 1 327 ? 8.416 -1.869 20.198 1.00 96.62 327 TYR A CA 1
ATOM 2536 C C . TYR A 1 327 ? 9.067 -2.756 19.124 1.00 96.62 327 TYR A C 1
ATOM 2538 O O . TYR A 1 327 ? 9.825 -3.674 19.429 1.00 96.62 327 TYR A O 1
ATOM 2546 N N . LEU A 1 328 ? 8.783 -2.497 17.844 1.00 95.50 328 LEU A N 1
ATOM 2547 C CA . LEU A 1 328 ? 9.345 -3.281 16.748 1.00 95.50 328 LEU A CA 1
ATOM 2548 C C . LEU A 1 328 ? 10.856 -3.070 16.603 1.00 95.50 328 LEU A C 1
ATOM 2550 O O . LEU A 1 328 ? 11.547 -3.995 16.181 1.00 95.50 328 LEU A O 1
ATOM 2554 N N . GLU A 1 329 ? 11.377 -1.888 16.937 1.00 95.44 329 GLU A N 1
ATOM 2555 C CA . GLU A 1 329 ? 12.819 -1.628 16.998 1.00 95.44 329 GLU A CA 1
ATOM 2556 C C . GLU A 1 329 ? 13.499 -2.466 18.086 1.00 95.44 329 GLU A C 1
ATOM 2558 O O . GLU A 1 329 ? 14.519 -3.103 17.808 1.00 95.44 329 GLU A O 1
ATOM 2563 N N . GLU A 1 330 ? 12.904 -2.530 19.279 1.00 95.69 330 GLU A N 1
ATOM 2564 C CA . GLU A 1 330 ? 13.361 -3.377 20.385 1.00 95.69 330 GLU A CA 1
ATOM 2565 C C . GLU A 1 330 ? 13.329 -4.858 19.987 1.00 95.69 330 GLU A C 1
ATOM 2567 O O . GLU A 1 330 ? 14.382 -5.502 19.943 1.00 95.69 330 GLU A O 1
ATOM 2572 N N . LEU A 1 331 ? 12.170 -5.362 19.543 1.00 93.94 331 LEU A N 1
ATOM 2573 C CA . LEU A 1 331 ? 11.996 -6.747 19.091 1.00 93.94 331 LEU A CA 1
ATOM 2574 C C . LEU A 1 331 ? 13.013 -7.122 18.006 1.00 93.94 331 LEU A C 1
ATOM 2576 O O . LEU A 1 331 ? 13.606 -8.201 18.015 1.00 93.94 331 LEU A O 1
ATOM 2580 N N . ARG A 1 332 ? 13.241 -6.219 17.053 1.00 93.25 332 ARG A N 1
ATOM 2581 C CA . ARG A 1 332 ? 14.208 -6.414 15.974 1.00 93.25 332 ARG A CA 1
ATOM 2582 C C . ARG A 1 332 ? 15.655 -6.434 16.470 1.00 93.25 332 ARG A C 1
ATOM 2584 O O . ARG A 1 332 ? 16.491 -7.110 15.862 1.00 93.25 332 ARG A O 1
ATOM 2591 N N . SER A 1 333 ? 15.985 -5.648 17.491 1.00 92.88 333 SER A N 1
ATOM 2592 C CA . SER A 1 333 ? 17.326 -5.621 18.080 1.00 92.88 333 SER A CA 1
ATOM 2593 C C . SER A 1 333 ? 17.641 -6.919 18.829 1.00 92.88 333 SER A C 1
ATOM 2595 O O . SER A 1 333 ? 18.779 -7.388 18.787 1.00 92.88 333 SER A O 1
ATOM 2597 N N . GLU A 1 334 ? 16.614 -7.535 19.416 1.00 94.44 334 GLU A N 1
ATOM 2598 C CA . GLU A 1 334 ? 16.729 -8.753 20.212 1.00 94.44 334 GLU A CA 1
ATOM 2599 C C . GLU A 1 334 ? 16.553 -10.045 19.400 1.00 94.44 334 GLU A C 1
ATOM 2601 O O . GLU A 1 334 ? 17.038 -11.090 19.829 1.00 94.44 334 GLU A O 1
ATOM 2606 N N . ASP A 1 335 ? 15.911 -10.010 18.222 1.00 92.44 335 ASP A N 1
ATOM 2607 C CA . ASP A 1 335 ? 15.611 -11.219 17.442 1.00 92.44 335 ASP A CA 1
ATOM 2608 C C . ASP A 1 335 ? 16.889 -11.921 16.921 1.00 92.44 335 ASP A C 1
ATOM 2610 O O . ASP A 1 335 ? 17.499 -11.486 15.931 1.00 92.44 335 ASP A O 1
ATOM 2614 N N . PRO A 1 336 ? 17.265 -13.096 17.474 1.00 89.19 336 PRO A N 1
ATOM 2615 C CA . PRO A 1 336 ? 18.449 -13.824 17.025 1.00 89.19 336 PRO A CA 1
ATOM 2616 C C . PRO A 1 336 ? 18.268 -14.432 15.624 1.00 89.19 336 PRO A C 1
ATOM 2618 O O . PRO A 1 336 ? 19.242 -14.855 14.995 1.00 89.19 336 PRO A O 1
ATOM 2621 N N . LYS A 1 337 ? 17.027 -14.506 15.123 1.00 87.88 337 LYS A N 1
ATOM 2622 C CA . LYS A 1 337 ? 16.648 -15.046 13.808 1.00 87.88 337 LYS A CA 1
ATOM 2623 C C . LYS A 1 337 ? 16.368 -13.946 12.783 1.00 87.88 337 LYS A C 1
ATOM 2625 O O . LYS A 1 337 ? 15.871 -14.261 11.696 1.00 87.88 337 LYS A O 1
ATOM 2630 N N . ARG A 1 338 ? 16.728 -12.695 13.090 1.00 87.31 338 ARG A N 1
ATOM 2631 C CA . ARG A 1 338 ? 16.572 -11.545 12.195 1.00 87.31 338 ARG A CA 1
ATOM 2632 C C . ARG A 1 338 ? 17.136 -11.809 10.802 1.00 87.31 338 ARG A C 1
ATOM 2634 O O . ARG A 1 338 ? 16.483 -11.499 9.812 1.00 87.31 338 ARG A O 1
ATOM 2641 N N . TYR A 1 339 ? 18.316 -12.424 10.713 1.00 83.62 339 TYR A N 1
ATOM 2642 C CA . TYR A 1 339 ? 18.929 -12.803 9.439 1.00 83.62 339 TYR A CA 1
ATOM 2643 C C . TYR A 1 339 ? 18.431 -14.176 8.984 1.00 83.62 339 TYR A C 1
ATOM 2645 O O . TYR A 1 339 ? 18.816 -15.213 9.529 1.00 83.62 339 TYR A O 1
ATOM 2653 N N . VAL A 1 340 ? 17.607 -14.199 7.940 1.00 75.94 340 VAL A N 1
ATOM 2654 C CA . VAL A 1 340 ? 17.123 -15.433 7.324 1.00 75.94 340 VAL A CA 1
ATOM 2655 C C . VAL A 1 340 ? 18.024 -15.774 6.152 1.00 75.94 340 VAL A C 1
ATOM 2657 O O . VAL A 1 340 ? 18.046 -15.091 5.137 1.00 75.94 340 VAL A O 1
ATOM 2660 N N . LEU A 1 341 ? 18.755 -16.882 6.240 1.00 60.72 341 LEU A N 1
ATOM 2661 C CA . LEU A 1 341 ? 19.337 -17.471 5.037 1.00 60.72 341 LEU A CA 1
ATOM 2662 C C . LEU A 1 341 ? 18.180 -18.005 4.195 1.00 60.72 341 LEU A C 1
ATOM 2664 O O . LEU A 1 341 ? 17.592 -19.028 4.552 1.00 60.72 341 LEU A O 1
ATOM 2668 N N . SER A 1 342 ? 17.829 -17.312 3.109 1.00 57.53 342 SER A N 1
ATOM 2669 C CA . SER A 1 342 ? 16.783 -17.806 2.216 1.00 57.53 342 SER A CA 1
ATOM 2670 C C . SER A 1 342 ? 17.156 -19.224 1.742 1.00 57.53 342 SER A C 1
ATOM 2672 O O . SER A 1 342 ? 18.336 -19.494 1.473 1.00 57.53 342 SER A O 1
ATOM 2674 N N . PRO A 1 343 ? 16.196 -20.160 1.639 1.00 57.56 343 PRO A N 1
ATOM 2675 C CA . PRO A 1 343 ? 16.468 -21.506 1.137 1.00 57.56 343 PRO A CA 1
ATOM 2676 C C . PRO A 1 343 ? 17.170 -21.491 -0.229 1.00 57.56 343 PRO A C 1
ATOM 2678 O O . PRO A 1 343 ? 18.060 -22.301 -0.470 1.00 57.56 343 PRO A O 1
ATOM 2681 N N . LEU A 1 344 ? 16.858 -20.506 -1.081 1.00 56.12 344 LEU A N 1
ATOM 2682 C CA . LEU A 1 344 ? 17.506 -20.317 -2.383 1.00 56.12 344 LEU A CA 1
ATOM 2683 C C . LEU A 1 344 ? 19.008 -20.005 -2.253 1.00 56.12 344 LEU A C 1
ATOM 2685 O O . LEU A 1 344 ? 19.795 -20.451 -3.082 1.00 56.12 344 LEU A O 1
ATOM 2689 N N . TYR A 1 345 ? 19.436 -19.314 -1.192 1.00 52.22 345 TYR A N 1
ATOM 2690 C CA . TYR A 1 345 ? 20.858 -19.068 -0.913 1.00 52.22 345 TYR A CA 1
ATOM 2691 C C . TYR A 1 345 ? 21.580 -20.270 -0.299 1.00 52.22 345 TYR A C 1
ATOM 2693 O O . TYR A 1 345 ? 22.787 -20.416 -0.493 1.00 52.22 345 TYR A O 1
ATOM 2701 N N . ARG A 1 346 ? 20.867 -21.166 0.402 1.00 52.44 346 ARG A N 1
ATOM 2702 C CA . ARG A 1 346 ? 21.445 -22.466 0.786 1.00 52.44 346 ARG A CA 1
ATOM 2703 C C . ARG A 1 346 ? 21.718 -23.338 -0.437 1.00 52.44 346 ARG A C 1
ATOM 2705 O O . ARG A 1 346 ? 22.718 -24.045 -0.450 1.00 52.44 346 ARG A O 1
ATOM 2712 N N . VAL A 1 347 ? 20.858 -23.267 -1.454 1.00 54.81 347 VAL A N 1
ATOM 2713 C CA . VAL A 1 347 ? 20.976 -24.086 -2.670 1.00 54.81 347 VAL A CA 1
ATOM 2714 C C . VAL A 1 347 ? 22.071 -23.574 -3.613 1.00 54.81 347 VAL A C 1
ATOM 2716 O O . VAL A 1 347 ? 22.742 -24.382 -4.244 1.00 54.81 347 VAL A O 1
ATOM 2719 N N . THR A 1 348 ? 22.313 -22.261 -3.697 1.00 53.97 348 THR A N 1
ATOM 2720 C CA . THR A 1 348 ? 23.286 -21.712 -4.664 1.00 53.97 348 THR A CA 1
ATOM 2721 C C . THR A 1 348 ? 24.750 -21.771 -4.219 1.00 53.97 348 THR A C 1
ATOM 2723 O O . THR A 1 348 ? 25.628 -21.529 -5.038 1.00 53.97 348 THR A O 1
ATOM 2726 N N . GLY A 1 349 ? 25.067 -22.110 -2.963 1.00 45.25 349 GLY A N 1
ATOM 2727 C CA . GLY A 1 349 ? 26.446 -22.401 -2.529 1.00 45.25 349 GLY A CA 1
ATOM 2728 C C . GLY A 1 349 ? 27.463 -21.245 -2.625 1.00 45.25 349 GLY A C 1
ATOM 2729 O O . GLY A 1 349 ? 28.641 -21.447 -2.337 1.00 45.25 349 GLY A O 1
ATOM 2730 N N . VAL A 1 350 ? 27.045 -20.023 -2.984 1.00 48.16 350 VAL A N 1
ATOM 2731 C CA . VAL A 1 350 ? 27.953 -18.893 -3.289 1.00 48.16 350 VAL A CA 1
ATOM 2732 C C . VAL A 1 350 ? 28.596 -18.259 -2.040 1.00 48.16 350 VAL A C 1
ATOM 2734 O O . VAL A 1 350 ? 29.502 -17.436 -2.147 1.00 48.16 350 VAL A O 1
ATOM 2737 N N . VAL A 1 351 ? 28.230 -18.654 -0.818 1.00 45.97 351 VAL A N 1
ATOM 2738 C CA . VAL A 1 351 ? 28.781 -18.032 0.400 1.00 45.97 351 VAL A CA 1
ATOM 2739 C C . VAL A 1 351 ? 29.892 -18.886 1.014 1.00 45.97 351 VAL A C 1
ATOM 2741 O O . VAL A 1 351 ? 29.710 -19.512 2.054 1.00 45.97 351 VAL A O 1
ATOM 2744 N N . ARG A 1 352 ? 31.089 -18.855 0.413 1.00 45.38 352 ARG A N 1
ATOM 2745 C CA . ARG A 1 352 ? 32.321 -19.357 1.061 1.00 45.38 352 ARG A CA 1
ATOM 2746 C C . ARG A 1 352 ? 33.024 -18.317 1.954 1.00 45.38 352 ARG A C 1
ATOM 2748 O O . ARG A 1 352 ? 34.019 -18.652 2.581 1.00 45.38 352 ARG A O 1
ATOM 2755 N N . GLY A 1 353 ? 32.503 -17.085 2.069 1.00 46.31 353 GLY A N 1
ATOM 2756 C CA . GLY A 1 353 ? 33.150 -15.998 2.837 1.00 46.31 353 GLY A CA 1
ATOM 2757 C C . GLY A 1 353 ? 32.267 -15.160 3.778 1.00 46.31 353 GLY A C 1
ATOM 2758 O O . GLY A 1 353 ? 32.796 -14.444 4.621 1.00 46.31 353 GLY A O 1
ATOM 2759 N N . GLY A 1 354 ? 30.934 -15.238 3.688 1.00 42.81 354 GLY A N 1
ATOM 2760 C CA . GLY A 1 354 ? 30.025 -14.407 4.503 1.00 42.81 354 GLY A CA 1
ATOM 2761 C C . GLY A 1 354 ? 29.704 -14.969 5.895 1.00 42.81 354 GLY A C 1
ATOM 2762 O O . GLY A 1 354 ? 29.414 -14.215 6.823 1.00 42.81 354 GLY A O 1
ATOM 2763 N N . GLY A 1 355 ? 29.804 -16.291 6.081 1.00 42.88 355 GLY A N 1
ATOM 2764 C CA . GLY A 1 355 ? 29.472 -16.945 7.355 1.00 42.88 355 GLY A CA 1
ATOM 2765 C C . GLY A 1 355 ? 30.421 -16.591 8.508 1.00 42.88 355 GLY A C 1
ATOM 2766 O O . GLY A 1 355 ? 30.011 -16.568 9.668 1.00 42.88 355 GLY A O 1
ATOM 2767 N N . THR A 1 356 ? 31.677 -16.258 8.207 1.00 48.12 356 THR A N 1
ATOM 2768 C CA . THR A 1 356 ? 32.681 -15.829 9.194 1.00 48.12 356 THR A CA 1
ATOM 2769 C C . THR A 1 356 ? 32.481 -14.387 9.659 1.00 48.12 356 THR A C 1
ATOM 2771 O O . THR A 1 356 ? 32.787 -14.083 10.810 1.00 48.12 356 THR A O 1
ATOM 2774 N N . LEU A 1 357 ? 31.928 -13.509 8.815 1.00 46.66 357 LEU A N 1
ATOM 2775 C CA . LEU A 1 357 ? 31.611 -12.121 9.174 1.00 46.66 357 LEU A CA 1
ATOM 2776 C C . LEU A 1 357 ? 30.388 -12.038 10.095 1.00 46.66 357 LEU A C 1
ATOM 2778 O O . LEU A 1 357 ? 30.448 -11.374 11.129 1.00 46.66 357 LEU A O 1
ATOM 2782 N N . ILE A 1 358 ? 29.333 -12.798 9.786 1.00 49.41 358 ILE A N 1
ATOM 2783 C CA . ILE A 1 358 ? 28.105 -12.840 10.596 1.00 49.41 358 ILE A CA 1
ATOM 2784 C C . ILE A 1 358 ? 28.387 -13.453 11.978 1.00 49.41 358 ILE A C 1
ATOM 2786 O O . ILE A 1 358 ? 27.974 -12.892 12.990 1.00 49.41 358 ILE A O 1
ATOM 2790 N N . ARG A 1 359 ? 29.189 -14.530 12.050 1.00 48.03 359 ARG A N 1
ATOM 2791 C CA . ARG A 1 359 ? 29.603 -15.130 13.334 1.00 48.03 359 ARG A CA 1
ATOM 2792 C C . ARG A 1 359 ? 30.520 -14.229 14.168 1.00 48.03 359 ARG A C 1
ATOM 2794 O O . ARG A 1 359 ? 30.486 -14.310 15.390 1.00 48.03 359 ARG A O 1
ATOM 2801 N N . ARG A 1 360 ? 31.349 -13.378 13.549 1.00 48.25 360 ARG A N 1
ATOM 2802 C CA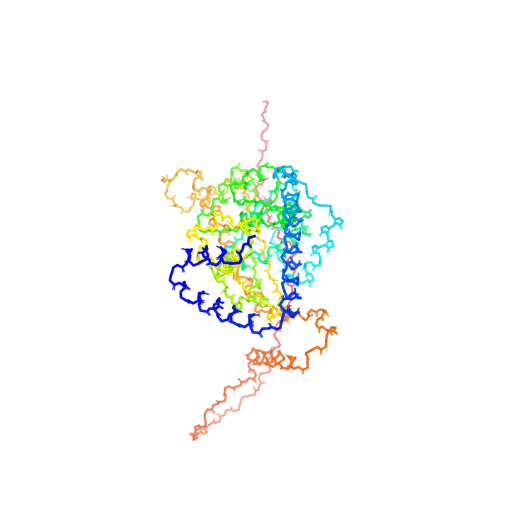 . ARG A 1 360 ? 32.232 -12.449 14.284 1.00 48.25 360 ARG A CA 1
ATOM 2803 C C . ARG A 1 360 ? 31.475 -11.252 14.860 1.00 48.25 360 ARG A C 1
ATOM 2805 O O . ARG A 1 360 ? 31.819 -10.819 15.956 1.00 48.25 360 ARG A O 1
ATOM 2812 N N . ALA A 1 361 ? 30.457 -10.742 14.166 1.00 46.19 361 ALA A N 1
ATOM 2813 C CA . ALA A 1 361 ? 29.615 -9.660 14.677 1.00 46.19 361 ALA A CA 1
ATOM 2814 C C . ALA A 1 361 ? 28.714 -10.139 15.828 1.00 46.19 361 ALA A C 1
ATOM 2816 O O . ALA A 1 361 ? 28.680 -9.498 16.877 1.00 46.19 361 ALA A O 1
ATOM 2817 N N . SER A 1 362 ? 28.087 -11.315 15.691 1.00 49.94 362 SER A N 1
ATOM 2818 C CA . SER A 1 362 ? 27.276 -11.909 16.761 1.00 49.94 362 SER A CA 1
ATOM 2819 C C . SER A 1 362 ? 28.117 -12.322 17.973 1.00 49.94 362 SER A C 1
ATOM 2821 O O . SER A 1 362 ? 27.690 -12.128 19.105 1.00 49.94 362 SER A O 1
ATOM 2823 N N . ALA A 1 363 ? 29.349 -12.809 17.769 1.00 45.94 363 ALA A N 1
ATOM 2824 C CA . ALA A 1 363 ? 30.272 -13.108 18.865 1.00 45.94 363 ALA A CA 1
ATOM 2825 C C . ALA A 1 363 ? 30.803 -11.848 19.572 1.00 45.94 363 ALA A C 1
ATOM 2827 O O . ALA A 1 363 ? 31.056 -11.904 20.770 1.00 45.94 363 ALA A O 1
ATOM 2828 N N . ARG A 1 364 ? 30.970 -10.713 18.875 1.00 47.25 364 ARG A N 1
ATOM 2829 C CA . ARG A 1 364 ? 31.307 -9.431 19.526 1.00 47.25 364 ARG A CA 1
ATOM 2830 C C . ARG A 1 364 ? 30.132 -8.878 20.330 1.00 47.25 364 ARG A C 1
ATOM 2832 O O . ARG A 1 364 ? 30.357 -8.446 21.452 1.00 47.25 364 ARG A O 1
ATOM 2839 N N . GLY A 1 365 ? 28.909 -8.959 19.800 1.00 49.25 365 GLY A N 1
ATOM 2840 C CA . GLY A 1 365 ? 27.692 -8.582 20.528 1.00 49.25 365 GLY A CA 1
ATOM 2841 C C . GLY A 1 365 ? 27.467 -9.441 21.776 1.00 49.25 365 GLY A C 1
ATOM 2842 O O . GLY A 1 365 ? 27.264 -8.904 22.856 1.00 49.25 365 GLY A O 1
ATOM 2843 N N . LEU A 1 366 ? 27.630 -10.764 21.663 1.00 42.75 366 LEU A N 1
ATOM 2844 C CA . LEU A 1 366 ? 27.526 -11.689 22.800 1.00 42.75 366 LEU A CA 1
ATOM 2845 C C . LEU A 1 366 ? 28.645 -11.504 23.835 1.00 42.75 366 LEU A C 1
ATOM 2847 O O . LEU A 1 366 ? 28.396 -11.653 25.023 1.00 42.75 366 LEU A O 1
ATOM 2851 N N . ARG A 1 367 ? 29.870 -11.151 23.420 1.00 47.03 367 ARG A N 1
ATOM 2852 C CA . ARG A 1 367 ? 30.972 -10.856 24.356 1.00 47.03 367 ARG A CA 1
ATOM 2853 C C . ARG A 1 367 ? 30.806 -9.516 25.073 1.00 47.03 367 ARG A C 1
ATOM 2855 O O . ARG A 1 367 ? 31.200 -9.420 26.228 1.00 47.03 367 ARG A O 1
ATOM 2862 N N . ALA A 1 368 ? 30.211 -8.522 24.413 1.00 47.03 368 ALA A N 1
ATOM 2863 C CA . ALA A 1 368 ? 29.866 -7.243 25.030 1.00 47.03 368 ALA A CA 1
ATOM 2864 C C . ALA A 1 368 ? 28.679 -7.380 26.002 1.00 47.03 368 ALA A C 1
ATOM 2866 O O . ALA A 1 368 ? 28.720 -6.821 27.091 1.00 47.03 368 ALA A O 1
ATOM 2867 N N . ALA A 1 369 ? 27.666 -8.179 25.648 1.00 39.44 369 ALA A N 1
ATOM 2868 C CA . ALA A 1 369 ? 26.502 -8.439 26.498 1.00 39.44 369 ALA A CA 1
ATOM 2869 C C . ALA A 1 369 ? 26.811 -9.351 27.702 1.00 39.44 369 ALA A C 1
ATOM 2871 O O . ALA A 1 369 ? 26.169 -9.232 28.738 1.00 39.44 369 ALA A O 1
ATOM 2872 N N . ALA A 1 370 ? 27.808 -10.236 27.599 1.00 46.81 370 ALA A N 1
ATOM 2873 C CA . ALA A 1 370 ? 28.194 -11.143 28.682 1.00 46.81 370 ALA A CA 1
ATOM 2874 C C . ALA A 1 370 ? 29.201 -10.547 29.689 1.00 46.81 370 ALA A C 1
ATOM 2876 O O . ALA A 1 370 ? 29.668 -11.279 30.554 1.00 46.81 370 ALA A O 1
ATOM 2877 N N . MET A 1 371 ? 29.599 -9.272 29.559 1.00 41.91 371 MET A N 1
ATOM 2878 C CA . MET A 1 371 ? 30.682 -8.656 30.355 1.00 41.91 371 MET A CA 1
ATOM 2879 C C . MET A 1 371 ? 32.004 -9.462 30.382 1.00 41.91 371 MET A C 1
ATOM 2881 O O . MET A 1 371 ? 32.831 -9.290 31.269 1.00 41.91 371 MET A O 1
ATOM 2885 N N . LEU A 1 372 ? 32.250 -10.328 29.390 1.00 45.09 372 LEU A N 1
ATOM 2886 C CA . LEU A 1 372 ? 33.423 -11.220 29.333 1.00 45.09 372 LEU A CA 1
ATOM 2887 C C . LEU A 1 372 ? 34.645 -10.587 28.641 1.00 45.09 372 LEU A C 1
ATOM 2889 O O . LEU A 1 372 ? 35.544 -11.292 28.181 1.00 45.09 372 LEU A O 1
ATOM 2893 N N . VAL A 1 373 ? 34.684 -9.260 28.533 1.00 37.28 373 VAL A N 1
ATOM 2894 C CA . VAL A 1 373 ? 35.877 -8.519 28.116 1.00 37.28 373 VAL A CA 1
ATOM 2895 C C . VAL A 1 373 ? 36.063 -7.367 29.092 1.00 37.28 373 VAL A C 1
ATOM 2897 O O . VAL A 1 373 ? 35.392 -6.344 28.983 1.00 37.28 373 VAL A O 1
ATOM 2900 N N . GLU A 1 374 ? 36.981 -7.545 30.042 1.00 40.00 374 GLU A N 1
ATOM 2901 C CA . GLU A 1 374 ? 37.567 -6.421 30.768 1.00 40.00 374 GLU A CA 1
ATOM 2902 C C . GLU A 1 374 ? 38.183 -5.445 29.752 1.00 40.00 374 GLU A C 1
ATOM 2904 O O . GLU A 1 374 ? 38.850 -5.884 28.804 1.00 40.00 374 GLU A O 1
ATOM 2909 N N . PRO A 1 375 ? 37.982 -4.125 29.902 1.00 35.62 375 PRO A N 1
ATOM 2910 C CA . PRO A 1 375 ? 38.726 -3.161 29.111 1.00 35.62 375 PRO A CA 1
ATOM 2911 C C . PRO A 1 375 ? 40.220 -3.375 29.378 1.00 35.62 375 PRO A C 1
ATOM 2913 O O . PRO A 1 375 ? 40.666 -3.307 30.522 1.00 35.62 375 PRO A O 1
ATOM 2916 N N . GLN A 1 376 ? 41.003 -3.640 28.326 1.00 30.69 376 GLN A N 1
ATOM 2917 C CA . GLN A 1 376 ? 42.459 -3.612 28.434 1.00 30.69 376 GLN A CA 1
ATOM 2918 C C . GLN A 1 376 ? 42.879 -2.218 28.900 1.00 30.69 376 GLN A C 1
ATOM 2920 O O . GLN A 1 376 ? 42.799 -1.245 28.149 1.00 30.69 376 GLN A O 1
ATOM 2925 N N . ALA A 1 377 ? 43.310 -2.148 30.156 1.00 32.81 377 ALA A N 1
ATOM 2926 C CA . ALA A 1 377 ? 43.956 -0.988 30.725 1.00 32.81 377 ALA A CA 1
ATOM 2927 C C . ALA A 1 377 ? 45.290 -0.732 30.009 1.00 32.81 377 ALA A C 1
ATOM 2929 O O . ALA A 1 377 ? 46.075 -1.642 29.730 1.00 32.81 377 ALA A O 1
ATOM 2930 N N . ILE A 1 378 ? 45.524 0.543 29.725 1.00 41.91 378 ILE A N 1
ATOM 2931 C CA . ILE A 1 378 ? 46.820 1.119 29.371 1.00 41.91 378 ILE A CA 1
ATOM 2932 C C . ILE A 1 378 ? 47.816 0.750 30.490 1.00 41.91 378 ILE A C 1
ATOM 2934 O O . ILE A 1 378 ? 47.444 0.841 31.662 1.00 41.91 378 ILE A O 1
ATOM 2938 N N . PRO A 1 379 ? 49.059 0.325 30.191 1.00 37.84 379 PRO A N 1
ATOM 2939 C CA . PRO A 1 379 ? 50.000 -0.040 31.237 1.00 37.84 379 PRO A CA 1
ATOM 2940 C C . PRO A 1 379 ? 50.539 1.234 31.888 1.00 37.84 379 PRO A C 1
ATOM 2942 O O . PRO A 1 379 ? 51.416 1.895 31.332 1.00 37.84 379 PRO A O 1
ATOM 2945 N N . GLU A 1 380 ? 50.044 1.559 33.079 1.00 33.09 380 GLU A N 1
ATOM 2946 C CA . GLU A 1 380 ? 50.685 2.531 33.956 1.00 33.09 380 GLU A CA 1
ATOM 2947 C C . GLU A 1 380 ? 51.264 1.823 35.185 1.00 33.09 380 GLU A C 1
ATOM 2949 O O . GLU A 1 380 ? 50.667 0.942 35.801 1.00 33.09 380 GLU A O 1
ATOM 2954 N N . LYS A 1 381 ? 52.528 2.148 35.438 1.00 38.34 381 LYS A N 1
ATOM 2955 C CA . LYS A 1 381 ? 53.401 1.560 36.445 1.00 38.34 381 LYS A CA 1
ATOM 2956 C C . LYS A 1 381 ? 52.983 1.955 37.869 1.00 38.34 381 LYS A C 1
ATOM 2958 O O . LYS A 1 381 ? 52.573 3.080 38.102 1.00 38.34 381 LYS A O 1
ATOM 2963 N N . GLN A 1 382 ? 53.358 1.061 38.792 1.00 34.25 382 GLN A N 1
ATOM 2964 C CA . GLN A 1 382 ? 53.734 1.273 40.203 1.00 34.25 382 GLN A CA 1
ATOM 2965 C C . GLN A 1 382 ? 52.652 1.262 41.307 1.00 34.25 382 GLN A C 1
ATOM 2967 O O . GLN A 1 382 ? 51.957 2.236 41.544 1.00 34.25 382 GLN A O 1
ATOM 2972 N N . ALA A 1 383 ? 52.689 0.139 42.048 1.00 36.09 383 ALA A N 1
ATOM 2973 C CA . ALA A 1 383 ? 52.828 -0.019 43.508 1.00 36.09 383 ALA A CA 1
ATOM 2974 C C . ALA A 1 383 ? 51.792 0.630 44.453 1.00 36.09 383 ALA A C 1
ATOM 2976 O O . ALA A 1 383 ? 51.692 1.843 44.541 1.00 36.09 383 ALA A O 1
ATOM 2977 N N . VAL A 1 384 ? 51.151 -0.171 45.316 1.00 34.19 384 VAL A N 1
ATOM 2978 C CA . VAL A 1 384 ? 51.568 -0.528 46.695 1.00 34.19 384 VAL A CA 1
ATOM 2979 C C . VAL A 1 384 ? 50.496 -1.456 47.308 1.00 34.19 384 VAL A C 1
ATOM 2981 O O . VAL A 1 384 ? 49.325 -1.399 46.949 1.00 34.19 384 VAL A O 1
ATOM 2984 N N . ALA A 1 385 ? 50.944 -2.354 48.186 1.00 37.56 385 ALA A N 1
ATOM 2985 C CA . ALA A 1 385 ? 50.197 -3.394 48.892 1.00 37.56 385 ALA A CA 1
ATOM 2986 C C . ALA A 1 385 ? 49.160 -2.883 49.914 1.00 37.56 385 ALA A C 1
ATOM 2988 O O . ALA A 1 385 ? 49.388 -1.847 50.531 1.00 37.56 385 ALA A O 1
ATOM 2989 N N . ALA A 1 386 ? 48.119 -3.683 50.185 1.00 36.28 386 ALA A N 1
ATOM 2990 C CA . ALA A 1 386 ? 47.710 -4.062 51.547 1.00 36.28 386 ALA A CA 1
ATOM 2991 C C . ALA A 1 386 ? 46.619 -5.155 51.550 1.00 36.28 386 ALA A C 1
ATOM 2993 O O . ALA A 1 386 ? 45.764 -5.217 50.672 1.00 36.28 386 ALA A O 1
ATOM 2994 N N . ASP A 1 387 ? 46.725 -5.997 52.573 1.00 37.22 387 ASP A N 1
ATOM 2995 C CA . ASP A 1 387 ? 46.002 -7.218 52.927 1.00 37.22 387 ASP A CA 1
ATOM 2996 C C . ASP A 1 387 ? 44.465 -7.172 52.965 1.00 37.22 387 ASP A C 1
ATOM 2998 O O . ASP A 1 387 ? 43.848 -6.153 53.268 1.00 37.22 387 ASP A O 1
ATOM 3002 N N . GLY A 1 388 ? 43.851 -8.352 52.801 1.00 36.59 388 GLY A N 1
ATOM 3003 C CA . GLY A 1 388 ? 42.463 -8.591 53.206 1.00 36.59 388 GLY A CA 1
ATOM 3004 C C . GLY A 1 388 ? 41.842 -9.849 52.601 1.00 36.59 388 GLY A C 1
ATOM 3005 O O . GLY A 1 388 ? 41.114 -9.776 51.617 1.00 36.59 388 GLY A O 1
ATOM 3006 N N . PHE A 1 389 ? 42.113 -11.013 53.192 1.00 37.59 389 PHE A N 1
ATOM 3007 C CA . PHE A 1 389 ? 41.479 -12.286 52.834 1.00 37.59 389 PHE A CA 1
ATOM 3008 C C . PHE A 1 389 ? 40.027 -12.306 53.353 1.00 37.59 389 PHE A C 1
ATOM 3010 O O . PHE A 1 389 ? 39.806 -12.281 54.563 1.00 37.59 389 PHE A O 1
ATOM 3017 N N . VAL A 1 390 ? 39.037 -12.369 52.457 1.00 46.12 390 VAL A N 1
ATOM 3018 C CA . VAL A 1 390 ? 37.617 -12.608 52.787 1.00 46.12 390 VAL A CA 1
ATOM 3019 C C . VAL A 1 390 ? 37.176 -13.877 52.049 1.00 46.12 390 VAL A C 1
ATOM 3021 O O . VAL A 1 390 ? 37.377 -13.956 50.835 1.00 46.12 390 VAL A O 1
ATOM 3024 N N . PRO A 1 391 ? 36.617 -14.898 52.727 1.00 45.91 391 PRO A N 1
ATOM 3025 C CA . PRO A 1 391 ? 36.198 -16.122 52.058 1.00 45.91 391 PRO A CA 1
ATOM 3026 C C . PRO A 1 391 ? 34.998 -15.858 51.140 1.00 45.91 391 PRO A C 1
ATOM 3028 O O . PRO A 1 391 ? 34.063 -15.138 51.490 1.00 45.91 391 PRO A O 1
ATOM 3031 N N . ALA A 1 392 ? 35.052 -16.457 49.952 1.00 41.50 392 ALA A N 1
ATOM 3032 C CA . ALA A 1 392 ? 34.067 -16.307 48.894 1.00 41.50 392 ALA A CA 1
ATOM 3033 C C . ALA A 1 392 ? 32.669 -16.763 49.345 1.00 41.50 392 ALA A C 1
ATOM 3035 O O . ALA A 1 392 ? 32.433 -17.947 49.593 1.00 41.50 392 ALA A O 1
ATOM 3036 N N . VAL A 1 393 ? 31.730 -15.818 49.389 1.00 46.53 393 VAL A N 1
ATOM 3037 C CA . VAL A 1 393 ? 30.296 -16.113 49.382 1.00 46.53 393 VAL A CA 1
ATOM 3038 C C . VAL A 1 393 ? 29.960 -16.622 47.985 1.00 46.53 393 VAL A C 1
ATOM 3040 O O . VAL A 1 393 ? 30.137 -15.918 46.992 1.00 46.53 393 VAL A O 1
ATOM 3043 N N . THR A 1 394 ? 29.519 -17.872 47.903 1.00 52.34 394 THR A N 1
ATOM 3044 C CA . THR A 1 394 ? 28.968 -18.451 46.679 1.00 52.34 394 THR A CA 1
ATOM 3045 C C . THR A 1 394 ? 27.715 -17.654 46.305 1.00 52.34 394 THR A C 1
ATOM 3047 O O . THR A 1 394 ? 26.807 -17.563 47.134 1.00 52.34 394 THR A O 1
ATOM 3050 N N . PRO A 1 395 ? 27.630 -17.047 45.107 1.00 49.03 395 PRO A N 1
ATOM 3051 C CA . PRO A 1 395 ? 26.409 -16.373 44.701 1.00 49.03 395 PRO A CA 1
ATOM 3052 C C . PRO A 1 395 ? 25.304 -17.419 44.551 1.00 49.03 395 PRO A C 1
ATOM 3054 O O . PRO A 1 395 ? 25.470 -18.429 43.862 1.00 49.03 395 PRO A O 1
ATOM 3057 N N . THR A 1 396 ? 24.181 -17.183 45.224 1.00 51.25 396 THR A N 1
ATOM 3058 C CA . THR A 1 396 ? 22.945 -17.926 44.995 1.00 51.25 396 THR A CA 1
ATOM 3059 C C . THR A 1 396 ? 22.558 -17.821 43.517 1.00 51.25 396 THR A C 1
ATOM 3061 O O . THR A 1 396 ? 22.707 -16.749 42.920 1.00 51.25 396 THR A O 1
ATOM 3064 N N . PRO A 1 397 ? 22.085 -18.917 42.894 1.00 54.28 397 PRO A N 1
ATOM 3065 C CA . PRO A 1 397 ? 21.610 -18.863 41.520 1.00 54.28 397 PRO A CA 1
ATOM 3066 C C . PRO A 1 397 ? 20.455 -17.853 41.415 1.00 54.28 397 PRO A C 1
ATOM 3068 O O . PRO A 1 397 ? 19.677 -17.717 42.366 1.00 54.28 397 PRO A O 1
ATOM 3071 N N . PRO A 1 398 ? 20.337 -17.126 40.290 1.00 52.72 398 PRO A N 1
ATOM 3072 C CA . PRO A 1 398 ? 19.219 -16.217 40.083 1.00 52.72 398 PRO A CA 1
ATOM 3073 C C . PRO A 1 398 ? 17.900 -17.000 40.172 1.00 52.72 398 PRO A C 1
ATOM 3075 O O . PRO A 1 398 ? 17.866 -18.162 39.756 1.00 52.72 398 PRO A O 1
ATOM 3078 N N . PRO A 1 399 ? 16.821 -16.398 40.707 1.00 44.03 399 PRO A N 1
ATOM 3079 C CA . PRO A 1 399 ? 15.530 -17.064 40.762 1.00 44.03 399 PRO A CA 1
ATOM 3080 C C . PRO A 1 399 ? 15.115 -17.465 39.347 1.00 44.03 399 PRO A C 1
ATOM 3082 O O . PRO A 1 399 ? 15.175 -16.660 38.414 1.00 44.03 399 PRO A O 1
ATOM 3085 N N . GLU A 1 400 ? 14.728 -18.730 39.195 1.00 35.47 400 GLU A N 1
ATOM 3086 C CA . GLU A 1 400 ? 14.122 -19.238 37.974 1.00 35.47 400 GLU A CA 1
ATOM 3087 C C . GLU A 1 400 ? 12.945 -18.330 37.605 1.00 35.47 400 GLU A C 1
ATOM 3089 O O . GLU A 1 400 ? 11.984 -18.177 38.362 1.00 35.47 400 GLU A O 1
ATOM 3094 N N . TYR A 1 401 ? 13.040 -17.691 36.438 1.00 37.25 401 TYR A N 1
ATOM 3095 C CA . TYR A 1 401 ? 11.907 -17.018 35.823 1.00 37.25 401 TYR A CA 1
ATOM 3096 C C . TYR A 1 401 ? 10.884 -18.091 35.458 1.00 37.25 401 TYR A C 1
ATOM 3098 O O . TYR A 1 401 ? 10.962 -18.722 34.403 1.00 37.25 401 TYR A O 1
ATOM 3106 N N . PHE A 1 402 ? 9.915 -18.302 36.343 1.00 32.97 402 PHE A N 1
ATOM 3107 C CA . PHE A 1 402 ? 8.677 -18.959 35.970 1.00 32.97 402 PHE A CA 1
ATOM 3108 C C . PHE A 1 402 ? 8.007 -18.099 34.892 1.00 32.97 402 PHE A C 1
ATOM 3110 O O . PHE A 1 402 ? 7.799 -16.902 35.118 1.00 32.97 402 PHE A O 1
ATOM 3117 N N . PRO A 1 403 ? 7.653 -18.654 33.721 1.00 33.56 403 PRO A N 1
ATOM 3118 C CA . PRO A 1 403 ? 6.788 -17.946 32.799 1.00 33.56 403 PRO A CA 1
ATOM 3119 C C . PRO A 1 403 ? 5.440 -17.761 33.496 1.00 33.56 403 PRO A C 1
ATOM 3121 O O . PRO A 1 403 ? 4.665 -18.710 33.644 1.00 33.56 403 PRO A O 1
ATOM 3124 N N . VAL A 1 404 ? 5.159 -16.537 33.948 1.00 29.38 404 VAL A N 1
ATOM 3125 C CA . VAL A 1 404 ? 3.812 -16.157 34.369 1.00 29.38 404 VAL A CA 1
ATOM 3126 C C . VAL A 1 404 ? 2.956 -16.206 33.113 1.00 29.38 404 VAL A C 1
ATOM 3128 O O . VAL A 1 404 ? 2.926 -15.285 32.300 1.00 29.38 404 VAL A O 1
ATOM 3131 N N . THR A 1 405 ? 2.292 -17.339 32.927 1.00 33.31 405 THR A N 1
ATOM 3132 C CA . THR A 1 405 ? 1.257 -17.483 31.916 1.00 33.31 405 THR A CA 1
ATOM 3133 C C . THR A 1 405 ? 0.037 -16.768 32.482 1.00 33.31 405 THR A C 1
ATOM 3135 O O . THR A 1 405 ? -0.723 -17.348 33.255 1.00 33.31 405 THR A O 1
ATOM 3138 N N . ILE A 1 406 ? -0.120 -15.482 32.161 1.00 36.28 406 ILE A N 1
ATOM 3139 C CA . ILE A 1 406 ? -1.355 -14.750 32.460 1.00 36.28 406 ILE A CA 1
ATOM 3140 C C . ILE A 1 406 ? -2.427 -15.345 31.543 1.00 36.28 406 ILE A C 1
ATOM 3142 O O . ILE A 1 406 ? -2.515 -15.002 30.368 1.00 36.28 406 ILE A O 1
ATOM 3146 N N . THR A 1 407 ? -3.181 -16.318 32.054 1.00 31.48 407 THR A N 1
ATOM 3147 C CA . THR A 1 407 ? -4.196 -17.057 31.285 1.00 31.48 407 THR A CA 1
ATOM 3148 C C . THR A 1 407 ? -5.550 -16.358 31.237 1.00 31.48 407 THR A C 1
ATOM 3150 O O . THR A 1 407 ? -6.398 -16.752 30.444 1.00 31.48 407 THR A O 1
ATOM 3153 N N . SER A 1 408 ? -5.751 -15.280 31.990 1.00 38.81 408 SER A N 1
ATOM 3154 C CA . SER A 1 408 ? -6.964 -14.472 31.893 1.00 38.81 408 SER A CA 1
ATOM 3155 C C . SER A 1 408 ? -6.805 -13.172 32.666 1.00 38.81 408 SER A C 1
ATOM 3157 O O . SER A 1 408 ? -6.346 -13.175 33.806 1.00 38.81 408 SER A O 1
ATOM 3159 N N . PHE A 1 409 ? -7.228 -12.070 32.056 1.00 30.27 409 PHE A N 1
ATOM 3160 C CA . PHE A 1 409 ? -7.601 -10.859 32.773 1.00 30.27 409 PHE A CA 1
ATOM 3161 C C . PHE A 1 409 ? -9.108 -10.980 33.025 1.00 30.27 409 PHE A C 1
ATOM 3163 O O . PHE A 1 409 ? -9.900 -10.799 32.102 1.00 30.27 409 PHE A O 1
ATOM 3170 N N . THR A 1 410 ? -9.516 -11.377 34.229 1.00 31.59 410 THR A N 1
ATOM 3171 C CA . THR A 1 410 ? -10.890 -11.153 34.688 1.00 31.59 410 THR A CA 1
ATOM 3172 C C . THR A 1 410 ? -10.950 -9.718 35.186 1.00 31.59 410 THR A C 1
ATOM 3174 O O . THR A 1 410 ? -10.350 -9.375 36.202 1.00 31.59 410 THR A O 1
ATOM 3177 N N . ILE A 1 411 ? -11.611 -8.856 34.417 1.00 34.00 411 ILE A N 1
ATOM 3178 C CA . ILE A 1 411 ? -12.160 -7.620 34.964 1.00 34.00 411 ILE A CA 1
ATOM 3179 C C . ILE A 1 411 ? -13.392 -8.077 35.743 1.00 34.00 411 ILE A C 1
ATOM 3181 O O . ILE A 1 411 ? -14.368 -8.511 35.134 1.00 34.00 411 ILE A O 1
ATOM 3185 N N . ASP A 1 412 ? -13.303 -8.074 37.072 1.00 33.75 412 ASP A N 1
ATOM 3186 C CA . ASP A 1 412 ? -14.472 -8.213 37.941 1.00 33.75 412 ASP A CA 1
ATOM 3187 C C . ASP A 1 412 ? -15.344 -6.962 37.765 1.00 33.75 412 ASP A C 1
ATOM 3189 O O . ASP A 1 412 ? -15.169 -5.965 38.462 1.00 33.75 412 ASP A O 1
ATOM 3193 N N . ASP A 1 413 ? -16.272 -7.014 36.808 1.00 41.03 413 ASP A N 1
ATOM 3194 C CA . ASP A 1 413 ? -17.385 -6.060 36.681 1.00 41.03 413 ASP A CA 1
ATOM 3195 C C . ASP A 1 413 ? -18.621 -6.498 37.509 1.00 41.03 413 ASP A C 1
ATOM 3197 O O . ASP A 1 413 ? -19.662 -5.844 37.475 1.00 41.03 413 ASP A O 1
ATOM 3201 N N . ASP A 1 414 ? -18.515 -7.553 38.326 1.00 38.75 414 ASP A N 1
ATOM 3202 C CA . ASP A 1 414 ? -19.643 -8.143 39.073 1.00 38.75 414 ASP A CA 1
ATOM 3203 C C . ASP A 1 414 ? -19.876 -7.566 40.490 1.00 38.75 414 ASP A C 1
ATOM 3205 O O . ASP A 1 414 ? -20.511 -8.200 41.331 1.00 38.75 414 ASP A O 1
ATOM 3209 N N . VAL A 1 415 ? -19.435 -6.335 40.782 1.00 42.00 415 VAL A N 1
ATOM 3210 C CA . VAL A 1 415 ? -19.674 -5.694 42.103 1.00 42.00 415 VAL A CA 1
ATOM 3211 C C . VAL A 1 415 ? -20.694 -4.541 42.063 1.00 42.00 415 VAL A C 1
ATOM 3213 O O . VAL A 1 415 ? -20.940 -3.899 43.078 1.00 42.00 415 VAL A O 1
ATOM 3216 N N . LEU A 1 416 ? -21.389 -4.299 40.944 1.00 39.12 416 LEU A N 1
ATOM 3217 C CA . LEU A 1 416 ? -22.459 -3.282 40.880 1.00 39.12 416 LEU A CA 1
ATOM 3218 C C . LEU A 1 416 ? -23.745 -3.776 40.193 1.00 39.12 416 LEU A C 1
ATOM 3220 O O . LEU A 1 416 ? -24.272 -3.127 39.294 1.00 39.12 416 LEU A O 1
ATOM 3224 N N . SER A 1 417 ? -24.292 -4.907 40.645 1.00 40.25 417 SER A N 1
ATOM 3225 C CA . SER A 1 417 ? -25.698 -5.265 40.376 1.00 40.25 417 SER A CA 1
ATOM 3226 C C . SER A 1 417 ? -26.423 -5.755 41.633 1.00 40.25 417 SER A C 1
ATOM 3228 O O . SER A 1 417 ? -27.122 -6.761 41.645 1.00 40.25 417 SER A O 1
ATOM 3230 N N . GLY A 1 418 ? -26.257 -5.012 42.724 1.00 39.03 418 GLY A N 1
ATOM 3231 C CA . GLY A 1 418 ? -27.180 -5.052 43.849 1.00 39.03 418 GLY A CA 1
ATOM 3232 C C . GLY A 1 418 ? -27.995 -3.771 43.862 1.00 39.03 418 GLY A C 1
ATOM 3233 O O . GLY A 1 418 ? -27.599 -2.851 44.557 1.00 39.03 418 GLY A O 1
ATOM 3234 N N . GLU A 1 419 ? -29.074 -3.702 43.079 1.00 34.56 419 GLU A N 1
ATOM 3235 C CA . GLU A 1 419 ? -30.203 -2.801 43.346 1.00 34.56 419 GLU A CA 1
ATOM 3236 C C . GLU A 1 419 ? -31.440 -3.236 42.537 1.00 34.56 419 GLU A C 1
ATOM 3238 O O . GLU A 1 419 ? -31.487 -3.195 41.309 1.00 34.56 419 GLU A O 1
ATOM 3243 N N . GLU A 1 420 ? -32.381 -3.784 43.303 1.00 34.31 420 GLU A N 1
ATOM 3244 C CA . GLU A 1 420 ? -33.837 -3.822 43.159 1.00 34.31 420 GLU A CA 1
ATOM 3245 C C . GLU A 1 420 ? -34.443 -3.303 41.843 1.00 34.31 420 GLU A C 1
ATOM 3247 O O . GLU A 1 420 ? -34.516 -2.106 41.569 1.00 34.31 420 GLU A O 1
ATOM 3252 N N . TRP A 1 421 ? -35.015 -4.235 41.078 1.00 32.44 421 TRP A N 1
ATOM 3253 C CA . TRP A 1 421 ? -36.051 -3.924 40.101 1.00 32.44 421 TRP A CA 1
ATOM 3254 C C . TRP A 1 421 ? -37.346 -3.612 40.853 1.00 32.44 421 TRP A C 1
ATOM 3256 O O . TRP A 1 421 ? -37.943 -4.505 41.454 1.00 32.44 421 TRP A O 1
ATOM 3266 N N . PHE A 1 422 ? -37.779 -2.354 40.816 1.00 31.53 422 PHE A N 1
ATOM 3267 C CA . PHE A 1 422 ? -39.166 -2.005 41.100 1.00 31.53 422 PHE A CA 1
ATOM 3268 C C . PHE A 1 422 ? -40.018 -2.282 39.861 1.00 31.53 422 PHE A C 1
ATOM 3270 O O . PHE A 1 422 ? -39.774 -1.729 38.786 1.00 31.53 422 PHE A O 1
ATOM 3277 N N . ASP A 1 423 ? -41.024 -3.134 40.055 1.00 37.25 423 ASP A N 1
ATOM 3278 C CA . ASP A 1 423 ? -42.217 -3.217 39.223 1.00 37.25 423 ASP A CA 1
ATOM 3279 C C . ASP A 1 423 ? -42.895 -1.844 39.143 1.00 37.25 423 ASP A C 1
ATOM 3281 O O . ASP A 1 423 ? -43.152 -1.212 40.169 1.00 37.25 423 ASP A O 1
ATOM 3285 N N . CYS A 1 424 ? -43.255 -1.435 37.929 1.00 35.00 424 CYS A N 1
ATOM 3286 C CA . CYS A 1 424 ? -44.346 -0.500 37.689 1.00 35.00 424 CYS A CA 1
ATOM 3287 C C . CYS A 1 424 ? -45.159 -1.007 36.493 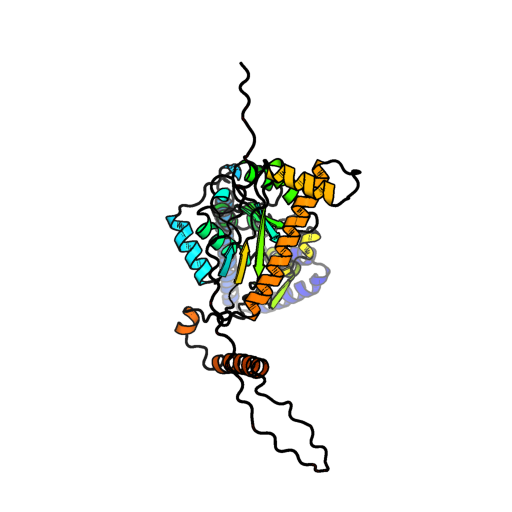1.00 35.00 424 CYS A C 1
ATOM 3289 O O . CYS A 1 424 ? -44.594 -1.340 35.450 1.00 35.00 424 CYS A O 1
ATOM 3291 N N . GLU A 1 425 ? -46.470 -1.068 36.727 1.00 37.62 425 GLU A N 1
ATOM 3292 C CA . GLU A 1 425 ? -47.570 -1.436 35.826 1.00 37.62 425 GLU A CA 1
ATOM 3293 C C . GLU A 1 425 ? -47.591 -0.697 34.479 1.00 37.62 425 GLU A C 1
ATOM 3295 O O . GLU A 1 425 ? -47.171 0.486 34.422 1.00 37.62 425 GLU A O 1
#

Sequence (425 aa):
MEYSSYLLDLAWSFPQHAPAIYSVFSRTHAFVSSLSPDVRSRSASAASTAVSLASSATRKGRYVYSAVMDFPQTPPEKWRQPSRLVLSPLARIVLLWMPVVQEWEGTTTDLEEKGALYVLEEGHVYGLDAPALHAVLYLKTGKLVRFSVDPVHFRIPAWKHLLQYFGAVPGDAKTPSLLSAGYHVVHYSARGSPFAAWALETGVPVVPATALGINDMLPVRARIPIRLVHTTASRISAVVPRFLNPVPTSLTSSAIRDAEIPVVLPSSWERQYMRFSTPIRTQGPALKLLAIEEAVSGHQASRSAPLQFQDLVARRARRSIALNAAYLEELRSEDPKRYVLSPLYRVTGVVRGGGTLIRRASARGLRAAAMLVEPQAIPEKQAVAADGFVPAVTPTPPPEYFPVTITSFTIDDDVLSGEEWFDCE

Foldseek 3Di:
DPPVVLLVVVCVVPVVCNVVSVVVVVVVVVVLVPDDPVVNVVVVVVVVVVLVVLVVVLVVVVVLLCVQLVPDQQDLLRADADDCVPLLVQLVVLCLQAPEDEAEADDCVVCQPFAAEEEEAPDADQCPCVSNVQSVCCVRRVAGAAEEDACVQCSDGPSVVVCSNRRYDHDDPCVLVCRLSRGHYYDHDDVVDQVLVSCLVSQHWYKQKYKDDNCVQWPQPDWAQVLVVVVVVVVVCSVVDVSRDPPPVVCVPPVNRRHTDGDTDGPFSFHMYMYIYDTQGNDDVSVVVLVVVLVVVPPDPPDDPSVSSSVSSVVVSVVVNVVVVVVVVVCCVPDPCRGDCNVVNVVVPPPPDVVVVVVVVVVVVVCVVVVVDDPPDDDDDDDDDDDDDDDDDDDDDDPPPDPPPCVDDDPPPPPPDPDDDDDDD

Radius of gyration: 32.27 Å; chains: 1; bounding box: 101×50×107 Å

Secondary structure (DSSP, 8-state):
--HHHHHHHHHHH-GGGHHHHHHHHHHHHHHHHHS-HHHHHHHHHHHHHHHHHHHHHHHHHHHHHHHHHTSPPPPGGG--PPPHHHHHHHHHHHHHHS-EEEEESS-SGGGTTS--EEEEETTSGGGTTHHHHHHHHHHHHS-PPEEEE-GGGGGSTTHHHHHHHTTEEESGGGHHHHHHTT--EEEEE-TT-THHHHHHHH-PPEEEEEEESHHHHS-EEEEEEHHHHHHHHHHHHHHS-GGG----GGGGSHHHHT-EEEEE-----BPEEEEEPPPB--STHHHHHHHHHHHHTT--S-S-HHHHHHHHHHHHHHHHHHHHHHHHHHHHHH-TT-B---HHHHHH---SSSHHHHHHHHHHHHHHHTT---------------------PPPPPPPP-------------TTS---------

Organism: NCBI:txid109894